Protein AF-0000000081780820 (afdb_homodimer)

InterPro domains:
  IPR002347 Short-chain dehydrogenase/reductase SDR [PF13561] (39-274)
  IPR002347 Short-chain dehydrogenase/reductase SDR [PR00080] (106-117)
  IPR002347 Short-chain dehydrogenase/reductase SDR [PR00080] (159-167)
  IPR002347 Short-chain dehydrogenase/reductase SDR [PR00080] (179-198)
  IPR002347 Short-chain dehydrogenase/reductase SDR [PR00081] (31-48)
  IPR002347 Short-chain dehydrogenase/reductase SDR [PR00081] (106-117)
  IPR002347 Short-chain dehydrogenase/reductase SDR [PR00081] (153-169)
  IPR002347 Short-chain dehydrogenase/reductase SDR [PR00081] (179-198)
  IPR002347 Short-chain dehydrogenase/reductase SDR [PR00081] (200-217)
  IPR002347 Short-chain dehydrogenase/reductase SDR [PR00081] (239-259)
  IPR036291 NAD(P)-binding domain superfamily [SSF51735] (29-277)
  IPR045017 Peroxisomal 2,4-dienoyl-CoA reductase [(3E)-enoyl-CoA-producing] [PTHR43296] (13-284)

Secondary structure (DSSP, 8-state):
-----GGG-------S----SB-TTTTTT-EEEEETTTSHHHHHHHHHHHHTT-EEEEEES-HHHHHHHHHHHHHHHSS-EEEEE--TT-HHHHHHHHHHHHHHHS---EEEE---------GGG--HHHHHHHIIIIIIHHHHHHHHHIIIIIHHH-EEEEEE--STTTTT-TT-HHHHHHHHHHHHHHHHHHHHHGGGTEEEEEEEE-SBSSSHHHHHHS--S--HHHHHHHHHTSTTSS-B-HHHHHHHHHHHHSGGGTT--SEEEEESTTHHHHS--SHHHHHHHHHHS--/-----GGGS------S----SB-TTTTTT-EEEEETTTSHHHHHHHHHHHHTT-EEEEEES-HHHHHHHHHHHHHHHSS-EEEEE--TT-HHHHHHHHHHHHHHHS---EEEE---------GGG--HHHHHHHIIIIIIHHHHHHHHHIIIIIHHH-EEEEEE--STTTTT-TT-HHHHHHHHHHHHHHHHHHHHHGGGTEEEEEEEE-SBSSSHHHHHHS--SS-HHHHHHHHHTSTTSS-B-HHHHHHHHHHHHSGGGTT--SEEEEESTTHHHHS--SHHHHHHHHHHS--

Radius of gyration: 24.51 Å; Cα contacts (8 Å, |Δi|>4): 1289; chains: 2; bounding box: 59×87×60 Å

pLDDT: mean 90.7, std 15.78, range [23.58, 99.0]

Solvent-accessible surface area (backbone atoms only — not comparable to full-atom values): 29549 Å² total; per-residue (Å²): 132,79,78,77,63,82,83,74,62,84,70,71,75,79,74,91,72,81,85,73,57,45,35,56,60,64,34,51,90,34,29,34,41,24,34,31,22,40,38,48,52,37,28,37,28,50,43,53,40,20,55,17,42,15,30,38,32,25,26,28,71,50,48,67,49,15,46,56,38,25,52,53,44,24,71,76,44,73,34,58,46,46,54,39,61,30,44,49,68,35,54,69,42,33,42,52,46,50,48,51,46,35,72,73,69,69,52,62,42,31,38,36,38,46,43,68,54,82,72,79,40,48,75,91,72,54,46,74,61,59,39,48,50,24,29,34,35,32,28,46,12,40,50,36,46,52,49,39,47,34,74,74,47,24,65,81,68,14,33,39,39,36,37,61,45,48,56,38,54,78,75,59,43,76,34,30,62,43,48,18,52,18,30,48,50,43,56,52,46,26,37,53,48,14,59,70,38,9,74,45,51,27,35,18,29,30,38,20,54,42,64,38,52,93,25,67,62,42,56,60,68,57,22,73,85,71,64,66,66,56,58,53,52,56,25,59,44,17,17,56,50,46,66,39,49,36,62,46,55,23,39,46,50,50,45,59,73,27,79,48,28,74,39,42,24,36,38,68,46,55,40,31,23,36,24,78,81,50,50,87,77,45,71,69,63,45,50,58,46,48,73,42,21,85,111,132,80,77,76,63,83,81,75,62,86,70,71,73,80,73,93,70,80,86,74,59,44,35,57,60,62,36,51,88,36,29,34,42,26,33,30,22,42,39,47,51,38,28,39,28,50,42,53,41,20,54,16,44,16,32,37,33,25,26,29,70,52,47,68,50,15,46,54,39,24,53,52,44,24,71,75,44,73,33,58,46,48,53,40,61,31,46,49,68,37,55,69,41,35,42,52,47,52,49,52,46,34,71,72,69,71,51,61,42,30,38,35,39,45,42,68,54,81,72,79,41,48,75,90,71,54,44,73,63,58,39,48,52,22,30,34,36,33,28,45,12,41,49,37,45,52,49,39,48,35,75,74,46,25,66,81,69,15,34,39,38,36,38,61,47,48,57,40,54,78,75,59,42,74,33,29,62,41,48,17,52,18,31,47,49,43,56,52,46,25,37,53,46,15,57,70,38,8,73,45,50,26,37,18,30,30,38,19,53,42,62,38,53,91,25,67,61,42,56,59,66,59,20,71,84,71,63,67,66,56,57,53,53,56,24,60,43,18,17,56,51,48,68,41,49,37,61,44,54,22,38,45,49,50,46,58,73,26,78,48,27,74,39,41,23,38,38,67,46,54,40,31,22,35,24,77,82,51,50,86,78,45,71,70,63,46,52,59,44,48,73,40,20,86,112

Structure (mmCIF, N/CA/C/O backbone):
data_AF-0000000081780820-model_v1
#
loop_
_entity.id
_entity.type
_entity.pdbx_description
1 polymer 'Peroxisomal 2,4-dienoyl-CoA reductase'
#
loop_
_atom_site.group_PDB
_atom_site.id
_atom_site.type_symbol
_atom_site.label_atom_id
_atom_site.label_alt_id
_atom_site.label_comp_id
_atom_site.label_asym_id
_atom_site.label_entity_id
_atom_site.label_seq_id
_atom_site.pdbx_PDB_ins_code
_atom_site.Cartn_x
_atom_site.Cartn_y
_atom_site.Cartn_z
_atom_site.occupancy
_atom_site.B_iso_or_equiv
_atom_site.auth_seq_id
_atom_site.auth_comp_id
_atom_site.auth_asym_id
_atom_site.auth_atom_id
_atom_site.pdbx_PDB_model_num
ATOM 1 N N . MET A 1 1 ? -6.133 -44.125 -21.109 1 23.58 1 MET A N 1
ATOM 2 C CA . MET A 1 1 ? -5.379 -42.875 -21.109 1 23.58 1 MET A CA 1
ATOM 3 C C . MET A 1 1 ? -6.301 -41.688 -21.359 1 23.58 1 MET A C 1
ATOM 5 O O . MET A 1 1 ? -6.605 -41.375 -22.5 1 23.58 1 MET A O 1
ATOM 9 N N . ALA A 1 2 ? -7.293 -41.469 -20.531 1 31.75 2 ALA A N 1
ATOM 10 C CA . ALA A 1 2 ? -8.484 -40.688 -20.828 1 31.75 2 ALA A CA 1
ATOM 11 C C . ALA A 1 2 ? -8.117 -39.219 -21.125 1 31.75 2 ALA A C 1
ATOM 13 O O . ALA A 1 2 ? -7.336 -38.625 -20.375 1 31.75 2 ALA A O 1
ATOM 14 N N . ALA A 1 3 ? -8.102 -38.75 -22.359 1 29.42 3 ALA A N 1
ATOM 15 C CA . ALA A 1 3 ? -8.008 -37.344 -22.766 1 29.42 3 ALA A CA 1
ATOM 16 C C . ALA A 1 3 ? -8.758 -36.438 -21.812 1 29.42 3 ALA A C 1
ATOM 18 O O . ALA A 1 3 ? -9.984 -36.531 -21.672 1 29.42 3 ALA A O 1
ATOM 19 N N . VAL A 1 4 ? -8.312 -36.094 -20.672 1 36.31 4 VAL A N 1
ATOM 20 C CA . VAL A 1 4 ? -8.992 -35.125 -19.797 1 36.31 4 VAL A CA 1
ATOM 21 C C . VAL A 1 4 ? -9.5 -33.969 -20.625 1 36.31 4 VAL A C 1
ATOM 23 O O . VAL A 1 4 ? -8.719 -33.281 -21.297 1 36.31 4 VAL A O 1
ATOM 26 N N . SER A 1 5 ? -10.703 -33.938 -21.156 1 34.41 5 SER A N 1
ATOM 27 C CA . SER A 1 5 ? -11.352 -33 -22.078 1 34.41 5 SER A CA 1
ATOM 28 C C . SER A 1 5 ? -11 -31.547 -21.734 1 34.41 5 SER A C 1
ATOM 30 O O . SER A 1 5 ? -10.922 -31.188 -20.562 1 34.41 5 SER A O 1
ATOM 32 N N . ALA A 1 6 ? -10.32 -30.797 -22.562 1 41.72 6 ALA A N 1
ATOM 33 C CA . ALA A 1 6 ? -10.133 -29.344 -22.578 1 41.72 6 ALA A CA 1
ATOM 34 C C . ALA A 1 6 ? -11.312 -28.625 -21.922 1 41.72 6 ALA A C 1
ATOM 36 O O . ALA A 1 6 ? -11.227 -27.438 -21.594 1 41.72 6 ALA A O 1
ATOM 37 N N . ASP A 1 7 ? -12.5 -29.156 -21.766 1 41.31 7 ASP A N 1
ATOM 38 C CA . ASP A 1 7 ? -13.797 -28.656 -21.328 1 41.31 7 ASP A CA 1
ATOM 39 C C . ASP A 1 7 ? -13.797 -28.375 -19.828 1 41.31 7 ASP A C 1
ATOM 41 O O . ASP A 1 7 ? -14.766 -27.812 -19.297 1 41.31 7 ASP A O 1
ATOM 45 N N . LYS A 1 8 ? -12.883 -28.859 -18.922 1 48.41 8 LYS A N 1
ATOM 46 C CA . LYS A 1 8 ? -12.977 -28.859 -17.469 1 48.41 8 LYS A CA 1
ATOM 47 C C . LYS A 1 8 ? -12.32 -27.609 -16.875 1 48.41 8 LYS A C 1
ATOM 49 O O . LYS A 1 8 ? -12.43 -27.359 -15.68 1 48.41 8 LYS A O 1
ATOM 54 N N . PHE A 1 9 ? -11.445 -26.953 -17.703 1 53.72 9 PHE A N 1
ATOM 55 C CA . PHE A 1 9 ? -10.805 -25.812 -17.078 1 53.72 9 PHE A CA 1
ATOM 56 C C . PHE A 1 9 ? -11.586 -24.531 -17.359 1 53.72 9 PHE A C 1
ATOM 58 O O . PHE A 1 9 ? -11.828 -24.188 -18.516 1 53.72 9 PHE A O 1
ATOM 65 N N . GLU A 1 10 ? -12.367 -24.047 -16.531 1 62.16 10 GLU A N 1
ATOM 66 C CA . GLU A 1 10 ? -12.883 -22.688 -16.688 1 62.16 10 GLU A CA 1
ATOM 67 C C . GLU A 1 10 ? -11.742 -21.672 -16.797 1 62.16 10 GLU A C 1
ATOM 69 O O . GLU A 1 10 ? -10.961 -21.516 -15.852 1 62.16 10 GLU A O 1
ATOM 74 N N . PHE A 1 11 ? -11.406 -21.359 -18.047 1 75.81 11 PHE A N 1
ATOM 75 C CA . PHE A 1 11 ? -10.352 -20.391 -18.344 1 75.81 11 PHE A CA 1
ATOM 76 C C . PHE A 1 11 ? -10.805 -18.969 -18.016 1 75.81 11 PHE A C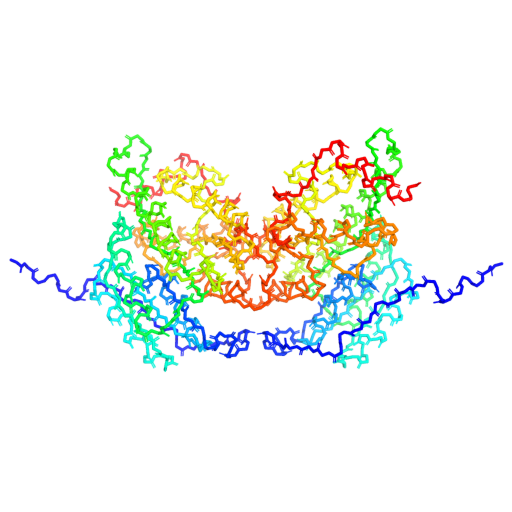 1
ATOM 78 O O . PHE A 1 11 ? -11.945 -18.594 -18.312 1 75.81 11 PHE A O 1
ATOM 85 N N . ASP A 1 12 ? -9.891 -18.312 -17.328 1 90.19 12 ASP A N 1
ATOM 86 C CA . ASP A 1 12 ? -10.156 -16.906 -17.062 1 90.19 12 ASP A CA 1
ATOM 87 C C . ASP A 1 12 ? -10.297 -16.125 -18.359 1 90.19 12 ASP A C 1
ATOM 89 O O . ASP A 1 12 ? -9.82 -16.562 -19.406 1 90.19 12 ASP A O 1
ATOM 93 N N . VAL A 1 13 ? -11.07 -15.117 -18.312 1 92.56 13 VAL A N 1
ATOM 94 C CA . VAL A 1 13 ? -11.281 -14.234 -19.453 1 92.56 13 VAL A CA 1
ATOM 95 C C . VAL A 1 13 ? -10.742 -12.844 -19.141 1 92.56 13 VAL A C 1
ATOM 97 O O . VAL A 1 13 ? -10.828 -12.383 -18 1 92.56 13 VAL A O 1
ATOM 100 N N . CYS A 1 14 ? -10.203 -12.25 -20.188 1 96.25 14 CYS A N 1
ATOM 101 C CA . CYS A 1 14 ? -9.711 -10.883 -20.047 1 96.25 14 CYS A CA 1
ATOM 102 C C . CYS A 1 14 ? -10.867 -9.898 -19.906 1 96.25 14 CYS A C 1
ATOM 104 O O . CYS A 1 14 ? -11.969 -10.148 -20.406 1 96.25 14 CYS A O 1
ATOM 106 N N . MET A 1 15 ? -10.594 -8.836 -19.172 1 96.12 15 MET A N 1
ATOM 107 C CA . MET A 1 15 ? -11.594 -7.785 -19.031 1 96.12 15 MET A CA 1
ATOM 108 C C . MET A 1 15 ? -11.938 -7.18 -20.391 1 96.12 15 MET A C 1
ATOM 110 O O . MET A 1 15 ? -11.047 -6.898 -21.203 1 96.12 15 MET A O 1
ATOM 114 N N . PRO A 1 16 ? -13.234 -6.953 -20.656 1 94.25 16 PRO A N 1
ATOM 115 C CA . PRO A 1 16 ? -13.625 -6.355 -21.938 1 94.25 16 PRO A CA 1
ATOM 116 C C . PRO A 1 16 ? -13.109 -4.926 -22.094 1 94.25 16 PRO A C 1
ATOM 118 O O . PRO A 1 16 ? -12.789 -4.504 -23.203 1 94.25 16 PRO A O 1
ATOM 121 N N . THR A 1 17 ? -13.164 -4.223 -20.984 1 94.88 17 THR A N 1
ATOM 122 C CA . THR A 1 17 ? -12.641 -2.859 -20.953 1 94.88 17 THR A CA 1
ATOM 123 C C . THR A 1 17 ? -11.742 -2.654 -19.734 1 94.88 17 THR A C 1
ATOM 125 O O . THR A 1 17 ? -11.836 -3.391 -18.766 1 94.88 17 THR A O 1
ATOM 128 N N . TYR A 1 18 ? -10.883 -1.783 -19.922 1 96.62 18 TYR A N 1
ATOM 129 C CA . TYR A 1 18 ? -9.953 -1.442 -18.859 1 96.62 18 TYR A CA 1
ATOM 130 C C . TYR A 1 18 ? -9.727 0.063 -18.781 1 96.62 18 TYR A C 1
ATOM 132 O O . TYR A 1 18 ? -9.141 0.648 -19.703 1 96.62 18 TYR A O 1
ATOM 140 N N . ASP A 1 19 ? -10.25 0.699 -17.688 1 96.44 19 ASP A N 1
ATOM 141 C CA . ASP A 1 19 ? -10.023 2.123 -17.453 1 96.44 19 ASP A CA 1
ATOM 142 C C . ASP A 1 19 ? -8.711 2.355 -16.719 1 96.44 19 ASP A C 1
ATOM 144 O O . ASP A 1 19 ? -8.578 1.986 -15.539 1 96.44 19 ASP A O 1
ATOM 148 N N . TYR A 1 20 ? -7.832 3.004 -17.391 1 98.06 20 TYR A N 1
ATOM 149 C CA . TYR A 1 20 ? -6.484 3.176 -16.859 1 98.06 20 TYR A CA 1
ATOM 150 C C . TYR A 1 20 ? -6.469 4.172 -15.711 1 98.06 20 TYR A C 1
ATOM 152 O O . TYR A 1 20 ? -6.926 5.309 -15.859 1 98.06 20 TYR A O 1
ATOM 160 N N . VAL A 1 21 ? -5.965 3.754 -14.578 1 98.62 21 VAL A N 1
ATOM 161 C CA . VAL A 1 21 ? -5.676 4.633 -13.445 1 98.62 21 VAL A CA 1
ATOM 162 C C . VAL A 1 21 ? -4.25 5.16 -13.547 1 98.62 21 VAL A C 1
ATOM 164 O O . VAL A 1 21 ? -3.984 6.32 -13.227 1 98.62 21 VAL A O 1
ATOM 167 N N . PHE A 1 22 ? -3.307 4.324 -13.984 1 98.75 22 PHE A N 1
ATOM 168 C CA . PHE A 1 22 ? -1.908 4.66 -14.227 1 98.75 22 PHE A CA 1
ATOM 169 C C . PHE A 1 22 ? -1.682 5.02 -15.688 1 98.75 22 PHE A C 1
ATOM 171 O O . PHE A 1 22 ? -2.516 4.719 -16.547 1 98.75 22 PHE A O 1
ATOM 178 N N . GLN A 1 23 ? -0.527 5.695 -15.93 1 98.5 23 GLN A N 1
ATOM 179 C CA . GLN A 1 23 ? -0.124 5.891 -17.312 1 98.5 23 GLN A CA 1
ATOM 180 C C . GLN A 1 23 ? -0.047 4.562 -18.062 1 98.5 23 GLN A C 1
ATOM 182 O O . GLN A 1 23 ? 0.46 3.574 -17.531 1 98.5 23 GLN A O 1
ATOM 187 N N . PRO A 1 24 ? -0.604 4.465 -19.312 1 98.06 24 PRO A N 1
ATOM 188 C CA . PRO A 1 24 ? -0.651 3.199 -20.047 1 98.06 24 PRO A CA 1
ATOM 189 C C . PRO A 1 24 ? 0.731 2.582 -20.234 1 98.06 24 PRO A C 1
ATOM 191 O O . PRO A 1 24 ? 0.854 1.362 -20.375 1 98.06 24 PRO A O 1
ATOM 194 N N . ASP A 1 25 ? 1.81 3.42 -20.234 1 98.44 25 ASP A N 1
ATOM 195 C CA . ASP A 1 25 ? 3.139 2.891 -20.531 1 98.44 25 ASP A CA 1
ATOM 196 C C . ASP A 1 25 ? 3.99 2.814 -19.266 1 98.44 25 ASP A C 1
ATOM 198 O O . ASP A 1 25 ? 5.219 2.797 -19.344 1 98.44 25 ASP A O 1
ATOM 202 N N . VAL A 1 26 ? 3.369 2.812 -18.078 1 98.69 26 VAL A N 1
ATOM 203 C CA . VAL A 1 26 ? 4.07 2.93 -16.812 1 98.69 26 VAL A CA 1
ATOM 204 C C . VAL A 1 26 ? 5.008 1.739 -16.625 1 98.69 26 VAL A C 1
ATOM 206 O O . VAL A 1 26 ? 5.996 1.829 -15.891 1 98.69 26 VAL A O 1
ATOM 209 N N . LEU A 1 27 ? 4.758 0.558 -17.297 1 98.81 27 LEU A N 1
ATOM 210 C CA . LEU A 1 27 ? 5.609 -0.619 -17.172 1 98.81 27 LEU A CA 1
ATOM 211 C C . LEU A 1 27 ? 6.262 -0.97 -18.5 1 98.81 27 LEU A C 1
ATOM 213 O O . LEU A 1 27 ? 6.629 -2.123 -18.734 1 98.81 27 LEU A O 1
ATOM 217 N N . ARG A 1 28 ? 6.352 0.016 -19.328 1 98.44 28 ARG A N 1
ATOM 218 C CA . ARG A 1 28 ? 6.996 -0.192 -20.625 1 98.44 28 ARG A CA 1
ATOM 219 C C . ARG A 1 28 ? 8.422 -0.711 -20.438 1 98.44 28 ARG A C 1
ATOM 221 O O . ARG A 1 28 ? 9.148 -0.246 -19.562 1 98.44 28 ARG A O 1
ATOM 228 N N . ASN A 1 29 ? 8.797 -1.692 -21.203 1 97.88 29 ASN A N 1
ATOM 229 C CA . ASN A 1 29 ? 10.133 -2.289 -21.266 1 97.88 29 ASN A CA 1
ATOM 230 C C . ASN A 1 29 ? 10.43 -3.121 -20.016 1 97.88 29 ASN A C 1
ATOM 232 O O . ASN A 1 29 ? 11.586 -3.395 -19.719 1 97.88 29 ASN A O 1
ATOM 236 N N . LYS A 1 30 ? 9.438 -3.447 -19.25 1 98.88 30 LYS A N 1
ATOM 237 C CA . LYS A 1 30 ? 9.617 -4.352 -18.125 1 98.88 30 LYS A CA 1
ATOM 238 C C . LYS A 1 30 ? 9.203 -5.773 -18.484 1 98.88 30 LYS A C 1
ATOM 240 O O . LYS A 1 30 ? 8.375 -5.98 -19.375 1 98.88 30 LYS A O 1
ATOM 245 N N . VAL A 1 31 ? 9.812 -6.75 -17.844 1 98.94 31 VAL A N 1
ATOM 246 C CA . VAL A 1 31 ? 9.461 -8.156 -17.953 1 98.94 31 VAL A CA 1
ATOM 247 C C . VAL A 1 31 ? 9.094 -8.711 -16.578 1 98.94 31 VAL A C 1
ATOM 249 O O . VAL A 1 31 ? 9.875 -8.594 -15.633 1 98.94 31 VAL A O 1
ATOM 252 N N . ALA A 1 32 ? 7.918 -9.281 -16.5 1 99 32 ALA A N 1
ATOM 253 C CA . ALA A 1 32 ? 7.453 -9.875 -15.25 1 99 32 ALA A CA 1
ATOM 254 C C . ALA A 1 32 ? 7.387 -11.391 -15.359 1 99 32 ALA A C 1
ATOM 256 O O . ALA A 1 32 ? 6.887 -11.93 -16.344 1 99 32 ALA A O 1
ATOM 257 N N . PHE A 1 33 ? 7.949 -12.078 -14.383 1 98.94 33 PHE A N 1
ATOM 258 C CA . PHE A 1 33 ? 7.836 -13.523 -14.203 1 98.94 33 PHE A CA 1
ATOM 259 C C . PHE A 1 33 ? 6.801 -13.852 -13.133 1 98.94 33 PHE A C 1
ATOM 261 O O . PHE A 1 33 ? 6.98 -13.516 -11.961 1 98.94 33 PHE A O 1
ATOM 268 N N . ILE A 1 34 ? 5.723 -14.523 -13.539 1 98.94 34 ILE A N 1
ATOM 269 C CA . ILE A 1 34 ? 4.578 -14.727 -12.656 1 98.94 34 ILE A CA 1
ATOM 270 C C . ILE A 1 34 ? 4.305 -16.219 -12.5 1 98.94 34 ILE A C 1
ATOM 272 O O . ILE A 1 34 ? 3.848 -16.875 -13.438 1 98.94 34 ILE A O 1
ATOM 276 N N . THR A 1 35 ? 4.559 -16.781 -11.32 1 98.88 35 THR A N 1
ATOM 277 C CA . THR A 1 35 ? 4.113 -18.141 -11.047 1 98.88 35 THR A CA 1
ATOM 278 C C . THR A 1 35 ? 2.621 -18.156 -10.727 1 98.88 35 THR A C 1
ATOM 280 O O . THR A 1 35 ? 2.104 -17.25 -10.078 1 98.88 35 THR A O 1
ATOM 283 N N . GLY A 1 36 ? 1.994 -19.172 -11.219 1 97.38 36 GLY A N 1
ATOM 284 C CA . GLY A 1 36 ? 0.552 -19.234 -11.047 1 97.38 36 GLY A CA 1
ATOM 285 C C . GLY A 1 36 ? -0.198 -18.234 -11.914 1 97.38 36 GLY A C 1
ATOM 286 O O . GLY A 1 36 ? -1.336 -17.875 -11.609 1 97.38 36 GLY A O 1
ATOM 287 N N . GLY A 1 37 ? 0.394 -17.812 -12.992 1 96.94 37 GLY A N 1
ATOM 288 C CA . GLY A 1 37 ? -0.152 -16.734 -13.797 1 96.94 37 GLY A CA 1
ATOM 289 C C . GLY A 1 37 ? -1.2 -17.203 -14.789 1 96.94 37 GLY A C 1
ATOM 290 O O . GLY A 1 37 ? -1.752 -16.391 -15.539 1 96.94 37 GLY A O 1
ATOM 291 N N . GLY A 1 38 ? -1.519 -18.516 -14.75 1 95.12 38 GLY A N 1
ATOM 292 C CA . GLY A 1 38 ? -2.439 -19.047 -15.742 1 95.12 38 GLY A CA 1
ATOM 293 C C . GLY A 1 38 ? -3.896 -18.891 -15.344 1 95.12 38 GLY A C 1
ATOM 294 O O . GLY A 1 38 ? -4.793 -19.125 -16.156 1 95.12 38 GLY A O 1
ATOM 295 N N . SER A 1 39 ? -4.164 -18.453 -14.109 1 94.12 39 SER A N 1
ATOM 296 C CA . SER A 1 39 ? -5.547 -18.359 -13.656 1 94.12 39 SER A CA 1
ATOM 297 C C . SER A 1 39 ? -5.684 -17.391 -12.484 1 94.12 39 SER A C 1
ATOM 299 O O . SER A 1 39 ? -4.684 -16.969 -11.906 1 94.12 39 SER A O 1
ATOM 301 N N . GLY A 1 40 ? -6.93 -16.969 -12.281 1 95.25 40 GLY A N 1
ATOM 302 C CA . GLY A 1 40 ? -7.281 -16.266 -11.062 1 95.25 40 GLY A CA 1
ATOM 303 C C . GLY A 1 40 ? -6.684 -14.875 -10.992 1 95.25 40 GLY A C 1
ATOM 304 O O . GLY A 1 40 ? -6.664 -14.148 -11.992 1 95.25 40 GLY A O 1
ATOM 305 N N . ILE A 1 41 ? -6.273 -14.555 -9.797 1 97.38 41 ILE A N 1
ATOM 306 C CA . ILE A 1 41 ? -5.766 -13.219 -9.5 1 97.38 41 ILE A CA 1
ATOM 307 C C . ILE A 1 41 ? -4.52 -12.945 -10.344 1 97.38 41 ILE A C 1
ATOM 309 O O . ILE A 1 41 ? -4.387 -11.867 -10.93 1 97.38 41 ILE A O 1
ATOM 313 N N . CYS A 1 42 ? -3.631 -13.938 -10.469 1 98.38 42 CYS A N 1
ATOM 314 C CA . CYS A 1 42 ? -2.354 -13.727 -11.141 1 98.38 42 CYS A CA 1
ATOM 315 C C . CYS A 1 42 ? -2.539 -13.656 -12.648 1 98.38 42 CYS A C 1
ATOM 317 O O . CYS A 1 42 ? -1.755 -13.008 -13.344 1 98.38 42 CYS A O 1
ATOM 319 N N . PHE A 1 43 ? -3.602 -14.305 -13.195 1 98.25 43 PHE A N 1
ATOM 320 C CA . PHE A 1 43 ? -3.973 -14.094 -14.594 1 98.25 43 PHE A CA 1
ATOM 321 C C . PHE A 1 43 ? -4.312 -12.633 -14.844 1 98.25 43 PHE A C 1
ATOM 323 O O . PHE A 1 43 ? -3.84 -12.039 -15.82 1 98.25 43 PHE A O 1
ATOM 330 N N . THR A 1 44 ? -5.062 -12.07 -13.93 1 98.56 44 THR A N 1
ATOM 331 C CA . THR A 1 44 ? -5.484 -10.68 -14.102 1 98.56 44 THR A CA 1
ATOM 332 C C . THR A 1 44 ? -4.324 -9.727 -13.836 1 98.56 44 THR A C 1
ATOM 334 O O . THR A 1 44 ? -4.207 -8.688 -14.492 1 98.56 44 THR A O 1
ATOM 337 N N . ILE A 1 45 ? -3.436 -10.094 -12.938 1 98.88 45 ILE A N 1
ATOM 338 C CA . ILE A 1 45 ? -2.221 -9.305 -12.773 1 98.88 45 ILE A CA 1
ATOM 339 C C . ILE A 1 45 ? -1.438 -9.281 -14.078 1 98.88 45 ILE A C 1
ATOM 341 O O . ILE A 1 45 ? -1.012 -8.219 -14.539 1 98.88 45 ILE A O 1
ATOM 345 N N . ALA A 1 46 ? -1.27 -10.453 -14.695 1 98.88 46 ALA A N 1
ATOM 346 C CA . ALA A 1 46 ? -0.581 -10.516 -15.984 1 98.88 46 ALA A CA 1
ATOM 347 C C . ALA A 1 46 ? -1.259 -9.609 -17.016 1 98.88 46 ALA A C 1
ATOM 349 O O . ALA A 1 46 ? -0.592 -8.836 -17.703 1 98.88 46 ALA A O 1
ATOM 350 N N . GLU A 1 47 ? -2.564 -9.695 -17.078 1 98.88 47 GLU A N 1
ATOM 351 C CA . GLU A 1 47 ? -3.314 -8.883 -18.031 1 98.88 47 GLU A CA 1
ATOM 352 C C . GLU A 1 47 ? -3.053 -7.398 -17.812 1 98.88 47 GLU A C 1
ATOM 354 O O . GLU A 1 47 ? -2.729 -6.676 -18.766 1 98.88 47 GLU A O 1
ATOM 359 N N . VAL A 1 48 ? -3.197 -6.957 -16.578 1 98.88 48 VAL A N 1
ATOM 360 C CA . VAL A 1 48 ? -3.107 -5.531 -16.266 1 98.88 48 VAL A CA 1
ATOM 361 C C . VAL A 1 48 ? -1.677 -5.047 -16.484 1 98.88 48 VAL A C 1
ATOM 363 O O . VAL A 1 48 ? -1.459 -3.949 -17 1 98.88 48 VAL A O 1
ATOM 366 N N . PHE A 1 49 ? -0.655 -5.879 -16.156 1 98.94 49 PHE A N 1
ATOM 367 C CA . PHE A 1 49 ? 0.733 -5.539 -16.438 1 98.94 49 PHE A CA 1
ATOM 368 C C . PHE A 1 49 ? 0.95 -5.371 -17.938 1 98.94 49 PHE A C 1
ATOM 370 O O . PHE A 1 49 ? 1.56 -4.395 -18.375 1 98.94 49 PHE A O 1
ATOM 377 N N . MET A 1 50 ? 0.401 -6.312 -18.688 1 98.94 50 MET A N 1
ATOM 378 C CA . MET A 1 50 ? 0.571 -6.285 -20.141 1 98.94 50 MET A CA 1
ATOM 379 C C . MET A 1 50 ? -0.18 -5.109 -20.75 1 98.94 50 MET A C 1
ATOM 381 O O . MET A 1 50 ? 0.297 -4.492 -21.703 1 98.94 50 MET A O 1
ATOM 385 N N . ARG A 1 51 ? -1.31 -4.738 -20.219 1 98.81 51 ARG A N 1
ATOM 386 C CA . ARG A 1 51 ? -2.018 -3.547 -20.672 1 98.81 51 ARG A CA 1
ATOM 387 C C . ARG A 1 51 ? -1.194 -2.291 -20.406 1 98.81 51 ARG A C 1
ATOM 389 O O . ARG A 1 51 ? -1.382 -1.271 -21.078 1 98.81 51 ARG A O 1
ATOM 396 N N . HIS A 1 52 ? -0.311 -2.334 -19.484 1 98.88 52 HIS A N 1
ATOM 397 C CA . HIS A 1 52 ? 0.598 -1.232 -19.188 1 98.88 52 HIS A CA 1
ATOM 398 C C . HIS A 1 52 ? 1.953 -1.442 -19.859 1 98.88 52 HIS A C 1
ATOM 400 O O . HIS A 1 52 ? 2.977 -0.967 -19.359 1 98.88 52 HIS A O 1
ATOM 406 N N . GLN A 1 53 ? 2.023 -2.295 -20.891 1 98.81 53 GLN A N 1
ATOM 407 C CA . GLN A 1 53 ? 3.131 -2.479 -21.812 1 98.81 53 GLN A CA 1
ATOM 408 C C . GLN A 1 53 ? 4.262 -3.277 -21.172 1 98.81 53 GLN A C 1
ATOM 410 O O . GLN A 1 53 ? 5.438 -3.061 -21.484 1 98.81 53 GLN A O 1
ATOM 415 N N . CYS A 1 54 ? 3.943 -4.074 -20.266 1 98.88 54 CYS A N 1
ATOM 416 C CA . CYS A 1 54 ? 4.855 -5.055 -19.688 1 98.88 54 CYS A CA 1
ATOM 417 C C . CYS A 1 54 ? 4.84 -6.355 -20.484 1 98.88 54 CYS A C 1
ATOM 419 O O . CYS A 1 54 ? 3.781 -6.793 -20.938 1 98.88 54 CYS A O 1
ATOM 421 N N . GLN A 1 55 ? 6 -6.992 -20.656 1 98.88 55 GLN A N 1
ATOM 422 C CA . GLN A 1 55 ? 6.043 -8.383 -21.094 1 98.88 55 GLN A CA 1
ATOM 423 C C . GLN A 1 55 ? 5.969 -9.336 -19.922 1 98.88 55 GLN A C 1
ATOM 425 O O . GLN A 1 55 ? 6.379 -9 -18.812 1 98.88 55 GLN A O 1
ATOM 430 N N . THR A 1 56 ? 5.383 -10.523 -20.234 1 98.94 56 THR A N 1
ATOM 431 C CA . THR A 1 56 ? 5.156 -11.375 -19.078 1 98.94 56 THR A CA 1
ATOM 432 C C . THR A 1 56 ? 5.531 -12.82 -19.391 1 98.94 56 THR A C 1
ATOM 434 O O . THR A 1 56 ? 5.512 -13.234 -20.547 1 98.94 56 THR A O 1
ATOM 437 N N . VAL A 1 57 ? 5.992 -13.5 -18.375 1 98.94 57 VAL A N 1
ATOM 438 C CA . VAL A 1 57 ? 6.082 -14.953 -18.281 1 98.94 57 VAL A CA 1
ATOM 439 C C . VAL A 1 57 ? 5.047 -15.477 -17.281 1 98.94 57 VAL A C 1
ATOM 441 O O . VAL A 1 57 ? 4.965 -15 -16.156 1 98.94 57 VAL A O 1
ATOM 444 N N . ILE A 1 58 ? 4.223 -16.406 -17.781 1 98.88 58 ILE A N 1
ATOM 445 C CA . ILE A 1 58 ? 3.338 -17.062 -16.828 1 98.88 58 ILE A CA 1
ATOM 446 C C . ILE A 1 58 ? 3.711 -18.547 -16.734 1 98.88 58 ILE A C 1
ATOM 448 O O . ILE A 1 58 ? 3.945 -19.203 -17.75 1 98.88 58 ILE A O 1
ATOM 452 N N . ALA A 1 59 ? 3.824 -19.016 -15.492 1 98.62 59 ALA A N 1
ATOM 453 C CA . ALA A 1 59 ? 4.359 -20.359 -15.273 1 98.62 59 ALA A CA 1
ATOM 454 C C . ALA A 1 59 ? 3.469 -21.156 -14.328 1 98.62 59 ALA A C 1
ATOM 456 O O . ALA A 1 59 ? 2.967 -20.625 -13.336 1 98.62 59 ALA A O 1
ATOM 457 N N . SER A 1 60 ? 3.223 -22.359 -14.641 1 96.62 60 SER A N 1
ATOM 458 C CA . SER A 1 60 ? 2.525 -23.312 -13.781 1 96.62 60 SER A CA 1
ATOM 459 C C . SER A 1 60 ? 2.836 -24.75 -14.172 1 96.62 60 SER A C 1
ATOM 461 O O . SER A 1 60 ? 3.525 -25 -15.164 1 96.62 60 SER A O 1
ATOM 463 N N . ARG A 1 61 ? 2.336 -25.688 -13.414 1 95.62 61 ARG A N 1
ATOM 464 C CA . ARG A 1 61 ? 2.541 -27.094 -13.711 1 95.62 61 ARG A CA 1
ATOM 465 C C . ARG A 1 61 ? 1.742 -27.516 -14.945 1 95.62 61 ARG A C 1
ATOM 467 O O . ARG A 1 61 ? 2.119 -28.453 -15.641 1 95.62 61 ARG A O 1
ATOM 474 N N . ASN A 1 62 ? 0.636 -26.828 -15.141 1 93.81 62 ASN A N 1
ATOM 475 C CA . ASN A 1 62 ? -0.247 -27.188 -16.25 1 93.81 62 ASN A CA 1
ATOM 476 C C . ASN A 1 62 ? 0.089 -26.391 -17.516 1 93.81 62 ASN A C 1
ATOM 478 O O . ASN A 1 62 ? -0.32 -25.234 -17.641 1 93.81 62 ASN A O 1
ATOM 482 N N . LEU A 1 63 ? 0.741 -27.016 -18.453 1 95.44 63 LEU A N 1
ATOM 483 C CA . LEU A 1 63 ? 1.216 -26.344 -19.656 1 95.44 63 LEU A CA 1
ATOM 484 C C . LEU A 1 63 ? 0.046 -25.828 -20.484 1 95.44 63 LEU A C 1
ATOM 486 O O . LEU A 1 63 ? 0.084 -24.703 -21 1 95.44 63 LEU A O 1
ATOM 490 N N . GLN A 1 64 ? -0.968 -26.641 -20.641 1 94.56 64 GLN A N 1
ATOM 491 C CA . GLN A 1 64 ? -2.121 -26.25 -21.438 1 94.56 64 GLN A CA 1
ATOM 492 C C . GLN A 1 64 ? -2.771 -24.984 -20.891 1 94.56 64 GLN A C 1
ATOM 494 O O . GLN A 1 64 ? -3.145 -24.078 -21.656 1 94.56 64 GLN A O 1
ATOM 499 N N . ARG A 1 65 ? -2.865 -24.938 -19.594 1 93.19 65 ARG A N 1
ATOM 500 C CA . ARG A 1 65 ? -3.486 -23.797 -18.953 1 93.19 65 ARG A CA 1
ATOM 501 C C . ARG A 1 65 ? -2.713 -22.516 -19.25 1 93.19 65 ARG A C 1
ATOM 503 O O . ARG A 1 65 ? -3.305 -21.5 -19.641 1 93.19 65 ARG A O 1
ATOM 510 N N . VAL A 1 66 ? -1.41 -22.547 -19.156 1 97.5 66 VAL A N 1
ATOM 511 C CA . VAL A 1 66 ? -0.631 -21.328 -19.344 1 97.5 66 VAL A CA 1
ATOM 512 C C . VAL A 1 66 ? -0.55 -21.016 -20.844 1 97.5 66 VAL A C 1
ATOM 514 O O . VAL A 1 66 ? -0.49 -19.844 -21.219 1 97.5 66 VAL A O 1
ATOM 517 N N . GLN A 1 67 ? -0.621 -22 -21.703 1 98.06 67 GLN A N 1
ATOM 518 C CA . GLN A 1 67 ? -0.616 -21.734 -23.141 1 98.06 67 GLN A CA 1
ATOM 519 C C . GLN A 1 67 ? -1.899 -21.031 -23.578 1 98.06 67 GLN A C 1
ATOM 521 O O . GLN A 1 67 ? -1.854 -20.062 -24.328 1 98.06 67 GLN A O 1
ATOM 526 N N . VAL A 1 68 ? -3.012 -21.547 -23.078 1 97.5 68 VAL A N 1
ATOM 527 C CA . VAL A 1 68 ? -4.297 -20.938 -23.406 1 97.5 68 VAL A CA 1
ATOM 528 C C . VAL A 1 68 ? -4.367 -19.531 -22.828 1 97.5 68 VAL A C 1
ATOM 530 O O . VAL A 1 68 ? -4.789 -18.594 -23.516 1 97.5 68 VAL A O 1
ATOM 533 N N . ALA A 1 69 ? -3.938 -19.375 -21.641 1 97.94 69 ALA A N 1
ATOM 534 C CA . ALA A 1 69 ? -3.924 -18.062 -20.984 1 97.94 69 ALA A CA 1
ATOM 535 C C . ALA A 1 69 ? -3.049 -17.078 -21.75 1 97.94 69 ALA A C 1
ATOM 537 O O . ALA A 1 69 ? -3.453 -15.938 -21.984 1 97.94 69 ALA A O 1
ATOM 538 N N . ALA A 1 70 ? -1.892 -17.516 -22.172 1 98.69 70 ALA A N 1
ATOM 539 C CA . ALA A 1 70 ? -0.951 -16.656 -22.875 1 98.69 70 ALA A CA 1
ATOM 540 C C . ALA A 1 70 ? -1.555 -16.125 -24.172 1 98.69 70 ALA A C 1
ATOM 542 O O . ALA A 1 70 ? -1.423 -14.945 -24.5 1 98.69 70 ALA A O 1
ATOM 543 N N . LYS A 1 71 ? -2.211 -16.984 -24.859 1 98.25 71 LYS A N 1
ATOM 544 C CA . LYS A 1 71 ? -2.834 -16.594 -26.125 1 98.25 71 LYS A CA 1
ATOM 545 C C . LYS A 1 71 ? -3.902 -15.523 -25.891 1 98.25 71 LYS A C 1
ATOM 547 O O . LYS A 1 71 ? -3.971 -14.531 -26.625 1 98.25 71 LYS A O 1
ATOM 552 N N . LYS A 1 72 ? -4.715 -15.719 -24.859 1 97.81 72 LYS A N 1
ATOM 553 C CA . LYS A 1 72 ? -5.746 -14.75 -24.516 1 97.81 72 LYS A CA 1
ATOM 554 C C . LYS A 1 72 ? -5.129 -13.398 -24.141 1 97.81 72 LYS A C 1
ATOM 556 O O . LYS A 1 72 ? -5.594 -12.352 -24.594 1 97.81 72 LYS A O 1
ATOM 561 N N . LEU A 1 73 ? -4.117 -13.469 -23.391 1 98.69 73 LEU A N 1
ATOM 562 C CA . LEU A 1 73 ? -3.459 -12.258 -22.891 1 98.69 73 LEU A CA 1
ATOM 563 C C . LEU A 1 73 ? -2.812 -11.492 -24.047 1 98.69 73 LEU A C 1
ATOM 565 O O . LEU A 1 73 ? -2.949 -10.266 -24.125 1 98.69 73 LEU A O 1
ATOM 569 N N . GLU A 1 74 ? -2.137 -12.227 -24.922 1 98.75 74 GLU A N 1
ATOM 570 C CA . GLU A 1 74 ? -1.492 -11.594 -26.078 1 98.75 74 GLU A CA 1
ATOM 571 C C . GLU A 1 74 ? -2.521 -10.938 -26.984 1 98.75 74 GLU A C 1
ATOM 573 O O . GLU A 1 74 ? -2.312 -9.828 -27.469 1 98.75 74 GLU A O 1
ATOM 578 N N . LYS A 1 75 ? -3.582 -11.625 -27.203 1 98.19 75 LYS A N 1
ATOM 579 C CA . LYS A 1 75 ? -4.637 -11.094 -28.062 1 98.19 75 LYS A CA 1
ATOM 580 C C . LYS A 1 75 ? -5.242 -9.828 -27.469 1 98.19 75 LYS A C 1
ATOM 582 O O . LYS A 1 75 ? -5.484 -8.852 -28.172 1 98.19 75 LYS A O 1
ATOM 587 N N . ALA A 1 76 ? -5.473 -9.805 -26.156 1 97.94 76 ALA A N 1
ATOM 588 C CA . ALA A 1 76 ? -6.168 -8.719 -25.469 1 97.94 76 ALA A CA 1
ATOM 589 C C . ALA A 1 76 ? -5.27 -7.492 -25.344 1 97.94 76 ALA A C 1
ATOM 591 O O . ALA A 1 76 ? -5.754 -6.363 -25.266 1 97.94 76 ALA A O 1
ATOM 592 N N . THR A 1 77 ? -3.928 -7.68 -25.312 1 98.31 77 THR A N 1
ATOM 593 C CA . THR A 1 77 ? -3.078 -6.578 -24.875 1 98.31 77 THR A CA 1
ATOM 594 C C . THR A 1 77 ? -2.074 -6.203 -25.953 1 98.31 77 THR A C 1
ATOM 596 O O . THR A 1 77 ? -1.473 -5.129 -25.906 1 98.31 77 THR A O 1
ATOM 599 N N . GLY A 1 78 ? -1.772 -7.137 -26.875 1 98.06 78 GLY A N 1
ATOM 600 C CA . GLY A 1 78 ? -0.779 -6.914 -27.922 1 98.06 78 GLY A CA 1
ATOM 601 C C . GLY A 1 78 ? 0.645 -7.121 -27.438 1 98.06 78 GLY A C 1
ATOM 602 O O . GLY A 1 78 ? 1.598 -6.906 -28.188 1 98.06 78 GLY A O 1
ATOM 603 N N . GLN A 1 79 ? 0.842 -7.453 -26.172 1 98.56 79 GLN A N 1
ATOM 604 C CA . GLN A 1 79 ? 2.162 -7.707 -25.609 1 98.56 79 GLN A CA 1
ATOM 605 C C . GLN A 1 79 ? 2.512 -9.195 -25.688 1 98.56 79 GLN A C 1
ATOM 607 O O . GLN A 1 79 ? 1.648 -10.023 -25.969 1 98.56 79 GLN A O 1
ATOM 612 N N . GLN A 1 80 ? 3.754 -9.539 -25.422 1 98.75 80 GLN A N 1
ATOM 613 C CA . GLN A 1 80 ? 4.191 -10.93 -25.422 1 98.75 80 GLN A CA 1
ATOM 614 C C . GLN A 1 80 ? 3.965 -11.586 -24.062 1 98.75 80 GLN A C 1
ATOM 616 O O . GLN A 1 80 ? 4.191 -10.969 -23.031 1 98.75 80 GLN A O 1
ATOM 621 N N . CYS A 1 81 ? 3.52 -12.758 -24.125 1 98.88 81 CYS A N 1
ATOM 622 C CA . CYS A 1 81 ? 3.359 -13.594 -22.938 1 98.88 81 CYS A CA 1
ATOM 623 C C . CYS A 1 81 ? 3.941 -14.984 -23.172 1 98.88 81 CYS A C 1
ATOM 625 O O . CYS A 1 81 ? 3.424 -15.75 -23.984 1 98.88 81 CYS A O 1
ATOM 627 N N . LEU A 1 82 ? 5.023 -15.32 -22.438 1 98.88 82 LEU A N 1
ATOM 628 C CA . LEU A 1 82 ? 5.684 -16.609 -22.578 1 98.88 82 LEU A CA 1
ATOM 629 C C . LEU A 1 82 ? 5.113 -17.625 -21.578 1 98.88 82 LEU A C 1
ATOM 631 O O . LEU A 1 82 ? 5.258 -17.438 -20.375 1 98.88 82 LEU A O 1
ATOM 635 N N . PRO A 1 83 ? 4.41 -18.609 -22.078 1 98.88 83 PRO A N 1
ATOM 636 C CA . PRO A 1 83 ? 3.961 -19.672 -21.172 1 98.88 83 PRO A CA 1
ATOM 637 C C . PRO A 1 83 ? 5.062 -20.688 -20.859 1 98.88 83 PRO A C 1
ATOM 639 O O . PRO A 1 83 ? 5.781 -21.125 -21.766 1 98.88 83 PRO A O 1
ATOM 642 N N . LEU A 1 84 ? 5.242 -21.031 -19.578 1 98.75 84 LEU A N 1
ATOM 643 C CA . LEU A 1 84 ? 6.246 -22.016 -19.172 1 98.75 84 LEU A CA 1
ATOM 644 C C . LEU A 1 84 ? 5.641 -23.047 -18.234 1 98.75 84 LEU A C 1
ATOM 646 O O . LEU A 1 84 ? 4.84 -22.719 -17.359 1 98.75 84 LEU A O 1
ATOM 650 N N . GLN A 1 85 ? 5.977 -24.234 -18.453 1 98.31 85 GLN A N 1
ATOM 651 C CA . GLN A 1 85 ? 5.645 -25.297 -17.516 1 98.31 85 GLN A CA 1
ATOM 652 C C . GLN A 1 85 ? 6.746 -25.484 -16.469 1 98.31 85 GLN A C 1
ATOM 654 O O . GLN A 1 85 ? 7.906 -25.688 -16.828 1 98.31 85 GLN A O 1
ATOM 659 N N . LEU A 1 86 ? 6.371 -25.328 -15.227 1 97.5 86 LEU A N 1
ATOM 660 C CA . LEU A 1 86 ? 7.316 -25.641 -14.156 1 97.5 86 LEU A CA 1
ATOM 661 C C . LEU A 1 86 ? 6.586 -25.906 -12.852 1 97.5 86 LEU A C 1
ATOM 663 O O . LEU A 1 86 ? 5.449 -25.469 -12.664 1 97.5 86 LEU A O 1
ATOM 667 N N . ASP A 1 87 ? 7.164 -26.75 -11.984 1 98.38 87 ASP A N 1
ATOM 668 C CA . ASP A 1 87 ? 6.723 -27 -10.617 1 98.38 87 ASP A CA 1
ATOM 669 C C . ASP A 1 87 ? 7.574 -26.219 -9.609 1 98.38 87 ASP A C 1
ATOM 671 O O . ASP A 1 87 ? 8.766 -26.5 -9.453 1 98.38 87 ASP A O 1
ATOM 675 N N . VAL A 1 88 ? 6.934 -25.281 -8.898 1 98.75 88 VAL A N 1
ATOM 676 C CA . VAL A 1 88 ? 7.68 -24.375 -8.016 1 98.75 88 VAL A CA 1
ATOM 677 C C . VAL A 1 88 ? 8.281 -25.172 -6.859 1 98.75 88 VAL A C 1
ATOM 679 O O . VAL A 1 88 ? 9.18 -24.688 -6.164 1 98.75 88 VAL A O 1
ATOM 682 N N . ARG A 1 89 ? 7.828 -26.375 -6.594 1 98.12 89 ARG A N 1
ATOM 683 C CA . ARG A 1 89 ? 8.328 -27.219 -5.516 1 98.12 89 ARG A CA 1
ATOM 684 C C . ARG A 1 89 ? 9.703 -27.781 -5.859 1 98.12 89 ARG A C 1
ATOM 686 O O . ARG A 1 89 ? 10.406 -28.297 -4.988 1 98.12 89 ARG A O 1
ATOM 693 N N . LYS A 1 90 ? 10.016 -27.719 -7.121 1 98.56 90 LYS A N 1
ATOM 694 C CA . LYS A 1 90 ? 11.25 -28.328 -7.613 1 98.56 90 LYS A CA 1
ATOM 695 C C . LYS A 1 90 ? 12.242 -27.25 -8.078 1 98.56 90 LYS A C 1
ATOM 697 O O . LYS A 1 90 ? 12.133 -26.75 -9.195 1 98.56 90 LYS A O 1
ATOM 702 N N . PRO A 1 91 ? 13.312 -26.969 -7.34 1 97.88 91 PRO A N 1
ATOM 703 C CA . PRO A 1 91 ? 14.266 -25.906 -7.664 1 97.88 91 PRO A CA 1
ATOM 704 C C . PRO A 1 91 ? 14.844 -26.031 -9.07 1 97.88 91 PRO A C 1
ATOM 706 O O . PRO A 1 91 ? 15 -25.031 -9.766 1 97.88 91 PRO A O 1
ATOM 709 N N . GLN A 1 92 ? 15.102 -27.25 -9.5 1 98.19 92 GLN A N 1
ATOM 710 C CA . GLN A 1 92 ? 15.695 -27.453 -10.812 1 98.19 92 GLN A CA 1
ATOM 711 C C . GLN A 1 92 ? 14.734 -27.047 -11.922 1 98.19 92 GLN A C 1
ATOM 713 O O . GLN A 1 92 ? 15.141 -26.453 -12.93 1 98.19 92 GLN A O 1
ATOM 718 N N . ASP A 1 93 ? 13.445 -27.375 -11.742 1 97.81 93 ASP A N 1
ATOM 719 C CA . ASP A 1 93 ? 12.422 -26.938 -12.688 1 97.81 93 ASP A CA 1
ATOM 720 C C . ASP A 1 93 ? 12.352 -25.422 -12.75 1 97.81 93 ASP A C 1
ATOM 722 O O . ASP A 1 93 ? 12.258 -24.844 -13.836 1 97.81 93 ASP A O 1
ATOM 726 N N . VAL A 1 94 ? 12.453 -24.812 -11.617 1 98.69 94 VAL A N 1
ATOM 727 C CA . VAL A 1 94 ? 12.352 -23.359 -11.516 1 98.69 94 VAL A CA 1
ATOM 728 C C . VAL A 1 94 ? 13.539 -22.719 -12.219 1 98.69 94 VAL A C 1
ATOM 730 O O . VAL A 1 94 ? 13.359 -21.797 -13.023 1 98.69 94 VAL A O 1
ATOM 733 N N . MET A 1 95 ? 14.727 -23.219 -11.961 1 98.69 95 MET A N 1
ATOM 734 C CA . MET A 1 95 ? 15.93 -22.672 -12.57 1 98.69 95 MET A CA 1
ATOM 735 C C . MET A 1 95 ? 15.859 -22.766 -14.094 1 98.69 95 MET A C 1
ATOM 737 O O . MET A 1 95 ? 16.234 -21.828 -14.797 1 98.69 95 MET A O 1
ATOM 741 N N . LYS A 1 96 ? 15.367 -23.875 -14.594 1 98.69 96 LYS A N 1
ATOM 742 C CA . LYS A 1 96 ? 15.203 -24.047 -16.031 1 98.69 96 LYS A CA 1
ATOM 743 C C . LYS A 1 96 ? 14.211 -23.031 -16.594 1 98.69 96 LYS A C 1
ATOM 745 O O . LYS A 1 96 ? 14.414 -22.484 -17.672 1 98.69 96 LYS A O 1
ATOM 750 N N . GLY A 1 97 ? 13.109 -22.875 -15.891 1 98.75 97 GLY A N 1
ATOM 751 C CA . GLY A 1 97 ? 12.133 -21.875 -16.312 1 98.75 97 GLY A CA 1
ATOM 752 C C . GLY A 1 97 ? 12.688 -20.469 -16.344 1 98.75 97 GLY A C 1
ATOM 753 O O . GLY A 1 97 ? 12.422 -19.719 -17.281 1 98.75 97 GLY A O 1
ATOM 754 N N . VAL A 1 98 ? 13.484 -20.141 -15.312 1 98.88 98 VAL A N 1
ATOM 755 C CA . VAL A 1 98 ? 14.102 -18.812 -15.242 1 98.88 98 VAL A CA 1
ATOM 756 C C . VAL A 1 98 ? 15.086 -18.641 -16.406 1 98.88 98 VAL A C 1
ATOM 758 O O . VAL A 1 98 ? 15.125 -17.594 -17.047 1 98.88 98 VAL A O 1
ATOM 761 N N . ASP A 1 99 ? 15.82 -19.703 -16.703 1 98.88 99 ASP A N 1
ATOM 762 C CA . ASP A 1 99 ? 16.734 -19.672 -17.844 1 98.88 99 ASP A CA 1
ATOM 763 C C . ASP A 1 99 ? 15.961 -19.422 -19.141 1 98.88 99 ASP A C 1
ATOM 765 O O . ASP A 1 99 ? 16.406 -18.641 -19.984 1 98.88 99 ASP A O 1
ATOM 769 N N . ALA A 1 100 ? 14.875 -20.094 -19.328 1 98.81 100 ALA A N 1
ATOM 770 C CA . ALA A 1 100 ? 14.062 -19.922 -20.531 1 98.81 100 ALA A CA 1
ATOM 771 C C . ALA A 1 100 ? 13.555 -18.484 -20.656 1 98.81 100 ALA A C 1
ATOM 773 O O . ALA A 1 100 ? 13.586 -17.906 -21.75 1 98.81 100 ALA A O 1
ATOM 774 N N . ALA A 1 101 ? 13.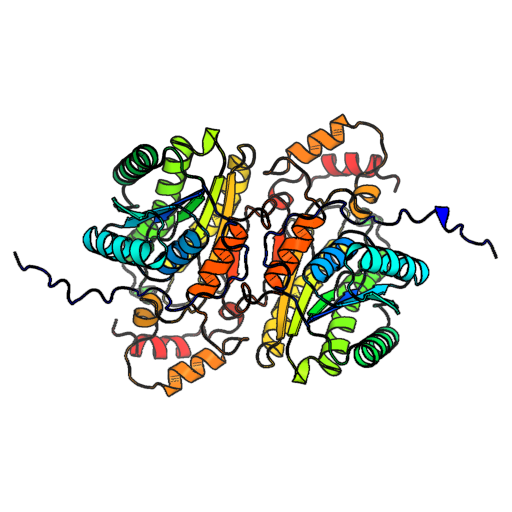117 -17.922 -19.562 1 98.81 101 ALA A N 1
ATOM 775 C CA . ALA A 1 101 ? 12.641 -16.531 -19.547 1 98.81 101 ALA A CA 1
ATOM 776 C C . ALA A 1 101 ? 13.758 -15.57 -19.922 1 98.81 101 ALA A C 1
ATOM 778 O O . ALA A 1 101 ? 13.562 -14.672 -20.75 1 98.81 101 ALA A O 1
ATOM 779 N N . LEU A 1 102 ? 14.914 -15.766 -19.344 1 98.88 102 LEU A N 1
ATOM 780 C CA . LEU A 1 102 ? 16.062 -14.906 -19.609 1 98.88 102 LEU A CA 1
ATOM 781 C C . LEU A 1 102 ? 16.547 -15.07 -21.047 1 98.88 102 LEU A C 1
ATOM 783 O O . LEU A 1 102 ? 17.016 -14.117 -21.656 1 98.88 102 LEU A O 1
ATOM 787 N N . GLY A 1 103 ? 16.484 -16.328 -21.516 1 98.81 103 GLY A N 1
ATOM 788 C CA . GLY A 1 103 ? 16.828 -16.562 -22.906 1 98.81 103 GLY A CA 1
ATOM 789 C C . GLY A 1 103 ? 15.906 -15.844 -23.875 1 98.81 103 GLY A C 1
ATOM 790 O O . GLY A 1 103 ? 16.359 -15.352 -24.922 1 98.81 103 GLY A O 1
ATOM 791 N N . HIS A 1 104 ? 14.648 -15.734 -23.531 1 98.69 104 HIS A N 1
ATOM 792 C CA . HIS A 1 104 ? 13.633 -15.164 -24.406 1 98.69 104 HIS A CA 1
ATOM 793 C C . HIS A 1 104 ? 13.633 -13.641 -24.328 1 98.69 104 HIS A C 1
ATOM 795 O O . HIS A 1 104 ? 13.594 -12.961 -25.359 1 98.69 104 HIS A O 1
ATOM 801 N N . PHE A 1 105 ? 13.695 -13.031 -23.109 1 98.75 105 PHE A N 1
ATOM 802 C CA . PHE A 1 105 ? 13.484 -11.602 -22.938 1 98.75 105 PHE A CA 1
ATOM 803 C C . PHE A 1 105 ? 14.789 -10.906 -22.562 1 98.75 105 PHE A C 1
ATOM 805 O O . PHE A 1 105 ? 14.883 -9.68 -22.641 1 98.75 105 PHE A O 1
ATOM 812 N N . GLY A 1 106 ? 15.789 -11.633 -22.031 1 98.75 106 GLY A N 1
ATOM 813 C CA . GLY A 1 106 ? 17.078 -11.07 -21.656 1 98.75 106 GLY A CA 1
ATOM 814 C C . GLY A 1 106 ? 17.094 -10.477 -20.266 1 98.75 106 GLY A C 1
ATOM 815 O O . GLY A 1 106 ? 18.141 -10.062 -19.766 1 98.75 106 GLY A O 1
ATOM 816 N N . LYS A 1 107 ? 15.906 -10.367 -19.625 1 98.88 107 LYS A N 1
ATOM 817 C CA . LYS A 1 107 ? 15.836 -9.766 -18.297 1 98.88 107 LYS A CA 1
ATOM 818 C C . LYS A 1 107 ? 14.57 -10.211 -17.562 1 98.88 107 LYS A C 1
ATOM 820 O O . LYS A 1 107 ? 13.656 -10.766 -18.156 1 98.88 107 LYS A O 1
ATOM 825 N N . ILE A 1 108 ? 14.57 -10.062 -16.297 1 98.94 108 ILE A N 1
ATOM 826 C CA . ILE A 1 108 ? 13.43 -10.172 -15.398 1 98.94 108 ILE A CA 1
ATOM 827 C C . ILE A 1 108 ? 13.43 -9 -14.414 1 98.94 108 ILE A C 1
ATOM 829 O O . ILE A 1 108 ? 14.195 -9 -13.453 1 98.94 108 ILE A O 1
ATOM 833 N N . ASP A 1 109 ? 12.531 -8.07 -14.586 1 98.94 109 ASP A N 1
ATOM 834 C CA . ASP A 1 109 ? 12.484 -6.867 -13.758 1 98.94 109 ASP A CA 1
ATOM 835 C C . ASP A 1 109 ? 11.594 -7.074 -12.531 1 98.94 109 ASP A C 1
ATOM 837 O O . ASP A 1 109 ? 11.82 -6.461 -11.484 1 98.94 109 ASP A O 1
ATOM 841 N N . ILE A 1 110 ? 10.562 -7.902 -12.727 1 98.94 110 ILE A N 1
ATOM 842 C CA . ILE A 1 110 ? 9.539 -8.109 -11.711 1 98.94 110 ILE A CA 1
ATOM 843 C C . ILE A 1 110 ? 9.281 -9.602 -11.531 1 98.94 110 ILE A C 1
ATOM 845 O O . ILE A 1 110 ? 9.125 -10.328 -12.516 1 98.94 110 ILE A O 1
ATOM 849 N N . LEU A 1 111 ? 9.312 -10.078 -10.305 1 98.94 111 LEU A N 1
ATOM 850 C CA . LEU A 1 111 ? 8.883 -11.43 -9.961 1 98.94 111 LEU A CA 1
ATOM 851 C C . LEU A 1 111 ? 7.605 -11.391 -9.117 1 98.94 111 LEU A C 1
ATOM 853 O O . LEU A 1 111 ? 7.531 -10.656 -8.133 1 98.94 111 LEU A O 1
ATOM 857 N N . ILE A 1 112 ? 6.605 -12.086 -9.555 1 98.94 112 ILE A N 1
ATOM 858 C CA . ILE A 1 112 ? 5.395 -12.266 -8.766 1 98.94 112 ILE A CA 1
ATOM 859 C C . ILE A 1 112 ? 5.246 -13.742 -8.383 1 98.94 112 ILE A C 1
ATOM 861 O O . ILE A 1 112 ? 5.023 -14.594 -9.242 1 98.94 112 ILE A O 1
ATOM 865 N N . ASN A 1 113 ? 5.422 -14 -7.129 1 98.94 113 ASN A N 1
ATOM 866 C CA . ASN A 1 113 ? 5.141 -15.328 -6.586 1 98.94 113 ASN A CA 1
ATOM 867 C C . ASN A 1 113 ? 3.658 -15.5 -6.27 1 98.94 113 ASN A C 1
ATOM 869 O O . ASN A 1 113 ? 3.184 -15.055 -5.223 1 98.94 113 ASN A O 1
ATOM 873 N N . GLY A 1 114 ? 2.95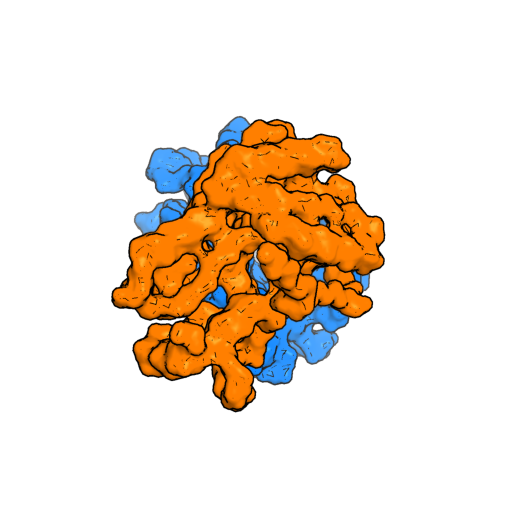9 -16.203 -7.184 1 98.62 114 GLY A N 1
ATOM 874 C CA . GLY A 1 114 ? 1.518 -16.328 -7.043 1 98.62 114 GLY A CA 1
ATOM 875 C C . GLY A 1 114 ? 1.044 -17.766 -6.992 1 98.62 114 GLY A C 1
ATOM 876 O O . GLY A 1 114 ? -0.133 -18.031 -6.742 1 98.62 114 GLY A O 1
ATOM 877 N N . ALA A 1 115 ? 1.908 -18.781 -7.277 1 97.75 115 ALA A N 1
ATOM 878 C CA . ALA A 1 115 ? 1.538 -20.188 -7.172 1 97.75 115 ALA A CA 1
ATOM 879 C C . ALA A 1 115 ? 1.123 -20.547 -5.75 1 97.75 115 ALA A C 1
ATOM 881 O O . ALA A 1 115 ? 1.827 -20.219 -4.789 1 97.75 115 ALA A O 1
ATOM 882 N N . ALA A 1 116 ? -0.025 -21.125 -5.656 1 96.06 116 ALA A N 1
ATOM 883 C CA . ALA A 1 116 ? -0.527 -21.469 -4.328 1 96.06 116 ALA A CA 1
ATOM 884 C C . ALA A 1 116 ? -1.528 -22.609 -4.395 1 96.06 116 ALA A C 1
ATOM 886 O O . ALA A 1 116 ? -2.143 -22.859 -5.438 1 96.06 116 ALA A O 1
ATOM 887 N N . GLY A 1 117 ? -1.598 -23.328 -3.346 1 92.44 117 GLY A N 1
ATOM 888 C CA . GLY A 1 117 ? -2.627 -24.328 -3.088 1 92.44 117 GLY A CA 1
ATOM 889 C C . GLY A 1 117 ? -3.266 -24.188 -1.719 1 92.44 117 GLY A C 1
ATOM 890 O O . GLY A 1 117 ? -2.586 -23.859 -0.741 1 92.44 117 GLY A O 1
ATOM 891 N N . ASN A 1 118 ? -4.559 -24.375 -1.752 1 91.12 118 ASN A N 1
ATOM 892 C CA . ASN A 1 118 ? -5.293 -24.297 -0.493 1 91.12 118 ASN A CA 1
ATOM 893 C C . ASN A 1 118 ? -6.566 -25.141 -0.535 1 91.12 118 ASN A C 1
ATOM 895 O O . ASN A 1 118 ? -7.055 -25.484 -1.614 1 91.12 118 ASN A O 1
ATOM 899 N N . PHE A 1 119 ? -7.027 -25.609 0.55 1 88.75 119 PHE A N 1
ATOM 900 C CA .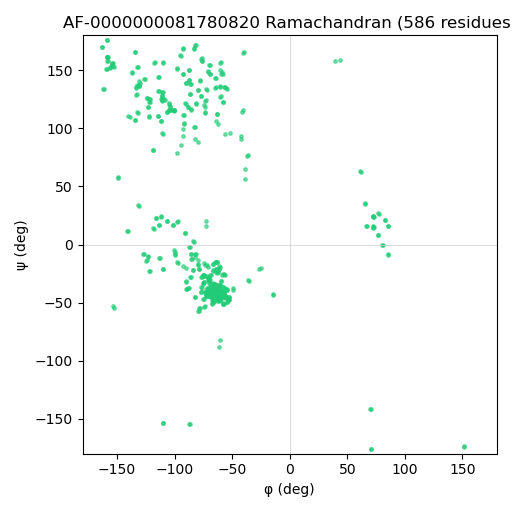 PHE A 1 119 ? -8.289 -26.312 0.759 1 88.75 119 PHE A CA 1
ATOM 901 C C . PHE A 1 119 ? -8.766 -26.141 2.199 1 88.75 119 PHE A C 1
ATOM 903 O O . PHE A 1 119 ? -7.961 -25.906 3.102 1 88.75 119 PHE A O 1
ATOM 910 N N . LEU A 1 120 ? -10.125 -26.297 2.373 1 88.75 120 LEU A N 1
ATOM 911 C CA . LEU A 1 120 ? -10.68 -26.188 3.719 1 88.75 120 LEU A CA 1
ATOM 912 C C . LEU A 1 120 ? -10.625 -27.516 4.441 1 88.75 120 LEU A C 1
ATOM 914 O O . LEU A 1 120 ? -11.023 -28.547 3.883 1 88.75 120 LEU A O 1
ATOM 918 N N . VAL A 1 121 ? -10.086 -27.5 5.652 1 89.44 121 VAL A N 1
ATOM 919 C CA . VAL A 1 121 ? -10.047 -28.719 6.453 1 89.44 121 VAL A CA 1
ATOM 920 C C . VAL A 1 121 ? -9.82 -28.359 7.922 1 89.44 121 VAL A C 1
ATOM 922 O O . VAL A 1 121 ? -9.023 -27.469 8.234 1 89.44 121 VAL A O 1
ATOM 925 N N . PRO A 1 122 ? -10.625 -28.984 8.844 1 87.88 122 PRO A N 1
ATOM 926 C CA . PRO A 1 122 ? -10.258 -28.797 10.25 1 87.88 122 PRO A CA 1
ATOM 927 C C . PRO A 1 122 ? -8.859 -29.312 10.57 1 87.88 122 PRO A C 1
ATOM 929 O O . PRO A 1 122 ? -8.375 -30.25 9.914 1 87.88 122 PRO A O 1
ATOM 932 N N . ALA A 1 123 ? -8.266 -28.766 11.656 1 90.81 123 ALA A N 1
ATOM 933 C CA . ALA A 1 123 ? -6.914 -29.156 12.047 1 90.81 123 ALA A CA 1
ATOM 934 C C . ALA A 1 123 ? -6.848 -30.656 12.359 1 90.81 123 ALA A C 1
ATOM 936 O O . ALA A 1 123 ? -5.855 -31.312 12.047 1 90.81 123 ALA A O 1
ATOM 937 N N . SER A 1 124 ? -7.906 -31.141 12.914 1 91.25 124 SER A N 1
ATOM 938 C CA . SER A 1 124 ? -7.945 -32.531 13.305 1 91.25 124 SER A CA 1
ATOM 939 C C . SER A 1 124 ? -7.965 -33.469 12.086 1 91.25 124 SER A C 1
ATOM 941 O O . SER A 1 124 ? -7.535 -34.625 12.164 1 91.25 124 SER A O 1
ATOM 943 N N . GLY A 1 125 ? -8.461 -32.969 10.984 1 92.88 125 GLY A N 1
ATOM 944 C CA . GLY A 1 125 ? -8.578 -33.75 9.773 1 92.88 125 GLY A CA 1
ATOM 945 C C . GLY A 1 125 ? -7.461 -33.5 8.773 1 92.88 125 GLY A C 1
ATOM 946 O O . GLY A 1 125 ? -7.383 -34.156 7.734 1 92.88 125 GLY A O 1
ATOM 947 N N . LEU A 1 126 ? -6.621 -32.531 9.055 1 94.12 126 LEU A N 1
ATOM 948 C CA . LEU A 1 126 ? -5.52 -32.188 8.164 1 94.12 126 LEU A CA 1
ATOM 949 C C . LEU A 1 126 ? -4.418 -33.219 8.227 1 94.12 126 LEU A C 1
ATOM 951 O O . LEU A 1 126 ? -3.822 -33.438 9.289 1 94.12 126 LEU A O 1
ATOM 955 N N . SER A 1 127 ? -4.125 -33.875 7.105 1 96.75 127 SER A N 1
ATOM 956 C CA . SER A 1 127 ? -3.092 -34.906 7.066 1 96.75 127 SER A CA 1
ATOM 957 C C . SER A 1 127 ? -1.696 -34.281 7.062 1 96.75 127 SER A C 1
ATOM 959 O O . SER A 1 127 ? -1.524 -33.125 6.68 1 96.75 127 SER A O 1
ATOM 961 N N . TYR A 1 128 ? -0.691 -35.125 7.441 1 95.5 128 TYR A N 1
ATOM 962 C CA . TYR A 1 128 ? 0.699 -34.688 7.371 1 95.5 128 TYR A CA 1
ATOM 963 C C . TYR A 1 128 ? 1.066 -34.281 5.953 1 95.5 128 TYR A C 1
ATOM 965 O O . TYR A 1 128 ? 1.73 -33.25 5.75 1 95.5 128 TYR A O 1
ATOM 973 N N . ASN A 1 129 ? 0.611 -35.031 5.094 1 97 129 ASN A N 1
ATOM 974 C CA . ASN A 1 129 ? 0.901 -34.75 3.691 1 97 129 ASN A CA 1
ATOM 975 C C . ASN A 1 129 ? 0.17 -33.5 3.215 1 97 129 ASN A C 1
ATOM 977 O O . ASN A 1 129 ? 0.702 -32.719 2.41 1 97 129 ASN A O 1
ATOM 981 N N . GLY A 1 130 ? -1.07 -33.375 3.625 1 96.38 130 GLY A N 1
ATOM 982 C CA . GLY A 1 130 ? -1.801 -32.156 3.279 1 96.38 130 GLY A CA 1
ATOM 983 C C . GLY A 1 130 ? -1.092 -30.875 3.713 1 96.38 130 GLY A C 1
ATOM 984 O O . GLY A 1 130 ? -0.979 -29.938 2.936 1 96.38 130 GLY A O 1
ATOM 985 N N . PHE A 1 131 ? -0.591 -30.891 4.969 1 96.06 131 PHE A N 1
ATOM 986 C CA . PHE A 1 131 ? 0.172 -29.75 5.477 1 96.06 131 PHE A CA 1
ATOM 987 C C . PHE A 1 131 ? 1.422 -29.516 4.637 1 96.06 131 PHE A C 1
ATOM 989 O O . PHE A 1 131 ? 1.671 -28.406 4.18 1 96.06 131 PHE A O 1
ATOM 996 N N . ARG A 1 132 ? 2.158 -30.531 4.383 1 96.69 132 ARG A N 1
ATOM 997 C CA . ARG A 1 132 ? 3.406 -30.453 3.629 1 96.69 132 ARG A CA 1
ATOM 998 C C . ARG A 1 132 ? 3.162 -29.938 2.213 1 96.69 132 ARG A C 1
ATOM 1000 O O . ARG A 1 132 ? 3.936 -29.141 1.698 1 96.69 132 ARG A O 1
ATOM 1007 N N . THR A 1 133 ? 2.129 -30.406 1.632 1 97.25 133 THR A N 1
ATOM 1008 C CA . THR A 1 133 ? 1.834 -30.047 0.249 1 97.25 133 THR A CA 1
ATOM 1009 C C . THR A 1 133 ? 1.638 -28.547 0.107 1 97.25 133 THR A C 1
ATOM 1011 O O . THR A 1 133 ? 2.219 -27.922 -0.783 1 97.25 133 THR A O 1
ATOM 1014 N N . VAL A 1 134 ? 0.875 -27.953 0.994 1 97.19 134 VAL A N 1
ATOM 1015 C CA . VAL A 1 134 ? 0.604 -26.516 0.92 1 97.19 134 VAL A CA 1
ATOM 1016 C C . VAL A 1 134 ? 1.864 -25.734 1.279 1 97.19 134 VAL A C 1
ATOM 1018 O O . VAL A 1 134 ? 2.188 -24.734 0.633 1 97.19 134 VAL A O 1
ATOM 1021 N N . MET A 1 135 ? 2.629 -26.203 2.238 1 97.56 135 MET A N 1
ATOM 1022 C CA . MET A 1 135 ? 3.904 -25.578 2.572 1 97.56 135 MET A CA 1
ATOM 1023 C C . MET A 1 135 ? 4.855 -25.609 1.382 1 97.56 135 MET A C 1
ATOM 1025 O O . MET A 1 135 ? 5.52 -24.609 1.086 1 97.56 135 MET A O 1
ATOM 1029 N N . ASP A 1 136 ? 4.895 -26.734 0.692 1 97.94 136 ASP A N 1
ATOM 1030 C CA . ASP A 1 136 ? 5.797 -26.922 -0.438 1 97.94 136 ASP A CA 1
ATOM 1031 C C . ASP A 1 136 ? 5.426 -26 -1.599 1 97.94 136 ASP A C 1
ATOM 1033 O O . ASP A 1 136 ? 6.305 -25.406 -2.229 1 97.94 136 ASP A O 1
ATOM 1037 N N . ILE A 1 137 ? 4.188 -25.891 -1.85 1 98.25 137 ILE A N 1
ATOM 1038 C CA . ILE A 1 137 ? 3.75 -25.094 -2.988 1 98.25 137 ILE A CA 1
ATOM 1039 C C . ILE A 1 137 ? 3.904 -23.609 -2.668 1 98.25 137 ILE A C 1
ATOM 1041 O O . ILE A 1 137 ? 4.57 -22.875 -3.402 1 98.25 137 ILE A O 1
ATOM 1045 N N . ASP A 1 138 ? 3.316 -23.188 -1.531 1 98.56 138 ASP A N 1
ATOM 1046 C CA . ASP A 1 138 ? 3.217 -21.75 -1.251 1 98.56 138 ASP A CA 1
ATOM 1047 C C . ASP A 1 138 ? 4.539 -21.203 -0.723 1 98.56 138 ASP A C 1
ATOM 1049 O O . ASP A 1 138 ? 5.141 -20.312 -1.338 1 98.56 138 ASP A O 1
ATOM 1053 N N . ALA A 1 139 ? 5.039 -21.781 0.372 1 98.25 139 ALA A N 1
ATOM 1054 C CA . ALA A 1 139 ? 6.215 -21.234 1.04 1 98.25 139 ALA A CA 1
ATOM 1055 C C . ALA A 1 139 ? 7.496 -21.625 0.307 1 98.25 139 ALA A C 1
ATOM 1057 O O . ALA A 1 139 ? 8.266 -20.75 -0.118 1 98.25 139 ALA A O 1
ATOM 1058 N N . MET A 1 140 ? 7.688 -22.906 0.099 1 98.31 140 MET A N 1
ATOM 1059 C CA . MET A 1 140 ? 8.914 -23.359 -0.56 1 98.31 140 MET A CA 1
ATOM 1060 C C . MET A 1 140 ? 8.953 -22.875 -2.006 1 98.31 140 MET A C 1
ATOM 1062 O O . MET A 1 140 ? 10.016 -22.484 -2.506 1 98.31 140 MET A O 1
ATOM 1066 N N . GLY A 1 141 ? 7.836 -22.922 -2.652 1 98.81 141 GLY A N 1
ATOM 1067 C CA . GLY A 1 141 ? 7.781 -22.422 -4.016 1 98.81 141 GLY A CA 1
ATOM 1068 C C . GLY A 1 141 ? 8.172 -20.953 -4.125 1 98.81 141 GLY A C 1
ATOM 1069 O O . GLY A 1 141 ? 8.891 -20.578 -5.047 1 98.81 141 GLY A O 1
ATOM 1070 N N . THR A 1 142 ? 7.707 -20.141 -3.184 1 98.88 142 THR A N 1
ATOM 1071 C CA . THR A 1 142 ? 8.062 -18.719 -3.137 1 98.88 142 THR A CA 1
ATOM 1072 C C . THR A 1 142 ? 9.562 -18.547 -2.955 1 98.88 142 THR A C 1
ATOM 1074 O O . THR A 1 142 ? 10.195 -17.766 -3.666 1 98.88 142 THR A O 1
ATOM 1077 N N . TYR A 1 143 ? 10.156 -19.281 -2.078 1 98.62 143 TYR A N 1
ATOM 1078 C CA . TYR A 1 143 ? 11.594 -19.203 -1.857 1 98.62 143 TYR A CA 1
ATOM 1079 C C . TYR A 1 143 ? 12.359 -19.672 -3.084 1 98.62 143 TYR A C 1
ATOM 1081 O O . TYR A 1 143 ? 13.289 -19 -3.547 1 98.62 143 TYR A O 1
ATOM 1089 N N . ASN A 1 144 ? 11.984 -20.859 -3.619 1 98.88 144 ASN A N 1
ATOM 1090 C CA . ASN A 1 144 ? 12.68 -21.438 -4.762 1 98.88 144 ASN A CA 1
ATOM 1091 C C . ASN A 1 144 ? 12.719 -20.469 -5.941 1 98.88 144 ASN A C 1
ATOM 1093 O O . ASN A 1 144 ? 13.766 -20.281 -6.57 1 98.88 144 ASN A O 1
ATOM 1097 N N . THR A 1 145 ? 11.617 -19.875 -6.191 1 98.94 145 THR A N 1
ATOM 1098 C CA . THR A 1 145 ? 11.531 -18.984 -7.348 1 98.94 145 THR A CA 1
ATOM 1099 C C . THR A 1 145 ? 12.289 -17.688 -7.094 1 98.94 145 THR A C 1
ATOM 1101 O O . THR A 1 145 ? 13.031 -17.219 -7.961 1 98.94 145 THR A O 1
ATOM 1104 N N . SER A 1 146 ? 12.133 -17.109 -5.906 1 98.88 146 SER A N 1
ATOM 1105 C CA . SER A 1 146 ? 12.875 -15.906 -5.547 1 98.88 146 SER A CA 1
ATOM 1106 C C . SER A 1 146 ? 14.375 -16.141 -5.629 1 98.88 146 SER A C 1
ATOM 1108 O O . SER A 1 146 ? 15.109 -15.32 -6.188 1 98.88 146 SER A O 1
ATOM 1110 N N . LYS A 1 147 ? 14.781 -17.266 -5.113 1 98.81 147 LYS A N 1
ATOM 1111 C CA . LYS A 1 147 ? 16.203 -17.609 -5.09 1 98.81 147 LYS A CA 1
ATOM 1112 C C . LYS A 1 147 ? 16.75 -17.797 -6.504 1 98.81 147 LYS A C 1
ATOM 1114 O O . LYS A 1 147 ? 17.844 -17.312 -6.82 1 98.81 147 LYS A O 1
ATOM 1119 N N . ALA A 1 148 ? 16.016 -18.453 -7.32 1 98.88 148 ALA A N 1
ATOM 1120 C CA . ALA A 1 148 ? 16.453 -18.688 -8.695 1 98.88 148 ALA A CA 1
ATOM 1121 C C . ALA A 1 148 ? 16.594 -17.375 -9.461 1 98.88 148 ALA A C 1
ATOM 1123 O O . ALA A 1 148 ? 17.609 -17.141 -10.125 1 98.88 148 ALA A O 1
ATOM 1124 N N . VAL A 1 149 ? 15.602 -16.531 -9.359 1 98.88 149 VAL A N 1
ATOM 1125 C CA . VAL A 1 149 ? 15.617 -15.25 -10.07 1 98.88 149 VAL A CA 1
ATOM 1126 C C . VAL A 1 149 ? 16.734 -14.367 -9.516 1 98.88 149 VAL A C 1
ATOM 1128 O O . VAL A 1 149 ? 17.406 -13.672 -10.273 1 98.88 149 VAL A O 1
ATOM 1131 N N . TYR A 1 150 ? 16.906 -14.375 -8.18 1 98.81 150 TYR A N 1
ATOM 1132 C CA . TYR A 1 150 ? 18 -13.641 -7.547 1 98.81 150 TYR A CA 1
ATOM 1133 C C . TYR A 1 150 ? 19.344 -14.094 -8.102 1 98.81 150 TYR A C 1
ATOM 1135 O O . TYR A 1 150 ? 20.125 -13.273 -8.594 1 98.81 150 TYR A O 1
ATOM 1143 N N . ASP A 1 151 ? 19.562 -15.398 -8.102 1 98.69 151 ASP A N 1
ATOM 1144 C CA . ASP A 1 151 ? 20.859 -15.953 -8.477 1 98.69 151 ASP A CA 1
ATOM 1145 C C . ASP A 1 151 ? 21.172 -15.695 -9.953 1 98.69 151 ASP A C 1
ATOM 1147 O O . ASP A 1 151 ? 22.312 -15.414 -10.32 1 98.69 151 ASP A O 1
ATOM 1151 N N . LYS A 1 152 ? 20.203 -15.711 -10.695 1 98.75 152 LYS A N 1
ATOM 1152 C CA . LYS A 1 152 ? 20.453 -15.742 -12.133 1 98.75 152 LYS A CA 1
ATOM 1153 C C . LYS A 1 152 ? 20.375 -14.344 -12.734 1 98.75 152 LYS A C 1
ATOM 1155 O O . LYS A 1 152 ? 20.859 -14.109 -13.844 1 98.75 152 LYS A O 1
ATOM 1160 N N . TYR A 1 153 ? 19.781 -13.375 -11.961 1 98.75 153 TYR A N 1
ATOM 1161 C CA . TYR A 1 153 ? 19.609 -12.109 -12.664 1 98.75 153 TYR A CA 1
ATOM 1162 C C . TYR A 1 153 ? 19.609 -10.938 -11.695 1 98.75 153 TYR A C 1
ATOM 1164 O O . TYR A 1 153 ? 20.438 -10.039 -11.781 1 98.75 153 TYR A O 1
ATOM 1172 N N . MET A 1 154 ? 18.766 -10.883 -10.648 1 98.69 154 MET A N 1
ATOM 1173 C CA . MET A 1 154 ? 18.453 -9.688 -9.883 1 98.69 154 MET A CA 1
ATOM 1174 C C . MET A 1 154 ? 19.625 -9.266 -9.008 1 98.69 154 MET A C 1
ATOM 1176 O O . MET A 1 154 ? 19.781 -8.086 -8.695 1 98.69 154 MET A O 1
ATOM 1180 N N . ASN A 1 155 ? 20.453 -10.234 -8.617 1 98 155 ASN A N 1
ATOM 1181 C CA . ASN A 1 155 ? 21.562 -9.875 -7.742 1 98 155 ASN A CA 1
ATOM 1182 C C . ASN A 1 155 ? 22.484 -8.867 -8.398 1 98 155 ASN A C 1
ATOM 1184 O O . ASN A 1 155 ? 23.188 -8.109 -7.711 1 98 155 ASN A O 1
ATOM 1188 N N . LYS A 1 156 ? 22.422 -8.766 -9.703 1 98.19 156 LYS A N 1
ATOM 1189 C CA . LYS A 1 156 ? 23.297 -7.852 -10.43 1 98.19 156 LYS A CA 1
ATOM 1190 C C . LYS A 1 156 ? 22.516 -6.711 -11.062 1 98.19 156 LYS A C 1
ATOM 1192 O O . LYS A 1 156 ? 23.094 -5.73 -11.531 1 98.19 156 LYS A O 1
ATOM 1197 N N . HIS A 1 157 ? 21.203 -6.852 -11.07 1 98.5 157 HIS A N 1
ATOM 1198 C CA . HIS A 1 157 ? 20.438 -5.918 -11.883 1 98.5 157 HIS A CA 1
ATOM 1199 C C . HIS A 1 157 ? 19.344 -5.246 -11.07 1 98.5 157 HIS A C 1
ATOM 1201 O O . HIS A 1 157 ? 18.734 -4.277 -11.523 1 98.5 157 HIS A O 1
ATOM 1207 N N . GLY A 1 158 ? 19.109 -5.695 -9.836 1 98.38 158 GLY A N 1
ATOM 1208 C CA . GLY A 1 158 ? 17.984 -5.199 -9.055 1 98.38 158 GLY A CA 1
ATOM 1209 C C . GLY A 1 158 ? 16.641 -5.68 -9.578 1 98.38 158 GLY A C 1
ATOM 1210 O O . GLY A 1 158 ? 16.578 -6.562 -10.438 1 98.38 158 GLY A O 1
ATOM 1211 N N . GLY A 1 159 ? 15.562 -5.203 -8.961 1 98.69 159 GLY A N 1
ATOM 1212 C CA . GLY A 1 159 ? 14.211 -5.555 -9.367 1 98.69 159 GLY A CA 1
ATOM 1213 C C . GLY A 1 159 ? 13.211 -5.504 -8.227 1 98.69 159 GLY A C 1
ATOM 1214 O O . GLY A 1 159 ? 13.508 -4.961 -7.16 1 98.69 159 GLY A O 1
ATOM 1215 N N . VAL A 1 160 ? 12 -5.953 -8.523 1 98.88 160 VAL A N 1
ATOM 1216 C CA . VAL A 1 160 ? 10.93 -6.004 -7.531 1 98.88 160 VAL A CA 1
ATOM 1217 C C . VAL A 1 160 ? 10.383 -7.426 -7.434 1 98.88 160 VAL A C 1
ATOM 1219 O O . VAL A 1 160 ? 10.078 -8.055 -8.453 1 98.88 160 VAL A O 1
ATOM 1222 N N . ILE A 1 161 ? 10.359 -7.969 -6.25 1 98.94 161 ILE A N 1
ATOM 1223 C CA . ILE A 1 161 ? 9.703 -9.234 -5.941 1 98.94 161 ILE A CA 1
ATOM 1224 C C . ILE A 1 161 ? 8.398 -8.969 -5.195 1 98.94 161 ILE A C 1
ATOM 1226 O O . ILE A 1 161 ? 8.391 -8.289 -4.168 1 98.94 161 ILE A O 1
ATOM 1230 N N . MET A 1 162 ? 7.309 -9.422 -5.75 1 98.94 162 MET A N 1
ATOM 1231 C CA . MET A 1 162 ? 6.004 -9.344 -5.098 1 98.94 162 MET A CA 1
ATOM 1232 C C . MET A 1 162 ? 5.516 -10.727 -4.688 1 98.94 162 MET A C 1
ATOM 1234 O O . MET A 1 162 ? 5.465 -11.648 -5.512 1 98.94 162 MET A O 1
ATOM 1238 N N . ASN A 1 163 ? 5.223 -10.906 -3.445 1 98.94 163 ASN A N 1
ATOM 1239 C CA . ASN A 1 163 ? 4.68 -12.156 -2.91 1 98.94 163 ASN A CA 1
ATOM 1240 C C . ASN A 1 163 ? 3.18 -12.039 -2.639 1 98.94 163 ASN A C 1
ATOM 1242 O O . ASN A 1 163 ? 2.75 -11.211 -1.835 1 98.94 163 ASN A O 1
ATOM 1246 N N . ILE A 1 164 ? 2.398 -12.805 -3.35 1 98.75 164 ILE A N 1
ATOM 1247 C CA . ILE A 1 164 ? 0.974 -12.852 -3.041 1 98.75 164 ILE A CA 1
ATOM 1248 C C . ILE A 1 164 ? 0.748 -13.648 -1.759 1 98.75 164 ILE A C 1
ATOM 1250 O O . ILE A 1 164 ? 0.963 -14.867 -1.729 1 98.75 164 ILE A O 1
ATOM 1254 N N . SER A 1 165 ? 0.311 -13.023 -0.746 1 98.19 165 SER A N 1
ATOM 1255 C CA . SER A 1 165 ? 0.095 -13.57 0.591 1 98.19 165 SER A CA 1
ATOM 1256 C C . SER A 1 165 ? -1.393 -13.672 0.91 1 98.19 165 SER A C 1
ATOM 1258 O O . SER A 1 165 ? -2.191 -14.047 0.049 1 98.19 165 SER A O 1
ATOM 1260 N N . ALA A 1 166 ? -1.753 -13.633 2.137 1 97.25 166 ALA A N 1
ATOM 1261 C CA . ALA A 1 166 ? -3.113 -13.648 2.668 1 97.25 166 ALA A CA 1
ATOM 1262 C C . ALA A 1 166 ? -3.141 -13.172 4.117 1 97.25 166 ALA A C 1
ATOM 1264 O O . ALA A 1 166 ? -2.09 -12.992 4.738 1 97.25 166 ALA A O 1
ATOM 1265 N N . THR A 1 167 ? -4.387 -12.961 4.598 1 96.75 167 THR A N 1
ATOM 1266 C CA . THR A 1 167 ? -4.539 -12.469 5.961 1 96.75 167 THR A CA 1
ATOM 1267 C C . THR A 1 167 ? -4.914 -13.602 6.906 1 96.75 167 THR A C 1
ATOM 1269 O O . THR A 1 167 ? -5.367 -13.367 8.023 1 96.75 167 THR A O 1
ATOM 1272 N N . LEU A 1 168 ? -4.738 -14.789 6.547 1 95 168 LEU A N 1
ATOM 1273 C CA . LEU A 1 168 ? -5.234 -15.961 7.258 1 95 168 LEU A CA 1
ATOM 1274 C C . LEU A 1 168 ? -4.602 -16.062 8.641 1 95 168 LEU A C 1
ATOM 1276 O O . LEU A 1 168 ? -5.258 -16.484 9.602 1 95 168 LEU A O 1
ATOM 1280 N N . ALA A 1 169 ? -3.371 -15.727 8.742 1 94.81 169 ALA A N 1
ATOM 1281 C CA . ALA A 1 169 ? -2.639 -15.914 9.992 1 94.81 169 ALA A CA 1
ATOM 1282 C C . ALA A 1 169 ? -2.916 -14.773 10.969 1 94.81 169 ALA A C 1
ATOM 1284 O O . ALA A 1 169 ? -2.584 -14.867 12.156 1 94.81 169 ALA A O 1
ATOM 1285 N N . TYR A 1 170 ? -3.619 -13.703 10.523 1 94.88 170 TYR A N 1
ATOM 1286 C CA . TYR A 1 170 ? -3.736 -12.492 11.328 1 94.88 170 TYR A CA 1
ATOM 1287 C C . TYR A 1 170 ? -4.645 -12.727 12.531 1 94.88 170 TYR A C 1
ATOM 1289 O O . TYR A 1 170 ? -4.371 -12.227 13.625 1 94.88 170 TYR A O 1
ATOM 1297 N N . ARG A 1 171 ? -5.73 -13.508 12.305 1 92.69 171 ARG A N 1
ATOM 1298 C CA . ARG A 1 171 ? -6.633 -13.844 13.406 1 92.69 171 ARG A CA 1
ATOM 1299 C C . ARG A 1 171 ? -6.68 -15.352 13.625 1 92.69 171 ARG A C 1
ATOM 1301 O O . ARG A 1 171 ? -7.566 -15.859 14.32 1 92.69 171 ARG A O 1
ATOM 1308 N N . GLY A 1 172 ? -5.668 -16.156 13.008 1 91.56 172 GLY A N 1
ATOM 1309 C CA . GLY A 1 172 ? -5.738 -17.609 13.102 1 91.56 172 GLY A CA 1
ATOM 1310 C C . GLY A 1 172 ? -6.992 -18.188 12.484 1 91.56 172 GLY A C 1
ATOM 1311 O O . GLY A 1 172 ? -7.801 -18.812 13.172 1 91.56 172 GLY A O 1
ATOM 1312 N N . GLN A 1 173 ? -7.133 -18 11.188 1 91.75 173 GLN A N 1
ATOM 1313 C CA . GLN A 1 173 ? -8.328 -18.438 10.477 1 91.75 173 GLN A CA 1
ATOM 1314 C C . GLN A 1 173 ? -8.555 -19.938 10.625 1 91.75 173 GLN A C 1
ATOM 1316 O O . GLN A 1 173 ? -7.703 -20.734 10.234 1 91.75 173 GLN A O 1
ATOM 1321 N N . MET A 1 174 ? -9.711 -20.312 11.148 1 89.38 174 MET A N 1
ATOM 1322 C CA . MET A 1 174 ? -10.07 -21.703 11.352 1 89.38 174 MET A CA 1
ATOM 1323 C C . MET A 1 174 ? -10.18 -22.438 10.016 1 89.38 174 MET A C 1
ATOM 1325 O O . MET A 1 174 ? -10.555 -21.844 9.008 1 89.38 174 MET A O 1
ATOM 1329 N N . PHE A 1 175 ? -9.75 -23.734 9.969 1 90.5 175 PHE A N 1
ATOM 1330 C CA . PHE A 1 175 ? -9.859 -24.672 8.867 1 90.5 175 PHE A CA 1
ATOM 1331 C C . PHE A 1 175 ? -8.82 -24.375 7.789 1 90.5 175 PHE A C 1
ATOM 1333 O O .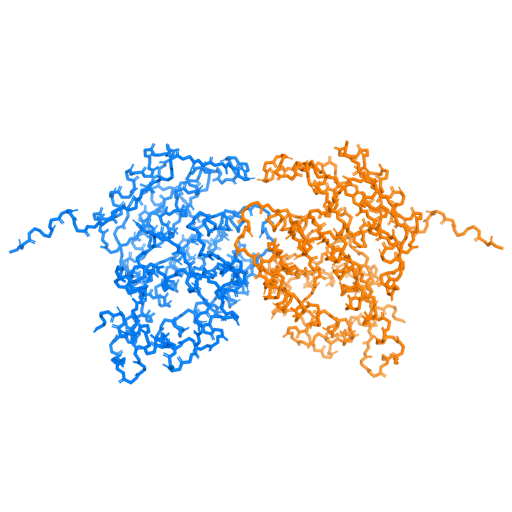 PHE A 1 175 ? -8.898 -24.906 6.68 1 90.5 175 PHE A O 1
ATOM 1340 N N . GLN A 1 176 ? -7.914 -23.438 8.133 1 93.94 176 GLN A N 1
ATOM 1341 C CA . GLN A 1 176 ? -6.906 -23.031 7.16 1 93.94 176 GLN A CA 1
ATOM 1342 C C . GLN A 1 176 ? -5.512 -23.047 7.777 1 93.94 176 GLN A C 1
ATOM 1344 O O . GLN A 1 176 ? -4.68 -22.188 7.453 1 93.94 176 GLN A O 1
ATOM 1349 N N . LEU A 1 177 ? -5.242 -23.953 8.695 1 92.75 177 LEU A N 1
ATOM 1350 C CA . LEU A 1 177 ? -3.984 -24.016 9.43 1 92.75 177 LEU A CA 1
ATOM 1351 C C . LEU A 1 177 ? -2.799 -24.047 8.477 1 92.75 177 LEU A C 1
ATOM 1353 O O . LEU A 1 177 ? -1.844 -23.281 8.641 1 92.75 177 LEU A O 1
ATOM 1357 N N . HIS A 1 178 ? -2.85 -24.875 7.461 1 95.44 178 HIS A N 1
ATOM 1358 C CA . HIS A 1 178 ? -1.761 -25.078 6.512 1 95.44 178 HIS A CA 1
ATOM 1359 C C . HIS A 1 178 ? -1.521 -23.828 5.672 1 95.44 178 HIS A C 1
ATOM 1361 O O . HIS A 1 178 ? -0.386 -23.359 5.559 1 95.44 178 HIS A O 1
ATOM 1367 N N . ALA A 1 179 ? -2.539 -23.266 5.148 1 96.69 179 ALA A N 1
ATOM 1368 C CA . ALA A 1 179 ? -2.412 -22.062 4.328 1 96.69 179 ALA A CA 1
ATOM 1369 C C . ALA A 1 179 ? -1.986 -20.875 5.172 1 96.69 179 ALA A C 1
ATOM 1371 O O . ALA A 1 179 ? -1.167 -20.047 4.738 1 96.69 179 ALA A O 1
ATOM 1372 N N . ALA A 1 180 ? -2.512 -20.781 6.375 1 97 180 ALA A N 1
ATOM 1373 C CA . ALA A 1 180 ? -2.119 -19.703 7.281 1 97 180 ALA A CA 1
ATOM 1374 C C . ALA A 1 180 ? -0.627 -19.766 7.598 1 97 180 ALA A C 1
ATOM 1376 O O . ALA A 1 180 ? 0.069 -18.75 7.562 1 97 180 ALA A O 1
ATOM 1377 N N . ALA A 1 181 ? -0.176 -20.953 7.875 1 96.75 181 ALA A N 1
ATOM 1378 C CA . ALA A 1 181 ? 1.239 -21.156 8.18 1 96.75 181 ALA A CA 1
ATOM 1379 C C . ALA A 1 181 ? 2.113 -20.797 6.98 1 96.75 181 ALA A C 1
ATOM 1381 O O . ALA A 1 181 ? 3.117 -20.094 7.125 1 96.75 181 ALA A O 1
ATOM 1382 N N . ALA A 1 182 ? 1.759 -21.25 5.82 1 98.19 182 ALA A N 1
ATOM 1383 C CA . ALA A 1 182 ? 2.531 -21 4.605 1 98.19 182 ALA A CA 1
ATOM 1384 C C . ALA A 1 182 ? 2.602 -19.5 4.301 1 98.19 182 ALA A C 1
ATOM 1386 O O . ALA A 1 182 ? 3.67 -18.984 3.98 1 98.19 182 ALA A O 1
ATOM 1387 N N . LYS A 1 183 ? 1.476 -18.859 4.402 1 98.5 183 LYS A N 1
ATOM 1388 C CA . LYS A 1 183 ? 1.434 -17.438 4.086 1 98.5 183 LYS A CA 1
ATOM 1389 C C . LYS A 1 183 ? 2.168 -16.625 5.141 1 98.5 183 LYS A C 1
ATOM 1391 O O . LYS A 1 183 ? 2.773 -15.594 4.828 1 98.5 183 LYS A O 1
ATOM 1396 N N . ALA A 1 184 ? 2.131 -17.062 6.379 1 97.69 184 ALA A N 1
ATOM 1397 C CA . ALA A 1 184 ? 2.947 -16.422 7.402 1 97.69 184 ALA A CA 1
ATOM 1398 C C . ALA A 1 184 ? 4.434 -16.547 7.082 1 97.69 184 ALA A C 1
ATOM 1400 O O . ALA A 1 184 ? 5.199 -15.609 7.289 1 97.69 184 ALA A O 1
ATOM 1401 N N . ALA A 1 185 ? 4.832 -17.703 6.621 1 98 185 ALA A N 1
ATOM 1402 C CA . ALA A 1 185 ? 6.215 -17.906 6.199 1 98 185 ALA A CA 1
ATOM 1403 C C . ALA A 1 185 ? 6.586 -16.953 5.07 1 98 185 ALA A C 1
ATOM 1405 O O . ALA A 1 185 ? 7.676 -16.375 5.07 1 98 185 ALA A O 1
ATOM 1406 N N . ILE A 1 186 ? 5.715 -16.766 4.148 1 98.56 186 ILE A N 1
ATOM 1407 C CA . ILE A 1 186 ? 5.926 -15.867 3.014 1 98.56 186 ILE A CA 1
ATOM 1408 C C . ILE A 1 186 ? 6.094 -14.43 3.51 1 98.56 186 ILE A C 1
ATOM 1410 O O . ILE A 1 186 ? 6.992 -13.719 3.068 1 98.56 186 ILE A O 1
ATOM 1414 N N . ASP A 1 187 ? 5.238 -13.984 4.438 1 98.12 187 ASP A N 1
ATOM 1415 C CA . ASP A 1 187 ? 5.34 -12.641 5.008 1 98.12 187 ASP A CA 1
ATOM 1416 C C . ASP A 1 187 ? 6.68 -12.445 5.715 1 98.12 187 ASP A C 1
ATOM 1418 O O . ASP A 1 187 ? 7.293 -11.383 5.602 1 98.12 187 ASP A O 1
ATOM 1422 N N . SER A 1 188 ? 7.082 -13.484 6.438 1 96.75 188 SER A N 1
ATOM 1423 C CA . SER A 1 188 ? 8.383 -13.422 7.098 1 96.75 188 SER A CA 1
ATOM 1424 C C . SER A 1 188 ? 9.508 -13.305 6.082 1 96.75 188 SER A C 1
ATOM 1426 O O . SER A 1 188 ? 10.422 -12.5 6.25 1 96.75 188 SER A O 1
ATOM 1428 N N . MET A 1 189 ? 9.453 -14.023 4.973 1 97.25 189 MET A N 1
ATOM 1429 C CA . MET A 1 189 ? 10.461 -13.961 3.916 1 97.25 189 MET A CA 1
ATOM 1430 C C . MET A 1 189 ? 10.492 -12.57 3.281 1 97.25 189 MET A C 1
ATOM 1432 O O . MET A 1 189 ? 11.562 -12.078 2.92 1 97.25 189 MET A O 1
ATOM 1436 N N . THR A 1 190 ? 9.336 -11.977 3.152 1 98.62 190 THR A N 1
ATOM 1437 C CA . THR A 1 190 ? 9.234 -10.641 2.586 1 98.62 190 THR A CA 1
ATOM 1438 C C . THR A 1 190 ? 10.094 -9.656 3.375 1 98.62 190 THR A C 1
ATOM 1440 O O . THR A 1 190 ? 10.859 -8.883 2.793 1 98.62 190 THR A O 1
ATOM 1443 N N . ARG A 1 191 ? 10.055 -9.711 4.652 1 96.69 191 ARG A N 1
ATOM 1444 C CA . ARG A 1 191 ? 10.805 -8.805 5.516 1 96.69 191 ARG A CA 1
ATOM 1445 C C . ARG A 1 191 ? 12.297 -9.125 5.484 1 96.69 191 ARG A C 1
ATOM 1447 O O . ARG A 1 191 ? 13.125 -8.227 5.328 1 96.69 191 ARG A O 1
ATOM 1454 N N . THR A 1 192 ? 12.625 -10.422 5.562 1 96.5 192 THR A N 1
ATOM 1455 C CA . THR A 1 192 ? 14.031 -10.805 5.684 1 96.5 192 THR A CA 1
ATOM 1456 C C . THR A 1 192 ? 14.766 -10.578 4.367 1 96.5 192 THR A C 1
ATOM 1458 O O . THR A 1 192 ? 15.883 -10.055 4.359 1 96.5 192 THR A O 1
ATOM 1461 N N . LEU A 1 193 ? 14.156 -10.914 3.264 1 97.44 193 LEU A N 1
ATOM 1462 C CA . LEU A 1 193 ? 14.797 -10.719 1.965 1 97.44 193 LEU A CA 1
ATOM 1463 C C . LEU A 1 193 ? 14.961 -9.234 1.655 1 97.44 193 LEU A C 1
ATOM 1465 O O . LEU A 1 193 ? 15.938 -8.828 1.026 1 97.44 193 LEU A O 1
ATOM 1469 N N . CYS A 1 194 ? 13.969 -8.445 2.062 1 96.62 194 CYS A N 1
ATOM 1470 C CA . CYS A 1 194 ? 14.086 -6.992 1.942 1 96.62 194 CYS A CA 1
ATOM 1471 C C . CYS A 1 194 ? 15.375 -6.496 2.58 1 96.62 194 CYS A C 1
ATOM 1473 O O . CYS A 1 194 ? 16.094 -5.676 1.994 1 96.62 194 CYS A O 1
ATOM 1475 N N . ASN A 1 195 ? 15.703 -6.965 3.758 1 94.88 195 ASN A N 1
ATOM 1476 C CA . ASN A 1 195 ? 16.875 -6.523 4.512 1 94.88 195 ASN A CA 1
ATOM 1477 C C . ASN A 1 195 ? 18.172 -6.945 3.832 1 94.88 195 ASN A C 1
ATOM 1479 O O . ASN A 1 195 ? 19.141 -6.18 3.799 1 94.88 195 ASN A O 1
ATOM 1483 N N . GLU A 1 196 ? 18.141 -8.109 3.275 1 95.94 196 GLU A N 1
ATOM 1484 C CA . GLU A 1 196 ? 19.375 -8.68 2.752 1 95.94 196 GLU A CA 1
ATOM 1485 C C . GLU A 1 196 ? 19.609 -8.258 1.305 1 95.94 196 GLU A C 1
ATOM 1487 O O . GLU A 1 196 ? 20.75 -8.023 0.897 1 95.94 196 GLU A O 1
ATOM 1492 N N . TRP A 1 197 ? 18.547 -8.172 0.522 1 97.81 197 TRP A N 1
ATOM 1493 C CA . TRP A 1 197 ? 18.703 -7.949 -0.911 1 97.81 197 TRP A CA 1
ATOM 1494 C C . TRP A 1 197 ? 18.484 -6.48 -1.259 1 97.81 197 TRP A C 1
ATOM 1496 O O . TRP A 1 197 ? 18.75 -6.051 -2.381 1 97.81 197 TRP A O 1
ATOM 1506 N N . GLY A 1 198 ? 18.016 -5.648 -0.312 1 96.88 198 GLY A N 1
ATOM 1507 C CA . GLY A 1 198 ? 17.781 -4.23 -0.515 1 96.88 198 GLY A CA 1
ATOM 1508 C C . GLY A 1 198 ? 18.969 -3.49 -1.08 1 96.88 198 GLY A C 1
ATOM 1509 O O . GLY A 1 198 ? 18.844 -2.734 -2.045 1 96.88 198 GLY A O 1
ATOM 1510 N N . PRO A 1 199 ? 20.109 -3.707 -0.523 1 94.81 199 PRO A N 1
ATOM 1511 C CA . PRO A 1 199 ? 21.312 -2.996 -0.992 1 94.81 199 PRO A CA 1
ATOM 1512 C C . PRO A 1 199 ? 21.641 -3.307 -2.449 1 94.81 199 PRO A C 1
ATOM 1514 O O . PRO A 1 199 ? 22.406 -2.568 -3.082 1 94.81 199 PRO A O 1
ATOM 1517 N N . GLN A 1 200 ? 21.156 -4.387 -2.963 1 96.75 200 GLN A N 1
ATOM 1518 C CA . GLN A 1 200 ? 21.391 -4.742 -4.359 1 96.75 200 GLN A CA 1
ATOM 1519 C C . GLN A 1 200 ? 20.281 -4.191 -5.258 1 96.75 200 GLN A C 1
ATOM 1521 O O . GLN A 1 200 ? 20.188 -4.57 -6.426 1 96.75 200 GLN A O 1
ATOM 1526 N N . GLY A 1 201 ? 19.453 -3.352 -4.699 1 97.19 201 GLY A N 1
ATOM 1527 C CA . GLY A 1 201 ? 18.422 -2.695 -5.496 1 97.19 201 GLY A CA 1
ATOM 1528 C C . GLY A 1 201 ? 17.188 -3.547 -5.695 1 97.19 201 GLY A C 1
ATOM 1529 O O . GLY A 1 201 ? 16.453 -3.359 -6.664 1 97.19 201 GLY A O 1
ATOM 1530 N N . ILE A 1 202 ? 17.016 -4.523 -4.816 1 98.56 202 ILE A N 1
ATOM 1531 C CA . ILE A 1 202 ? 15.836 -5.383 -4.922 1 98.56 202 ILE A CA 1
ATOM 1532 C C . ILE A 1 202 ? 14.82 -4.996 -3.85 1 98.56 202 ILE A C 1
ATOM 1534 O O . ILE A 1 202 ? 15.133 -5.004 -2.656 1 98.56 202 ILE A O 1
ATOM 1538 N N . ARG A 1 203 ? 13.625 -4.578 -4.246 1 98.81 203 ARG A N 1
ATOM 1539 C CA . ARG A 1 203 ? 12.508 -4.402 -3.322 1 98.81 203 ARG A CA 1
ATOM 1540 C C . ARG A 1 203 ? 11.688 -5.684 -3.203 1 98.81 203 ARG A C 1
ATOM 1542 O O . ARG A 1 203 ? 11.477 -6.387 -4.191 1 98.81 203 ARG A O 1
ATOM 1549 N N . VAL A 1 204 ? 11.258 -6.043 -2.004 1 98.88 204 VAL A N 1
ATOM 1550 C CA . VAL A 1 204 ? 10.422 -7.199 -1.727 1 98.88 204 VAL A CA 1
ATOM 1551 C C . VAL A 1 204 ? 9.141 -6.754 -1.015 1 98.88 204 VAL A C 1
ATOM 1553 O O . VAL A 1 204 ? 9.203 -6.184 0.077 1 98.88 204 VAL A O 1
ATOM 1556 N N . VAL A 1 205 ? 7.996 -6.992 -1.647 1 98.88 205 VAL A N 1
ATOM 1557 C CA . VAL A 1 205 ? 6.727 -6.473 -1.149 1 98.88 205 VAL A CA 1
ATOM 1558 C C . VAL A 1 205 ? 5.672 -7.582 -1.161 1 98.88 205 VAL A C 1
ATOM 1560 O O . VAL A 1 205 ? 5.609 -8.375 -2.102 1 98.88 205 VAL A O 1
ATOM 1563 N N . GLY A 1 206 ? 4.918 -7.707 -0.103 1 98.81 206 GLY A N 1
ATOM 1564 C CA . GLY A 1 206 ? 3.764 -8.594 -0.072 1 98.81 206 GLY A CA 1
ATOM 1565 C C . GLY A 1 206 ? 2.469 -7.902 -0.457 1 98.81 206 GLY A C 1
ATOM 1566 O O . GLY A 1 206 ? 2.297 -6.707 -0.206 1 98.81 206 GLY A O 1
ATOM 1567 N N . ILE A 1 207 ? 1.563 -8.555 -1.073 1 98.88 207 ILE A N 1
ATOM 1568 C CA . ILE A 1 207 ? 0.166 -8.172 -1.252 1 98.88 207 ILE A CA 1
ATOM 1569 C C . ILE A 1 207 ? -0.739 -9.258 -0.674 1 98.88 207 ILE A C 1
ATOM 1571 O O . ILE A 1 207 ? -0.611 -10.438 -1.023 1 98.88 207 ILE A O 1
ATOM 1575 N N . ALA A 1 208 ? -1.58 -8.93 0.25 1 98.69 208 ALA A N 1
ATOM 1576 C CA . ALA A 1 208 ? -2.484 -9.875 0.897 1 98.69 208 ALA A CA 1
ATOM 1577 C C . ALA A 1 208 ? -3.932 -9.617 0.493 1 98.69 208 ALA A C 1
ATOM 1579 O O . ALA A 1 208 ? -4.625 -8.812 1.12 1 98.69 208 ALA A O 1
ATOM 1580 N N . PRO A 1 209 ? -4.406 -10.375 -0.545 1 98.06 209 PRO A N 1
ATOM 1581 C CA . PRO A 1 209 ? -5.805 -10.219 -0.953 1 98.06 209 PRO A CA 1
ATOM 1582 C C . PRO A 1 209 ? -6.785 -10.758 0.083 1 98.06 209 PRO A C 1
ATOM 1584 O O . PRO A 1 209 ? -6.473 -11.727 0.787 1 98.06 209 PRO A O 1
ATOM 1587 N N . GLY A 1 210 ? -7.977 -10.086 0.18 1 94.75 210 GLY A N 1
ATOM 1588 C CA . GLY A 1 210 ? -9.109 -10.648 0.886 1 94.75 210 GLY A CA 1
ATOM 1589 C C . GLY A 1 210 ? -9.977 -11.539 0.013 1 94.75 210 GLY A C 1
ATOM 1590 O O . GLY A 1 210 ? -9.461 -12.25 -0.858 1 94.75 210 GLY A O 1
ATOM 1591 N N . PRO A 1 211 ? -11.25 -11.672 0.374 1 92.5 211 PRO A N 1
ATOM 1592 C CA . PRO A 1 211 ? -12.156 -12.406 -0.502 1 92.5 211 PRO A CA 1
ATOM 1593 C C . PRO A 1 211 ? -12.328 -11.75 -1.869 1 92.5 211 PRO A C 1
ATOM 1595 O O . PRO A 1 211 ? -12.875 -10.648 -1.964 1 92.5 211 PRO A O 1
ATOM 1598 N N . ILE A 1 212 ? -11.836 -12.414 -2.883 1 94.62 212 ILE A N 1
ATOM 1599 C CA . ILE A 1 212 ? -11.875 -11.914 -4.25 1 94.62 212 ILE A CA 1
ATOM 1600 C C . ILE A 1 212 ? -12.844 -12.75 -5.086 1 94.62 212 ILE A C 1
ATOM 1602 O O . ILE A 1 212 ? -12.734 -13.977 -5.121 1 94.62 212 ILE A O 1
ATOM 1606 N N . GLY A 1 213 ? -13.734 -12.039 -5.742 1 90.06 213 GLY A N 1
ATOM 1607 C CA . GLY A 1 213 ? -14.734 -12.719 -6.559 1 90.06 213 GLY A CA 1
ATOM 1608 C C . GLY A 1 213 ? -14.141 -13.367 -7.801 1 90.06 213 GLY A C 1
ATOM 1609 O O . GLY A 1 213 ? -13.047 -13.008 -8.234 1 90.06 213 GLY A O 1
ATOM 1610 N N . ASP A 1 214 ? -14.797 -14.391 -8.297 1 84.31 214 ASP A N 1
ATOM 1611 C CA . ASP A 1 214 ? -14.516 -15.039 -9.57 1 84.31 214 ASP A CA 1
ATOM 1612 C C . ASP A 1 214 ? -13.141 -15.711 -9.555 1 84.31 214 ASP A C 1
ATOM 1614 O O . ASP A 1 214 ? -12.398 -15.641 -10.539 1 84.31 214 ASP A O 1
ATOM 1618 N N . THR A 1 215 ? -12.828 -16.219 -8.406 1 82.12 215 THR A N 1
ATOM 1619 C CA . THR A 1 215 ? -11.602 -17 -8.281 1 82.12 215 THR A CA 1
ATOM 1620 C C . THR A 1 215 ? -11.914 -18.438 -7.875 1 82.12 215 THR A C 1
ATOM 1622 O O . THR A 1 215 ? -12.984 -18.719 -7.332 1 82.12 215 THR A O 1
ATOM 1625 N N . GLU A 1 216 ? -10.969 -19.344 -8.211 1 67.5 216 GLU A N 1
ATOM 1626 C CA . GLU A 1 216 ? -11.086 -20.734 -7.809 1 67.5 216 GLU A CA 1
ATOM 1627 C C . GLU A 1 216 ? -11.195 -20.875 -6.293 1 67.5 216 GLU A C 1
ATOM 1629 O O . GLU A 1 216 ? -11.961 -21.688 -5.785 1 67.5 216 GLU A O 1
ATOM 1634 N N . GLY A 1 217 ? -10.469 -20.031 -5.586 1 63.5 217 GLY A N 1
ATOM 1635 C CA . GLY A 1 217 ? -10.531 -20.047 -4.133 1 63.5 217 GLY A CA 1
ATOM 1636 C C . GLY A 1 217 ? -11.914 -19.75 -3.59 1 63.5 217 GLY A C 1
ATOM 1637 O O . GLY A 1 217 ? -12.406 -20.453 -2.701 1 63.5 217 GLY A O 1
ATOM 1638 N N . MET A 1 218 ? -12.492 -18.828 -4.117 1 67.38 218 MET A N 1
ATOM 1639 C CA . MET A 1 218 ? -13.828 -18.453 -3.662 1 67.38 218 MET A CA 1
ATOM 1640 C C . MET A 1 218 ? -14.852 -19.516 -4.051 1 67.38 218 MET A C 1
ATOM 1642 O O . MET A 1 218 ? -15.789 -19.781 -3.295 1 67.38 218 MET A O 1
ATOM 1646 N N . ARG A 1 219 ? -14.633 -20.062 -5.219 1 62.12 219 ARG A N 1
ATOM 1647 C CA . ARG A 1 219 ? -15.516 -21.141 -5.648 1 62.12 219 ARG A CA 1
ATOM 1648 C C . ARG A 1 219 ? -15.352 -22.375 -4.762 1 62.12 219 ARG A C 1
ATOM 1650 O O . ARG A 1 219 ? -16.328 -23.016 -4.406 1 62.12 219 ARG A O 1
ATOM 1657 N N . ARG A 1 220 ? -14.141 -22.625 -4.469 1 60.47 220 ARG A N 1
ATOM 1658 C CA . ARG A 1 220 ? -13.844 -23.797 -3.66 1 60.47 220 ARG A CA 1
ATOM 1659 C C . ARG A 1 220 ? -14.203 -23.562 -2.195 1 60.47 220 ARG A C 1
ATOM 1661 O O . ARG A 1 220 ? -14.766 -24.453 -1.54 1 60.47 220 ARG A O 1
ATOM 1668 N N . LEU A 1 221 ? -13.758 -22.406 -1.769 1 57.72 221 LEU A N 1
ATOM 1669 C CA . LEU A 1 221 ? -13.953 -22.062 -0.366 1 57.72 221 LEU A CA 1
ATOM 1670 C C . LEU A 1 221 ? -15.398 -21.641 -0.107 1 57.72 221 LEU A C 1
ATOM 1672 O O . LEU A 1 221 ? -15.891 -21.75 1.021 1 57.72 221 LEU A O 1
ATOM 1676 N N . GLY A 1 222 ? -16.062 -20.891 -1.098 1 54.66 222 GLY A N 1
ATOM 1677 C CA . GLY A 1 222 ? -17.422 -20.375 -0.959 1 54.66 222 GLY A CA 1
ATOM 1678 C C . GLY A 1 222 ? -18.484 -21.453 -1.053 1 54.66 222 GLY A C 1
ATOM 1679 O O . GLY A 1 222 ? -19.656 -21.188 -0.82 1 54.66 222 GLY A O 1
ATOM 1680 N N . GLY A 1 223 ? -18.219 -22.672 -0.865 1 46.91 223 GLY A N 1
ATOM 1681 C CA . GLY A 1 223 ? -19.172 -23.766 -0.934 1 46.91 223 GLY A CA 1
ATOM 1682 C C . GLY A 1 223 ? -20.188 -23.609 -2.053 1 46.91 223 GLY A C 1
ATOM 1683 O O . GLY A 1 223 ? -20.297 -22.531 -2.643 1 46.91 223 GLY A O 1
ATOM 1684 N N . GLY A 1 224 ? -20.875 -24.688 -2.588 1 42.78 224 GLY A N 1
ATOM 1685 C CA . GLY A 1 224 ? -21.875 -24.781 -3.637 1 42.78 224 GLY A CA 1
ATOM 1686 C C . GLY A 1 224 ? -22.875 -23.641 -3.607 1 42.78 224 GLY A C 1
ATOM 1687 O O . GLY A 1 224 ? -22.953 -22.906 -2.625 1 42.78 224 GLY A O 1
ATOM 1688 N N . SER A 1 225 ? -23.719 -23.516 -4.879 1 41.72 225 SER A N 1
ATOM 1689 C CA . SER A 1 225 ? -24.781 -22.656 -5.379 1 41.72 225 SER A CA 1
ATOM 1690 C C . SER A 1 225 ? -25.734 -22.25 -4.262 1 41.72 225 SER A C 1
ATOM 1692 O O . SER A 1 225 ? -26.75 -21.594 -4.508 1 41.72 225 SER A O 1
ATOM 1694 N N . ARG A 1 226 ? -25.953 -23.047 -3.242 1 44.72 226 ARG A N 1
ATOM 1695 C CA . ARG A 1 226 ? -27.375 -22.969 -2.924 1 44.72 226 ARG A CA 1
ATOM 1696 C C . ARG A 1 226 ? -27.781 -21.562 -2.531 1 44.72 226 ARG A C 1
ATOM 1698 O O . ARG A 1 226 ? -28.781 -21.031 -3.021 1 44.72 226 ARG A O 1
ATOM 1705 N N . ARG A 1 227 ? -27.734 -20.969 -1.13 1 47.56 227 ARG A N 1
ATOM 1706 C CA . ARG A 1 227 ? -28.672 -19.891 -0.832 1 47.56 227 ARG A CA 1
ATOM 1707 C C . ARG A 1 227 ? -28.016 -18.531 -1.049 1 47.56 227 ARG A C 1
ATOM 1709 O O . ARG A 1 227 ? -27.188 -18.094 -0.253 1 47.56 227 ARG A O 1
ATOM 1716 N N . LYS A 1 228 ? -27.969 -17.922 -2.256 1 50.72 228 LYS A N 1
ATOM 1717 C CA . LYS A 1 228 ? -27.672 -16.562 -2.652 1 50.72 228 LYS A CA 1
ATOM 1718 C C . LYS A 1 228 ? -27.719 -15.617 -1.453 1 50.72 228 LYS A C 1
ATOM 1720 O O . LYS A 1 228 ? -26.891 -14.719 -1.325 1 50.72 228 LYS A O 1
ATOM 1725 N N . GLN A 1 229 ? -28.75 -15.812 -0.622 1 52.31 229 GLN A N 1
ATOM 1726 C CA . GLN A 1 229 ? -28.953 -14.938 0.527 1 52.31 229 GLN A CA 1
ATOM 1727 C C . GLN A 1 229 ? -27.797 -15.039 1.517 1 52.31 229 GLN A C 1
ATOM 1729 O O . GLN A 1 229 ? -27.406 -14.039 2.123 1 52.31 229 GLN A O 1
ATOM 1734 N N . GLU A 1 230 ? -27.219 -16.266 1.643 1 56.19 230 GLU A N 1
ATOM 1735 C CA . GLU A 1 230 ? -26.156 -16.422 2.627 1 56.19 230 GLU A CA 1
ATOM 1736 C C . GLU A 1 230 ? -24.859 -15.805 2.135 1 56.19 230 GLU A C 1
ATOM 1738 O O . GLU A 1 230 ? -24.094 -15.234 2.92 1 56.19 230 GLU A O 1
ATOM 1743 N N . LEU A 1 231 ? -24.656 -15.883 0.904 1 57.72 231 LEU A N 1
ATOM 1744 C CA . LEU A 1 231 ? -23.484 -15.227 0.334 1 57.72 231 LEU A CA 1
ATOM 1745 C C . LEU A 1 231 ? -23.562 -13.719 0.502 1 57.72 231 LEU A C 1
ATOM 1747 O O . LEU A 1 231 ? -22.562 -13.07 0.815 1 57.72 231 LEU A O 1
ATOM 1751 N N . GLU A 1 232 ? -24.781 -13.281 0.293 1 60.22 232 GLU A N 1
ATOM 1752 C CA . GLU A 1 232 ? -24.984 -11.844 0.47 1 60.22 232 GLU A CA 1
ATOM 1753 C C . GLU A 1 232 ? -24.719 -11.422 1.911 1 60.22 232 GLU A C 1
ATOM 1755 O O . GLU A 1 232 ? -24.172 -10.352 2.154 1 60.22 232 GLU A O 1
ATOM 1760 N N . ARG A 1 233 ? -25.078 -12.297 2.885 1 63.09 233 ARG A N 1
ATOM 1761 C CA . ARG A 1 233 ? -24.875 -11.953 4.285 1 63.09 233 ARG A CA 1
ATOM 1762 C C . ARG A 1 233 ? -23.391 -11.953 4.633 1 63.09 233 ARG A C 1
ATOM 1764 O O . ARG A 1 233 ? -22.938 -11.148 5.445 1 63.09 233 ARG A O 1
ATOM 1771 N N . ARG A 1 234 ? -22.719 -12.766 3.936 1 64.88 234 ARG A N 1
ATOM 1772 C CA . ARG A 1 234 ? -21.297 -12.875 4.207 1 64.88 234 ARG A CA 1
ATOM 1773 C C . ARG A 1 234 ? -20.547 -11.609 3.775 1 64.88 234 ARG A C 1
ATOM 1775 O O . ARG A 1 234 ? -19.641 -11.148 4.465 1 64.88 234 ARG A O 1
ATOM 1782 N N . PHE A 1 235 ? -21.078 -11.016 2.828 1 80 235 PHE A N 1
ATOM 1783 C CA . PHE A 1 235 ? -20.391 -9.82 2.328 1 80 235 PHE A CA 1
ATOM 1784 C C . PHE A 1 235 ? -20.734 -8.609 3.189 1 80 235 PHE A C 1
ATOM 1786 O O . PHE A 1 235 ? -19.969 -7.641 3.225 1 80 235 PHE A O 1
ATOM 1793 N N . GLN A 1 236 ? -21.75 -8.906 4.023 1 82.06 236 GLN A N 1
ATOM 1794 C CA . GLN A 1 236 ? -22.172 -7.801 4.879 1 82.06 236 GLN A CA 1
ATOM 1795 C C . GLN A 1 236 ? -21.234 -7.637 6.07 1 82.06 236 GLN A C 1
ATOM 1797 O O . GLN A 1 236 ? -21.203 -6.582 6.707 1 82.06 236 GLN A O 1
ATOM 1802 N N . ASN A 1 237 ? -20.469 -8.672 6.305 1 87.81 237 ASN A N 1
ATOM 1803 C CA . ASN A 1 237 ? -19.547 -8.586 7.43 1 87.81 237 ASN A CA 1
ATOM 1804 C C . ASN A 1 237 ? -18.234 -7.914 7.02 1 87.81 237 ASN A C 1
ATOM 1806 O O . ASN A 1 237 ? -17.438 -7.52 7.875 1 87.81 237 ASN A O 1
ATOM 1810 N N . ILE A 1 238 ? -18.062 -7.773 5.773 1 93.19 238 ILE A N 1
ATOM 1811 C CA . ILE A 1 238 ? -16.906 -7.031 5.301 1 93.19 238 ILE A CA 1
ATOM 1812 C C . ILE A 1 238 ? -17.141 -5.531 5.469 1 93.19 238 ILE A C 1
ATOM 1814 O O . ILE A 1 238 ? -18.172 -5.008 5.023 1 93.19 238 ILE A O 1
ATOM 1818 N N . PRO A 1 239 ? -16.203 -4.773 6.125 1 94.94 239 PRO A N 1
ATOM 1819 C CA . PRO A 1 239 ? -16.422 -3.338 6.324 1 94.94 239 PRO A CA 1
ATOM 1820 C C . PRO A 1 239 ? -16.828 -2.621 5.043 1 94.94 239 PRO A C 1
ATOM 1822 O O . PRO A 1 239 ? -17.766 -1.825 5.055 1 94.94 239 PRO A O 1
ATOM 1825 N N . LEU A 1 240 ? -16.297 -2.955 3.9 1 96.38 240 LEU A N 1
ATOM 1826 C CA . LEU A 1 240 ? -16.656 -2.289 2.654 1 96.38 240 LEU A CA 1
ATOM 1827 C C . LEU A 1 240 ? -17.875 -2.949 2.021 1 96.38 240 LEU A C 1
ATOM 1829 O O . LEU A 1 240 ? -18.281 -2.582 0.916 1 96.38 240 LEU A O 1
ATOM 1833 N N . GLN A 1 241 ? -18.469 -3.994 2.531 1 94.19 241 GLN A N 1
ATOM 1834 C CA . GLN A 1 241 ? -19.781 -4.566 2.242 1 94.19 241 GLN A CA 1
ATOM 1835 C C . GLN A 1 241 ? -19.797 -5.254 0.88 1 94.19 241 GLN A C 1
ATOM 1837 O O . GLN A 1 241 ? -20.828 -5.328 0.227 1 94.19 241 GLN A O 1
ATOM 1842 N N . ARG A 1 242 ? -18.641 -5.691 0.39 1 93.38 242 ARG A N 1
ATOM 1843 C CA . ARG A 1 242 ? -18.516 -6.41 -0.874 1 93.38 242 ARG A CA 1
ATOM 1844 C C . ARG A 1 242 ? -17.219 -7.227 -0.915 1 93.38 242 ARG A C 1
ATOM 1846 O O . ARG A 1 242 ? -16.312 -6.98 -0.132 1 93.38 242 ARG A O 1
ATOM 1853 N N . VAL A 1 243 ? -17.219 -8.273 -1.808 1 93.94 243 VAL A N 1
ATOM 1854 C CA . VAL A 1 243 ? -15.953 -8.93 -2.131 1 93.94 243 VAL A CA 1
ATOM 1855 C C . VAL A 1 243 ? -15.141 -8.047 -3.084 1 93.94 243 VAL A C 1
ATOM 1857 O O . VAL A 1 243 ? -15.688 -7.129 -3.701 1 93.94 243 VAL A O 1
ATOM 1860 N N . GLY A 1 244 ? -13.867 -8.273 -3.09 1 96 244 GLY A N 1
ATOM 1861 C CA . GLY A 1 244 ? -13.016 -7.555 -4.023 1 96 244 GLY A CA 1
ATOM 1862 C C . GLY A 1 244 ? -13 -8.164 -5.41 1 96 244 GLY A C 1
ATOM 1863 O O . GLY A 1 244 ? -13.586 -9.227 -5.637 1 96 244 GLY A O 1
ATOM 1864 N N . THR A 1 245 ? -12.367 -7.461 -6.367 1 96.44 245 THR A N 1
ATOM 1865 C CA . THR A 1 245 ? -12.172 -7.941 -7.734 1 96.44 245 THR A CA 1
ATOM 1866 C C . THR A 1 245 ? -10.703 -8.266 -7.992 1 96.44 245 THR A C 1
ATOM 1868 O O . THR A 1 245 ? -9.82 -7.723 -7.332 1 96.44 245 THR A O 1
ATOM 1871 N N . LYS A 1 246 ? -10.453 -9.125 -8.969 1 97.44 246 LYS A N 1
ATOM 1872 C CA . LYS A 1 246 ? -9.086 -9.422 -9.383 1 97.44 246 LYS A CA 1
ATOM 1873 C C . LYS A 1 246 ? -8.375 -8.164 -9.859 1 97.44 246 LYS A C 1
ATOM 1875 O O . LYS A 1 246 ? -7.172 -8 -9.625 1 97.44 246 LYS A O 1
ATOM 1880 N N . ARG A 1 247 ? -9.117 -7.266 -10.422 1 97.81 247 ARG A N 1
ATOM 1881 C CA . ARG A 1 247 ? -8.562 -6.012 -10.922 1 97.81 247 ARG A CA 1
ATOM 1882 C C . ARG A 1 247 ? -7.965 -5.184 -9.789 1 97.81 247 ARG A C 1
ATOM 1884 O O . ARG A 1 247 ? -6.898 -4.586 -9.945 1 97.81 247 ARG A O 1
ATOM 1891 N N . GLU A 1 248 ? -8.617 -5.145 -8.672 1 98.25 248 GLU A N 1
ATOM 1892 C CA . GLU A 1 248 ? -8.141 -4.352 -7.543 1 98.25 248 GLU A CA 1
ATOM 1893 C C . GLU A 1 248 ? -6.801 -4.867 -7.031 1 98.25 248 GLU A C 1
ATOM 1895 O O . GLU A 1 248 ? -5.938 -4.082 -6.641 1 98.25 248 GLU A O 1
ATOM 1900 N N . ILE A 1 249 ? -6.609 -6.152 -7.055 1 98.62 249 ILE A N 1
ATOM 1901 C CA . ILE A 1 249 ? -5.32 -6.727 -6.676 1 98.62 249 ILE A CA 1
ATOM 1902 C C . ILE A 1 249 ? -4.273 -6.383 -7.734 1 98.62 249 ILE A C 1
ATOM 1904 O O . ILE A 1 249 ? -3.148 -6.004 -7.406 1 98.62 249 ILE A O 1
ATOM 1908 N N . ALA A 1 250 ? -4.684 -6.527 -8.992 1 98.88 250 ALA A N 1
ATOM 1909 C CA . ALA A 1 250 ? -3.771 -6.254 -10.094 1 98.88 250 ALA A CA 1
ATOM 1910 C C . ALA A 1 250 ? -3.311 -4.801 -10.078 1 98.88 250 ALA A C 1
ATOM 1912 O O . ALA A 1 250 ? -2.141 -4.512 -10.352 1 98.88 250 ALA A O 1
ATOM 1913 N N . GLU A 1 251 ? -4.191 -3.902 -9.766 1 98.75 251 GLU A N 1
ATOM 1914 C CA . GLU A 1 251 ? -3.844 -2.484 -9.734 1 98.75 251 GLU A CA 1
ATOM 1915 C C . GLU A 1 251 ? -2.912 -2.174 -8.57 1 98.75 251 GLU A C 1
ATOM 1917 O O . GLU A 1 251 ? -2.02 -1.332 -8.688 1 98.75 251 GLU A O 1
ATOM 1922 N N . CYS A 1 252 ? -3.104 -2.775 -7.453 1 98.81 252 CYS A N 1
ATOM 1923 C CA . CYS A 1 252 ? -2.133 -2.668 -6.367 1 98.81 252 CYS A CA 1
ATOM 1924 C C . CYS A 1 252 ? -0.755 -3.135 -6.82 1 98.81 252 CYS A C 1
ATOM 1926 O O . CYS A 1 252 ? 0.255 -2.506 -6.5 1 98.81 252 CYS A O 1
ATOM 1928 N N . ALA A 1 253 ? -0.756 -4.223 -7.598 1 98.94 253 ALA A N 1
ATOM 1929 C CA . ALA A 1 253 ? 0.51 -4.738 -8.109 1 98.94 253 ALA A CA 1
ATOM 1930 C C . ALA A 1 253 ? 1.166 -3.738 -9.062 1 98.94 253 ALA A C 1
ATOM 1932 O O . ALA A 1 253 ? 2.391 -3.584 -9.055 1 98.94 253 ALA A O 1
ATOM 1933 N N . VAL A 1 254 ? 0.402 -3.066 -9.922 1 98.94 254 VAL A N 1
ATOM 1934 C CA . VAL A 1 254 ? 0.95 -2.033 -10.797 1 98.94 254 VAL A CA 1
ATOM 1935 C C . VAL A 1 254 ? 1.576 -0.923 -9.953 1 98.94 254 VAL A C 1
ATOM 1937 O O . VAL A 1 254 ? 2.686 -0.467 -10.242 1 98.94 254 VAL A O 1
ATOM 1940 N N . PHE A 1 255 ? 0.885 -0.484 -8.898 1 98.88 255 PHE A N 1
ATOM 1941 C CA . PHE A 1 255 ? 1.429 0.513 -7.98 1 98.88 255 PHE A CA 1
ATOM 1942 C C . PHE A 1 255 ? 2.779 0.067 -7.434 1 98.88 255 PHE A C 1
ATOM 1944 O O . PHE A 1 255 ? 3.768 0.799 -7.535 1 98.88 255 PHE A O 1
ATOM 1951 N N . VAL A 1 256 ? 2.869 -1.162 -6.938 1 98.88 256 VAL A N 1
ATOM 1952 C CA . VAL A 1 256 ? 4.074 -1.687 -6.309 1 98.88 256 VAL A CA 1
ATOM 1953 C C . VAL A 1 256 ? 5.207 -1.749 -7.332 1 98.88 256 VAL A C 1
ATOM 1955 O O . VAL A 1 256 ? 6.363 -1.468 -7.008 1 98.88 256 VAL A O 1
ATOM 1958 N N . ALA A 1 257 ? 4.887 -2.08 -8.57 1 98.81 257 ALA A N 1
ATOM 1959 C CA . ALA A 1 257 ? 5.895 -2.246 -9.617 1 98.81 257 ALA A CA 1
ATOM 1960 C C . ALA A 1 257 ? 6.348 -0.896 -10.164 1 98.81 257 ALA A C 1
ATOM 1962 O O . ALA A 1 257 ? 7.398 -0.796 -10.797 1 98.81 257 ALA A O 1
ATOM 1963 N N . SER A 1 258 ? 5.555 0.155 -10 1 98.56 258 SER A N 1
ATOM 1964 C CA . SER A 1 258 ? 5.812 1.459 -10.602 1 98.56 258 SER A CA 1
ATOM 1965 C C . SER A 1 258 ? 6.797 2.268 -9.766 1 98.56 258 SER A C 1
ATOM 1967 O O . SER A 1 258 ? 7.062 1.935 -8.609 1 98.56 258 SER A O 1
ATOM 1969 N N . PRO A 1 259 ? 7.301 3.387 -10.312 1 97 259 PRO A N 1
ATOM 1970 C CA . PRO A 1 259 ? 8.188 4.277 -9.562 1 97 259 PRO A CA 1
ATOM 1971 C C . PRO A 1 259 ? 7.5 4.93 -8.367 1 97 259 PRO A C 1
ATOM 1973 O O . PRO A 1 259 ? 8.172 5.441 -7.469 1 97 259 PRO A O 1
ATOM 1976 N N . ALA A 1 260 ? 6.176 4.879 -8.32 1 97.81 260 ALA A N 1
ATOM 1977 C CA . ALA A 1 260 ? 5.426 5.492 -7.227 1 97.81 260 ALA A CA 1
ATOM 1978 C C . ALA A 1 260 ? 5.695 4.773 -5.906 1 97.81 260 ALA A C 1
ATOM 1980 O O . ALA A 1 260 ? 5.473 5.332 -4.832 1 97.81 260 ALA A O 1
ATOM 1981 N N . ALA A 1 261 ? 6.133 3.514 -5.961 1 98.38 261 ALA A N 1
ATOM 1982 C CA . ALA A 1 261 ? 6.363 2.719 -4.758 1 98.38 261 ALA A CA 1
ATOM 1983 C C . ALA A 1 261 ? 7.852 2.447 -4.559 1 98.38 261 ALA A C 1
ATOM 1985 O O . ALA A 1 261 ? 8.227 1.452 -3.938 1 98.38 261 ALA A O 1
ATOM 1986 N N . SER A 1 262 ? 8.742 3.328 -5.137 1 97.62 262 SER A N 1
ATOM 1987 C CA . SER A 1 262 ? 10.18 3.086 -5.176 1 97.62 262 SER A CA 1
ATOM 1988 C C . SER A 1 262 ? 10.773 3.035 -3.773 1 97.62 262 SER A C 1
ATOM 1990 O O . SER A 1 262 ? 11.898 2.57 -3.586 1 97.62 262 SER A O 1
ATOM 1992 N N . TYR A 1 263 ? 10.016 3.518 -2.699 1 98.06 263 TYR A N 1
ATOM 1993 C CA . TYR A 1 263 ? 10.539 3.516 -1.336 1 98.06 263 TYR A CA 1
ATOM 1994 C C . TYR A 1 263 ? 9.75 2.549 -0.455 1 98.06 263 TYR A C 1
ATOM 1996 O O . TYR A 1 263 ? 9.797 2.646 0.774 1 98.06 263 TYR A O 1
ATOM 2004 N N . LEU A 1 264 ? 9.008 1.656 -1.083 1 98.56 264 LEU A N 1
ATOM 2005 C CA . LEU A 1 264 ? 8.203 0.645 -0.406 1 98.56 264 LEU A CA 1
ATOM 2006 C C . LEU A 1 264 ? 8.844 -0.734 -0.537 1 98.56 264 LEU A C 1
ATOM 2008 O O . LEU A 1 264 ? 8.977 -1.259 -1.646 1 98.56 264 LEU A O 1
ATOM 2012 N N . THR A 1 265 ? 9.297 -1.324 0.565 1 98.62 265 THR A N 1
ATOM 2013 C CA . THR A 1 265 ? 9.859 -2.67 0.614 1 98.62 265 THR A CA 1
ATOM 2014 C C . THR A 1 265 ? 9.703 -3.273 2.006 1 98.62 265 THR A C 1
ATOM 2016 O O . THR A 1 265 ? 9.445 -2.555 2.975 1 98.62 265 THR A O 1
ATOM 2019 N N . GLY A 1 266 ? 9.703 -4.605 2.084 1 98 266 GLY A N 1
ATOM 2020 C CA . GLY A 1 266 ? 9.633 -5.312 3.352 1 98 266 GLY A CA 1
ATOM 2021 C C . GLY A 1 266 ? 8.266 -5.234 4.008 1 98 266 GLY A C 1
ATOM 2022 O O . GLY A 1 266 ? 8.141 -5.457 5.215 1 98 266 GLY A O 1
ATOM 2023 N N . HIS A 1 267 ? 7.262 -4.848 3.27 1 97.12 267 HIS A N 1
ATOM 2024 C CA . HIS A 1 267 ? 5.918 -4.602 3.777 1 97.12 267 HIS A CA 1
ATOM 2025 C C . HIS A 1 267 ? 4.879 -5.391 2.986 1 97.12 267 HIS A C 1
ATOM 2027 O O . HIS A 1 267 ? 5.055 -5.633 1.791 1 97.12 267 HIS A O 1
ATOM 2033 N N . THR A 1 268 ? 3.846 -5.91 3.682 1 98.31 268 THR A N 1
ATOM 2034 C CA . THR A 1 268 ? 2.723 -6.555 3.014 1 98.31 268 THR A CA 1
ATOM 2035 C C . THR A 1 268 ? 1.495 -5.648 3.018 1 98.31 268 THR A C 1
ATOM 2037 O O . THR A 1 268 ? 0.963 -5.32 4.082 1 98.31 268 THR A O 1
ATOM 2040 N N . ILE A 1 269 ? 1.063 -5.234 1.855 1 98.69 269 ILE A N 1
ATOM 2041 C CA . ILE A 1 269 ? -0.126 -4.406 1.704 1 98.69 269 ILE A CA 1
ATOM 2042 C C . ILE A 1 269 ? -1.376 -5.281 1.746 1 98.69 269 ILE A C 1
ATOM 2044 O O . ILE A 1 269 ? -1.536 -6.184 0.922 1 98.69 269 ILE A O 1
ATOM 2048 N N . VAL A 1 270 ? -2.273 -5.023 2.682 1 98.62 270 VAL A N 1
ATOM 2049 C CA . VAL A 1 270 ? -3.52 -5.77 2.814 1 98.62 270 VAL A CA 1
ATOM 2050 C C . VAL A 1 270 ? -4.605 -5.121 1.957 1 98.62 270 VAL A C 1
ATOM 2052 O O . VAL A 1 270 ? -4.922 -3.941 2.133 1 98.62 270 VAL A O 1
ATOM 2055 N N . VAL A 1 271 ? -5.113 -5.859 0.999 1 98.62 271 VAL A N 1
ATOM 2056 C CA . VAL A 1 271 ? -6.191 -5.434 0.114 1 98.62 271 VAL A CA 1
ATOM 2057 C C . VAL A 1 271 ? -7.398 -6.355 0.284 1 98.62 271 VAL A C 1
ATOM 2059 O O . VAL A 1 271 ? -7.586 -7.289 -0.498 1 98.62 271 VAL A O 1
ATOM 2062 N N . ASP A 1 272 ? -8.203 -6.09 1.355 1 97.38 272 ASP A N 1
ATOM 2063 C CA . ASP A 1 272 ? -9.203 -7.102 1.681 1 97.38 272 ASP A CA 1
ATOM 2064 C C . ASP A 1 272 ? -10.523 -6.461 2.107 1 97.38 272 ASP A C 1
ATOM 2066 O O . ASP A 1 272 ? -11.352 -7.105 2.746 1 97.38 272 ASP A O 1
ATOM 2070 N N . GLY A 1 273 ? -10.656 -5.121 1.892 1 97.12 273 GLY A N 1
ATOM 2071 C CA . GLY A 1 273 ? -11.875 -4.418 2.24 1 97.12 273 GLY A CA 1
ATOM 2072 C C . GLY A 1 273 ? -12.133 -4.367 3.734 1 97.12 273 GLY A C 1
ATOM 2073 O O . GLY A 1 273 ? -13.266 -4.145 4.172 1 97.12 273 GLY A O 1
ATOM 2074 N N . GLY A 1 274 ? -11.141 -4.652 4.512 1 96.19 274 GLY A N 1
ATOM 2075 C CA . GLY A 1 274 ? -11.273 -4.719 5.961 1 96.19 274 GLY A CA 1
ATOM 2076 C C . GLY A 1 274 ? -11.75 -6.07 6.453 1 96.19 274 GLY A C 1
ATOM 2077 O O . GLY A 1 274 ? -12.07 -6.23 7.633 1 96.19 274 GLY A O 1
ATOM 2078 N N . SER A 1 275 ? -11.727 -7.102 5.734 1 94.81 275 SER A N 1
ATOM 2079 C CA . SER A 1 275 ? -12.414 -8.367 5.965 1 94.81 275 SER A CA 1
ATOM 2080 C C . SER A 1 275 ? -11.812 -9.117 7.141 1 94.81 275 SER A C 1
ATOM 2082 O O . SER A 1 275 ? -12.531 -9.672 7.973 1 94.81 275 SER A O 1
ATOM 2084 N N . TRP A 1 276 ? -10.516 -9.172 7.215 1 93.81 276 TRP A N 1
ATOM 2085 C CA . TRP A 1 276 ? -9.906 -10.062 8.188 1 93.81 276 TRP A CA 1
ATOM 2086 C C . TRP A 1 276 ? -10.242 -9.641 9.609 1 93.81 276 TRP A C 1
ATOM 2088 O O . TRP A 1 276 ? -10.203 -10.453 10.539 1 93.81 276 TRP A O 1
ATOM 2098 N N . MET A 1 277 ? -10.617 -8.398 9.766 1 93.25 277 MET A N 1
ATOM 2099 C CA . MET A 1 277 ? -10.859 -7.852 11.094 1 93.25 277 MET A CA 1
ATOM 2100 C C . MET A 1 277 ? -12.266 -8.18 11.578 1 93.25 277 MET A C 1
ATOM 2102 O O . MET A 1 277 ? -12.539 -8.164 12.781 1 93.25 277 MET A O 1
ATOM 2106 N N . THR A 1 278 ? -13.141 -8.461 10.656 1 91.5 278 THR A N 1
ATOM 2107 C CA . THR A 1 278 ? -14.539 -8.539 11.055 1 91.5 278 THR A CA 1
ATOM 2108 C C . THR A 1 278 ? -15.133 -9.891 10.664 1 91.5 278 THR A C 1
ATOM 2110 O O . THR A 1 278 ? -16.25 -10.227 11.078 1 91.5 278 THR A O 1
ATOM 2113 N N . GLY A 1 279 ? -14.477 -10.633 9.836 1 86.19 279 GLY A N 1
ATOM 2114 C CA . GLY A 1 279 ? -15 -11.922 9.398 1 86.19 279 GLY A CA 1
ATOM 2115 C C . GLY A 1 279 ? -15.258 -12.875 10.547 1 86.19 279 GLY A C 1
ATOM 2116 O O . GLY A 1 279 ? -14.516 -12.883 11.531 1 86.19 279 GLY A O 1
ATOM 2117 N N . ASP A 1 280 ? -16.281 -13.672 10.344 1 85 280 ASP A N 1
ATOM 2118 C CA . ASP A 1 280 ? -16.578 -14.68 11.352 1 85 280 ASP A CA 1
ATOM 2119 C C . ASP A 1 280 ? -15.445 -15.711 11.445 1 85 280 ASP A C 1
ATOM 2121 O O . ASP A 1 280 ? -14.922 -16.156 10.422 1 85 280 ASP A O 1
ATOM 2125 N N . ASN A 1 281 ? -15.062 -16.031 12.68 1 87.69 281 ASN A N 1
ATOM 2126 C CA . ASN A 1 281 ? -14.008 -17 12.93 1 87.69 281 ASN A CA 1
ATOM 2127 C C . ASN A 1 281 ? -14.242 -17.75 14.242 1 87.69 281 ASN A C 1
ATOM 2129 O O . ASN A 1 281 ? -13.438 -17.672 15.164 1 87.69 281 ASN A O 1
ATOM 2133 N N . ASN A 1 282 ? -15.375 -18.375 14.273 1 84.38 282 ASN A N 1
ATOM 2134 C CA . ASN A 1 282 ? -15.766 -19.203 15.414 1 84.38 282 ASN A CA 1
ATOM 2135 C C . ASN A 1 282 ? -16.344 -20.547 14.953 1 84.38 282 ASN A C 1
ATOM 2137 O O . ASN A 1 282 ? -16.641 -20.719 13.773 1 84.38 282 ASN A O 1
ATOM 2141 N N . GLN A 1 283 ? -16.438 -21.453 15.906 1 80.12 283 GLN A N 1
ATOM 2142 C CA . GLN A 1 283 ? -16.812 -22.828 15.578 1 80.12 283 GLN A CA 1
ATOM 2143 C C . GLN A 1 283 ? -18.172 -22.891 14.914 1 80.12 283 GLN A C 1
ATOM 2145 O O . GLN A 1 283 ? -18.375 -23.625 13.945 1 80.12 283 GLN A O 1
ATOM 2150 N N . GLU A 1 284 ? -19.094 -22.094 15.367 1 78.19 284 GLU A N 1
ATOM 2151 C CA . GLU A 1 284 ? -20.453 -22.125 14.836 1 78.19 284 GLU A CA 1
ATOM 2152 C C . GLU A 1 284 ? -20.484 -21.625 13.391 1 78.19 284 GLU A C 1
ATOM 2154 O O . GLU A 1 284 ? -21.078 -22.281 12.523 1 78.19 284 GLU A O 1
ATOM 2159 N N . ALA A 1 285 ? -19.906 -20.484 13.141 1 77.81 285 ALA A N 1
ATOM 2160 C CA . ALA A 1 285 ? -19.891 -19.906 11.805 1 77.81 285 ALA A CA 1
ATOM 2161 C C . ALA A 1 285 ? -19.156 -20.797 10.82 1 77.81 285 ALA A C 1
ATOM 2163 O O . ALA A 1 285 ? -19.578 -20.984 9.68 1 77.81 285 ALA A O 1
ATOM 2164 N N . MET A 1 286 ? -18.109 -21.406 11.328 1 77.88 286 MET A N 1
ATOM 2165 C CA . MET A 1 286 ? -17.266 -22.219 10.453 1 77.88 286 MET A CA 1
ATOM 2166 C C . MET A 1 286 ? -17.922 -23.562 10.164 1 77.88 286 MET A C 1
ATOM 2168 O O . MET A 1 286 ? -17.812 -24.094 9.055 1 77.88 286 MET A O 1
ATOM 2172 N N . ARG A 1 287 ? -18.516 -24.156 11.117 1 72.19 287 ARG A N 1
ATOM 2173 C CA . ARG A 1 287 ? -19.25 -25.391 10.914 1 72.19 287 ARG A CA 1
ATOM 2174 C C . ARG A 1 287 ? -20.312 -25.234 9.844 1 72.19 287 ARG A C 1
ATOM 2176 O O . ARG A 1 287 ? -20.547 -26.141 9.031 1 72.19 287 ARG A O 1
ATOM 2183 N N . ARG A 1 288 ? -20.922 -24.078 9.891 1 71.19 288 ARG A N 1
ATOM 2184 C CA . ARG A 1 288 ? -21.938 -23.812 8.883 1 71.19 288 ARG A CA 1
ATOM 2185 C C . ARG A 1 288 ? -21.312 -23.734 7.488 1 71.19 288 ARG A C 1
ATOM 2187 O O . ARG A 1 288 ? -21.906 -24.219 6.516 1 71.19 288 ARG A O 1
ATOM 2194 N N . ARG A 1 289 ? -20.109 -23.234 7.418 1 66.12 289 ARG A N 1
ATOM 2195 C CA . ARG A 1 289 ? -19.406 -23.094 6.148 1 66.12 289 ARG A CA 1
ATOM 2196 C C . ARG A 1 289 ? -18.938 -24.453 5.637 1 66.12 289 ARG A C 1
ATOM 2198 O O . ARG A 1 289 ? -18.969 -24.719 4.43 1 66.12 289 ARG A O 1
ATOM 2205 N N . LEU A 1 290 ? -18.422 -25.328 6.555 1 62.38 290 LEU A N 1
ATOM 2206 C CA . LEU A 1 290 ? -17.922 -26.641 6.191 1 62.38 290 LEU A CA 1
ATOM 2207 C C . LEU A 1 290 ? -19.047 -27.516 5.633 1 62.38 290 LEU A C 1
ATOM 2209 O O . LEU A 1 290 ? -18.812 -28.297 4.715 1 62.38 290 LEU A O 1
ATOM 2213 N N . LEU A 1 291 ? -20.125 -27.406 6.336 1 58.94 291 LEU A N 1
ATOM 2214 C CA . LEU A 1 291 ? -21.266 -28.203 5.871 1 58.94 291 LEU A CA 1
ATOM 2215 C C . LEU A 1 291 ? -21.641 -27.812 4.441 1 58.94 291 LEU A C 1
ATOM 2217 O O . LEU A 1 291 ? -22.094 -28.656 3.67 1 58.94 291 LEU A O 1
ATOM 2221 N N . ASP A 1 292 ? -21.281 -26.594 4.191 1 52.88 292 ASP A N 1
ATOM 2222 C CA . ASP A 1 292 ? -21.562 -26.141 2.838 1 52.88 292 ASP A CA 1
ATOM 2223 C C . ASP A 1 292 ? -20.453 -26.516 1.876 1 52.88 292 ASP A C 1
ATOM 2225 O O . ASP A 1 292 ? -20.672 -26.625 0.667 1 52.88 292 ASP A O 1
ATOM 2229 N N . ALA A 1 293 ? -19.281 -26.609 2.48 1 51.44 293 ALA A N 1
ATOM 2230 C CA . ALA A 1 293 ? -18.109 -26.938 1.685 1 51.44 293 ALA A CA 1
ATOM 2231 C C . ALA A 1 293 ? -18 -28.438 1.452 1 51.44 293 ALA A C 1
ATOM 2233 O O . ALA A 1 293 ? -18.234 -29.234 2.367 1 51.44 293 ALA A O 1
ATOM 2234 N N . LYS A 1 294 ? -18.562 -28.953 0.4 1 47.31 294 LYS A N 1
ATOM 2235 C CA . LYS A 1 294 ? -18.391 -30.375 0.078 1 47.31 294 LYS A CA 1
ATOM 2236 C C . LYS A 1 294 ? -16.969 -30.844 0.38 1 47.31 294 LYS A C 1
ATOM 2238 O O . LYS A 1 294 ? -16.062 -30.672 -0.441 1 47.31 294 LYS A O 1
ATOM 2243 N N . LEU A 1 295 ? -16.547 -30.672 1.561 1 41.38 295 LEU A N 1
ATOM 2244 C CA . LEU A 1 295 ? -15.281 -31.344 1.804 1 41.38 295 LEU A CA 1
ATOM 2245 C C . LEU A 1 295 ? -15.477 -32.844 1.896 1 41.38 295 LEU A C 1
ATOM 2247 O O . LEU A 1 295 ? -16.5 -33.312 2.41 1 41.38 295 LEU A O 1
ATOM 2251 N N . MET B 1 1 ? 5.875 44.625 19.875 1 23.98 1 MET B N 1
ATOM 2252 C CA . MET B 1 1 ? 5.055 43.688 19.094 1 23.98 1 MET B CA 1
ATOM 2253 C C . MET B 1 1 ? 5.812 43.188 17.875 1 23.98 1 MET B C 1
ATOM 2255 O O . MET B 1 1 ? 5.832 43.844 16.844 1 23.98 1 MET B O 1
ATOM 2259 N N . ALA B 1 2 ? 6.922 42.531 18.047 1 32.09 2 ALA B N 1
ATOM 2260 C CA . ALA B 1 2 ? 7.973 42.375 17.047 1 32.09 2 ALA B CA 1
ATOM 2261 C C . ALA B 1 2 ? 7.461 41.594 15.836 1 32.09 2 ALA B C 1
ATOM 2263 O O . ALA B 1 2 ? 6.805 40.562 15.984 1 32.09 2 ALA B O 1
ATOM 2264 N N . ALA B 1 3 ? 7.215 42.219 14.68 1 32.06 3 ALA B N 1
ATOM 2265 C CA . ALA B 1 3 ? 6.965 41.594 13.375 1 32.06 3 ALA B CA 1
ATOM 2266 C C . ALA B 1 3 ? 7.828 40.344 13.188 1 32.06 3 ALA B C 1
ATOM 2268 O O . ALA B 1 3 ? 9.055 40.438 13.086 1 32.06 3 ALA B O 1
ATOM 2269 N N . VAL B 1 4 ? 7.582 39.25 13.742 1 36.72 4 VAL B N 1
ATOM 2270 C CA . VAL B 1 4 ? 8.367 38.031 13.453 1 36.72 4 VAL B CA 1
ATOM 2271 C C . VAL B 1 4 ? 8.633 37.938 11.953 1 36.72 4 VAL B C 1
ATOM 2273 O O . VAL B 1 4 ? 7.699 37.906 11.148 1 36.72 4 VAL B O 1
ATOM 2276 N N . SER B 1 5 ? 9.727 38.406 11.383 1 34.59 5 SER B N 1
ATOM 2277 C CA . SER B 1 5 ? 10.141 38.562 9.992 1 34.59 5 SER B CA 1
ATOM 2278 C C . SER B 1 5 ? 9.734 37.344 9.164 1 34.59 5 SER B C 1
ATOM 2280 O O . SER B 1 5 ? 9.852 36.188 9.633 1 34.59 5 SER B O 1
ATOM 2282 N N . ALA B 1 6 ? 8.859 37.375 8.211 1 41.44 6 ALA B N 1
ATOM 2283 C CA . ALA B 1 6 ? 8.562 36.438 7.125 1 41.44 6 ALA B CA 1
ATOM 2284 C C . ALA B 1 6 ? 9.781 35.594 6.773 1 41.44 6 ALA B C 1
ATOM 2286 O O . ALA B 1 6 ? 9.672 34.594 6.051 1 41.44 6 ALA B O 1
ATOM 2287 N N . ASP B 1 7 ? 11.016 35.906 7.062 1 41.25 7 ASP B N 1
ATOM 2288 C CA . ASP B 1 7 ? 12.336 35.375 6.727 1 41.25 7 ASP B CA 1
ATOM 2289 C C . ASP B 1 7 ? 12.586 34.031 7.422 1 41.25 7 ASP B C 1
ATOM 2291 O O . ASP B 1 7 ? 13.578 33.375 7.152 1 41.25 7 ASP B O 1
ATOM 2295 N N . LYS B 1 8 ? 11.906 33.594 8.508 1 48.03 8 LYS B N 1
ATOM 2296 C CA . LYS B 1 8 ? 12.266 32.469 9.375 1 48.03 8 LYS B CA 1
ATOM 2297 C C . LYS B 1 8 ? 11.648 31.172 8.883 1 48.03 8 LYS B C 1
ATOM 2299 O O . LYS B 1 8 ? 11.961 30.094 9.391 1 48.03 8 LYS B O 1
ATOM 2304 N N . PHE B 1 9 ? 10.594 31.281 8.055 1 53.22 9 PHE B N 1
ATOM 2305 C CA . PHE B 1 9 ? 10 30.016 7.645 1 53.22 9 PHE B CA 1
ATOM 2306 C C . PHE B 1 9 ? 10.609 29.516 6.336 1 53.22 9 PHE B C 1
ATOM 2308 O O . PHE B 1 9 ? 10.555 30.219 5.32 1 53.22 9 PHE B O 1
ATOM 2315 N N . GLU B 1 10 ? 11.555 28.734 6.312 1 61.25 10 GLU B N 1
ATOM 2316 C CA . GLU B 1 10 ? 11.914 28.062 5.078 1 61.25 10 GLU B CA 1
ATOM 2317 C C . GLU B 1 10 ? 10.703 27.375 4.445 1 61.25 10 GLU B C 1
ATOM 2319 O O . GLU B 1 10 ? 10.156 26.422 5.004 1 61.25 10 GLU B O 1
ATOM 2324 N N . PHE B 1 11 ? 10.086 28.094 3.502 1 76.69 11 PHE B N 1
ATOM 2325 C CA . PHE B 1 11 ? 8.898 27.609 2.805 1 76.69 11 PHE B CA 1
ATOM 2326 C C . PHE B 1 11 ? 9.266 26.5 1.817 1 76.69 11 PHE B C 1
ATOM 2328 O O . PHE B 1 11 ? 10.289 26.594 1.13 1 76.69 11 PHE B O 1
ATOM 2335 N N . ASP B 1 12 ? 8.445 25.453 1.907 1 90 12 ASP B N 1
ATOM 2336 C CA . ASP B 1 12 ? 8.609 24.391 0.915 1 90 12 ASP B CA 1
ATOM 2337 C C . ASP B 1 12 ? 8.43 24.938 -0.501 1 90 12 ASP B C 1
ATOM 2339 O O . ASP B 1 12 ? 7.812 25.984 -0.698 1 90 12 ASP B O 1
ATOM 2343 N N . VAL B 1 13 ? 9.117 24.359 -1.385 1 92.69 13 VAL B N 1
ATOM 2344 C CA . VAL B 1 13 ? 9.031 24.734 -2.793 1 92.69 13 VAL B CA 1
ATOM 2345 C C . VAL B 1 13 ? 8.43 23.578 -3.596 1 92.69 13 VAL B C 1
ATOM 2347 O O . VAL B 1 13 ? 8.672 22.406 -3.293 1 92.69 13 VAL B O 1
ATOM 2350 N N . CYS B 1 14 ? 7.66 24 -4.574 1 96.31 14 CYS B N 1
ATOM 2351 C CA . CYS B 1 14 ? 7.074 23 -5.473 1 96.31 14 CYS B CA 1
ATOM 2352 C C . CYS B 1 14 ? 8.141 22.391 -6.371 1 96.31 14 CYS B C 1
ATOM 2354 O O . CYS B 1 14 ? 9.141 23.031 -6.691 1 96.31 14 CYS B O 1
ATOM 2356 N N . MET B 1 15 ? 7.902 21.141 -6.703 1 96.19 15 MET B N 1
ATOM 2357 C CA . MET B 1 15 ? 8.805 20.453 -7.633 1 96.19 15 MET B CA 1
ATOM 2358 C C . MET B 1 15 ? 8.836 21.172 -8.977 1 96.19 15 MET B C 1
ATOM 2360 O O . MET B 1 15 ? 7.789 21.547 -9.508 1 96.19 15 MET B O 1
ATOM 2364 N N . PRO B 1 16 ? 10.039 21.359 -9.555 1 94.19 16 PRO B N 1
ATOM 2365 C CA . PRO B 1 16 ? 10.117 22.031 -10.859 1 94.19 16 PRO B CA 1
ATOM 2366 C C . PRO B 1 16 ? 9.461 21.219 -11.977 1 94.19 16 PRO B C 1
ATOM 2368 O O . PRO B 1 16 ? 8.898 21.781 -12.914 1 94.19 16 PRO B O 1
ATOM 2371 N N . THR B 1 17 ? 9.648 19.922 -11.859 1 94.88 17 THR B N 1
ATOM 2372 C CA . THR B 1 17 ? 9.031 19 -12.805 1 94.88 17 THR B CA 1
ATOM 2373 C C . THR B 1 17 ? 8.352 17.844 -12.07 1 94.88 17 THR B C 1
ATOM 2375 O O . THR B 1 17 ? 8.688 17.547 -10.922 1 94.88 17 THR B O 1
ATOM 2378 N N . TYR B 1 18 ? 7.406 17.359 -12.695 1 96.62 18 TYR B N 1
ATOM 2379 C CA . TYR B 1 18 ? 6.664 16.234 -12.148 1 96.62 18 TYR B CA 1
ATOM 2380 C C . TYR B 1 18 ? 6.312 15.234 -13.242 1 96.62 18 TYR B C 1
ATOM 2382 O O . TYR B 1 18 ? 5.52 15.531 -14.133 1 96.62 18 TYR B O 1
ATOM 2390 N N . ASP B 1 19 ? 6.973 14.031 -13.18 1 96.44 19 ASP B N 1
ATOM 2391 C CA . ASP B 1 19 ? 6.66 12.945 -14.109 1 96.44 19 ASP B CA 1
ATOM 2392 C C . ASP B 1 19 ? 5.492 12.109 -13.602 1 96.44 19 ASP B C 1
ATOM 2394 O O . ASP B 1 19 ? 5.609 11.414 -12.586 1 96.44 19 ASP B O 1
ATOM 2398 N N . TYR B 1 20 ? 4.449 12.148 -14.359 1 98.06 20 TYR B N 1
ATOM 2399 C CA . TYR B 1 20 ? 3.207 11.516 -13.922 1 98.06 20 TYR B CA 1
ATOM 2400 C C . TYR B 1 20 ? 3.316 10 -14.008 1 98.06 20 TYR B C 1
ATOM 2402 O O . TYR B 1 20 ? 3.631 9.453 -15.062 1 98.06 20 TYR B O 1
ATOM 2410 N N . VAL B 1 21 ? 3.084 9.328 -12.906 1 98.62 21 VAL B N 1
ATOM 2411 C CA . VAL B 1 21 ? 2.934 7.875 -12.859 1 98.62 21 VAL B CA 1
ATOM 2412 C C . VAL B 1 21 ? 1.469 7.5 -13.07 1 98.62 21 VAL B C 1
ATOM 2414 O O . VAL B 1 21 ? 1.167 6.504 -13.734 1 98.62 21 VAL B O 1
ATOM 2417 N N . PHE B 1 22 ? 0.542 8.281 -12.508 1 98.81 22 PHE B N 1
ATOM 2418 C CA . PHE B 1 22 ? -0.9 8.133 -12.656 1 98.81 22 PHE B CA 1
ATOM 2419 C C . PHE B 1 22 ? -1.424 9.031 -13.773 1 98.81 22 PHE B C 1
ATOM 2421 O O . PHE B 1 22 ? -0.737 9.961 -14.195 1 98.81 22 PHE B O 1
ATOM 2428 N N . GLN B 1 23 ? -2.654 8.703 -14.219 1 98.56 23 GLN B N 1
ATOM 2429 C CA . GLN B 1 23 ? -3.322 9.625 -15.133 1 98.56 23 GLN B CA 1
ATOM 2430 C C . GLN B 1 23 ? -3.416 11.023 -14.531 1 98.56 23 GLN B C 1
ATOM 2432 O O . GLN B 1 23 ? -3.721 11.172 -13.344 1 98.56 23 GLN B O 1
ATOM 2437 N N . PRO B 1 24 ? -3.102 12.102 -15.305 1 98.06 24 PRO B N 1
ATOM 2438 C CA . PRO B 1 24 ? -3.084 13.469 -14.773 1 98.06 24 PRO B CA 1
ATOM 2439 C C . PRO B 1 24 ? -4.418 13.875 -14.148 1 98.06 24 PRO B C 1
ATOM 2441 O O . PRO B 1 24 ? -4.453 14.727 -13.258 1 98.06 24 PRO B O 1
ATOM 2444 N N . ASP B 1 25 ? -5.543 13.25 -14.594 1 98.44 25 ASP B N 1
ATOM 2445 C CA . ASP B 1 25 ? -6.848 13.68 -14.109 1 98.44 25 ASP B CA 1
ATOM 2446 C C . ASP B 1 25 ? -7.434 12.664 -13.133 1 98.44 25 ASP B C 1
ATOM 2448 O O . ASP B 1 25 ? -8.648 12.617 -12.93 1 98.44 25 ASP B O 1
ATOM 2452 N N . VAL B 1 26 ? -6.605 11.812 -12.539 1 98.69 26 VAL B N 1
ATOM 2453 C CA . VAL B 1 26 ? -7.059 10.68 -11.734 1 98.69 26 VAL B CA 1
ATOM 2454 C C . VAL B 1 26 ? -7.836 11.188 -10.523 1 98.69 26 VAL B C 1
ATOM 2456 O O . VAL B 1 26 ? -8.672 10.469 -9.969 1 98.69 26 VAL B O 1
ATOM 2459 N N . LEU B 1 27 ? -7.613 12.469 -10.047 1 98.81 27 LEU B N 1
ATOM 2460 C CA . LEU B 1 27 ? -8.312 13.016 -8.898 1 98.81 27 LEU B CA 1
ATOM 2461 C C . LEU B 1 27 ? -9.172 14.211 -9.297 1 98.81 27 LEU B C 1
ATOM 2463 O O . LEU B 1 27 ? -9.469 15.078 -8.469 1 98.81 27 LEU B O 1
ATOM 2467 N N . ARG B 1 28 ? -9.5 14.234 -10.547 1 98.5 28 ARG B N 1
ATOM 2468 C CA . ARG B 1 28 ? -10.352 15.305 -11.039 1 98.5 28 ARG B CA 1
ATOM 2469 C C . ARG B 1 28 ? -11.664 15.367 -10.266 1 98.5 28 ARG B C 1
ATOM 2471 O O . ARG B 1 28 ? -12.266 14.336 -9.961 1 98.5 28 ARG B O 1
ATOM 2478 N N . ASN B 1 29 ? -12.086 16.547 -9.891 1 97.88 29 ASN B N 1
ATOM 2479 C CA . ASN B 1 29 ? -13.344 16.844 -9.211 1 97.88 29 ASN B CA 1
ATOM 2480 C C . ASN B 1 29 ? -13.328 16.375 -7.766 1 97.88 29 ASN B C 1
ATOM 2482 O O . ASN B 1 29 ? -14.383 16.219 -7.152 1 97.88 29 ASN B O 1
ATOM 2486 N N . LYS B 1 30 ? -12.195 16.062 -7.234 1 98.88 30 LYS B N 1
ATOM 2487 C CA . LYS B 1 30 ? -12.078 15.719 -5.82 1 98.88 30 LYS B CA 1
ATOM 2488 C C . LYS B 1 30 ? -11.617 16.922 -5 1 98.88 30 LYS B C 1
ATOM 2490 O O . LYS B 1 30 ? -10.961 17.828 -5.527 1 98.88 30 LYS B O 1
ATOM 2495 N N . VAL B 1 31 ? -12 16.969 -3.744 1 98.94 31 VAL B N 1
ATOM 2496 C CA . VAL B 1 31 ? -11.547 17.969 -2.773 1 98.94 31 VAL B CA 1
ATOM 2497 C C . VAL B 1 31 ? -10.891 17.266 -1.589 1 98.94 31 VAL B C 1
ATOM 2499 O O . VAL B 1 31 ? -11.492 16.375 -0.968 1 98.94 31 VAL B O 1
ATOM 2502 N N . ALA B 1 32 ? -9.672 17.656 -1.313 1 99 32 ALA B N 1
ATOM 2503 C CA . ALA B 1 32 ? -8.93 17.094 -0.189 1 99 32 ALA B CA 1
ATOM 2504 C C . ALA B 1 32 ? -8.75 18.125 0.923 1 99 32 ALA B C 1
ATOM 2506 O O . ALA B 1 32 ? -8.391 19.266 0.66 1 99 32 ALA B O 1
ATOM 2507 N N . PHE B 1 33 ? -9.055 17.734 2.139 1 98.94 33 PHE B N 1
ATOM 2508 C CA . PHE B 1 33 ? -8.781 18.5 3.352 1 98.94 33 PHE B CA 1
ATOM 2509 C C . PHE B 1 33 ? -7.539 17.969 4.059 1 98.94 33 PHE B C 1
ATOM 2511 O O . PHE B 1 33 ? -7.531 16.828 4.535 1 98.94 33 PHE B O 1
ATOM 2518 N N . ILE B 1 34 ? -6.504 18.797 4.137 1 98.94 34 ILE B N 1
ATOM 2519 C CA . ILE B 1 34 ? -5.207 18.328 4.609 1 98.94 34 ILE B CA 1
ATOM 2520 C C . ILE B 1 34 ? -4.773 19.156 5.82 1 98.94 34 ILE B C 1
ATOM 2522 O O . ILE B 1 34 ? -4.438 20.344 5.684 1 98.94 34 ILE B O 1
ATOM 2526 N N . THR B 1 35 ? -4.754 18.562 6.996 1 98.88 35 THR B N 1
ATOM 2527 C CA . THR B 1 35 ? -4.141 19.234 8.141 1 98.88 35 THR B CA 1
ATOM 2528 C C . THR B 1 35 ? -2.621 19.141 8.078 1 98.88 35 THR B C 1
ATOM 2530 O O . THR B 1 35 ? -2.076 18.109 7.652 1 98.88 35 THR B O 1
ATOM 2533 N N . GLY B 1 36 ? -2.006 20.203 8.445 1 97.31 36 GLY B N 1
ATOM 2534 C CA . GLY B 1 36 ? -0.557 20.234 8.328 1 97.31 36 GLY B CA 1
ATOM 2535 C C . GLY B 1 36 ? -0.075 20.359 6.895 1 97.31 36 GLY B C 1
ATOM 2536 O O . GLY B 1 36 ? 1.059 19.984 6.582 1 97.31 36 GLY B O 1
ATOM 2537 N N . GLY B 1 37 ? -0.89 20.875 6.035 1 96.94 37 GLY B N 1
ATOM 2538 C CA . GLY B 1 37 ? -0.603 20.891 4.609 1 96.94 37 GLY B CA 1
ATOM 2539 C C . GLY B 1 37 ? 0.283 22.047 4.188 1 96.94 37 GLY B C 1
ATOM 2540 O O . GLY B 1 37 ? 0.614 22.188 3.008 1 96.94 37 GLY B O 1
ATOM 2541 N N . GLY B 1 38 ? 0.722 22.859 5.172 1 95.12 38 GLY B N 1
ATOM 2542 C CA . GLY B 1 38 ? 1.489 24.047 4.836 1 95.12 38 GLY B CA 1
ATOM 2543 C C . GLY B 1 38 ? 2.973 23.781 4.676 1 95.12 38 GLY B C 1
ATOM 2544 O O . GLY B 1 38 ? 3.719 24.625 4.195 1 95.12 38 GLY B O 1
ATOM 2545 N N . SER B 1 39 ? 3.428 22.547 5.027 1 94.12 39 SER B N 1
ATOM 2546 C CA . SER B 1 39 ? 4.855 22.266 4.969 1 94.12 39 SER B CA 1
ATOM 2547 C C . SER B 1 39 ? 5.117 20.766 4.891 1 94.12 39 SER B C 1
ATOM 2549 O O . SER B 1 39 ? 4.207 19.969 5.094 1 94.12 39 SER B O 1
ATOM 2551 N N . GLY B 1 40 ? 6.336 20.469 4.449 1 95.31 40 GLY B N 1
ATOM 2552 C CA . GLY B 1 40 ? 6.84 19.109 4.559 1 95.31 40 GLY B CA 1
ATOM 2553 C C . GLY B 1 40 ? 6.137 18.141 3.629 1 95.31 40 GLY B C 1
ATOM 2554 O O . GLY B 1 40 ? 5.863 18.453 2.473 1 95.31 40 GLY B O 1
ATOM 2555 N N . ILE B 1 41 ? 5.938 16.969 4.168 1 97.44 41 ILE B N 1
ATOM 2556 C CA . ILE B 1 41 ? 5.371 15.867 3.4 1 97.44 41 ILE B CA 1
ATOM 2557 C C . ILE B 1 41 ? 3.971 16.25 2.914 1 97.44 41 ILE B C 1
ATOM 2559 O O . ILE B 1 41 ? 3.635 16.016 1.748 1 97.44 41 ILE B O 1
ATOM 2563 N N . CYS B 1 42 ? 3.17 16.875 3.783 1 98.38 42 CYS B N 1
ATOM 2564 C CA . CYS B 1 42 ? 1.777 17.156 3.453 1 98.38 42 CYS B CA 1
ATOM 2565 C C . CYS B 1 42 ? 1.672 18.312 2.461 1 98.38 42 CYS B C 1
ATOM 2567 O O . CYS B 1 42 ? 0.719 18.375 1.682 1 98.38 42 CYS B O 1
ATOM 2569 N N . PHE B 1 43 ? 2.67 19.234 2.443 1 98.25 43 PHE B N 1
ATOM 2570 C CA . PHE B 1 43 ? 2.754 20.219 1.378 1 98.25 43 PHE B CA 1
ATOM 2571 C C . PHE B 1 43 ? 2.904 19.547 0.021 1 98.25 43 PHE B C 1
ATOM 2573 O O . PHE B 1 43 ? 2.209 19.891 -0.935 1 98.25 43 PHE B O 1
ATOM 2580 N N . THR B 1 44 ? 3.764 18.547 -0.017 1 98.56 44 THR B N 1
ATOM 2581 C CA . THR B 1 44 ? 4.02 17.859 -1.276 1 98.56 44 THR B CA 1
ATOM 2582 C C . THR B 1 44 ? 2.844 16.953 -1.646 1 98.56 44 THR B C 1
ATOM 2584 O O . THR B 1 44 ? 2.516 16.812 -2.826 1 98.56 44 THR B O 1
ATOM 2587 N N . ILE B 1 45 ? 2.174 16.406 -0.668 1 98.88 45 ILE B N 1
ATOM 2588 C CA . ILE B 1 45 ? 0.943 15.672 -0.959 1 98.88 45 ILE B CA 1
ATOM 2589 C C . ILE B 1 45 ? -0.068 16.609 -1.616 1 98.88 45 ILE B C 1
ATOM 2591 O O . ILE B 1 45 ? -0.665 16.281 -2.641 1 98.88 45 ILE B O 1
ATOM 2595 N N . ALA B 1 46 ? -0.241 17.812 -1.023 1 98.88 46 ALA B N 1
ATOM 2596 C CA . ALA B 1 46 ? -1.147 18.781 -1.618 1 98.88 46 ALA B CA 1
ATOM 2597 C C . ALA B 1 46 ? -0.757 19.094 -3.062 1 98.88 46 ALA B C 1
ATOM 2599 O O . ALA B 1 46 ? -1.607 19.078 -3.955 1 98.88 46 ALA B O 1
ATOM 2600 N N . GLU B 1 47 ? 0.511 19.312 -3.277 1 98.88 47 GLU B N 1
ATOM 2601 C CA . GLU B 1 47 ? 0.995 19.609 -4.621 1 98.88 47 GLU B CA 1
ATOM 2602 C C . GLU B 1 47 ? 0.642 18.5 -5.605 1 98.88 47 GLU B C 1
ATOM 2604 O O . GLU B 1 47 ? 0.081 18.766 -6.672 1 98.88 47 GLU B O 1
ATOM 2609 N N . VAL B 1 48 ? 0.98 17.281 -5.227 1 98.88 48 VAL B N 1
ATOM 2610 C CA . VAL B 1 48 ? 0.818 16.156 -6.145 1 98.88 48 VAL B CA 1
ATOM 2611 C C . VAL B 1 48 ? -0.667 15.898 -6.387 1 98.88 48 VAL B C 1
ATOM 2613 O O . VAL B 1 48 ? -1.075 15.602 -7.512 1 98.88 48 VAL B O 1
ATOM 2616 N N . PHE B 1 49 ? -1.53 16.047 -5.352 1 98.94 49 PHE B N 1
ATOM 2617 C CA . PHE B 1 49 ? -2.973 15.945 -5.531 1 98.94 49 PHE B CA 1
ATOM 2618 C C . PHE B 1 49 ? -3.477 16.984 -6.52 1 98.94 49 PHE B C 1
ATOM 2620 O O . PHE B 1 49 ? -4.242 16.672 -7.43 1 98.94 49 PHE B O 1
ATOM 2627 N N . MET B 1 50 ? -2.992 18.203 -6.336 1 98.94 50 MET B N 1
ATOM 2628 C CA . MET B 1 50 ? -3.428 19.297 -7.191 1 98.94 50 MET B CA 1
ATOM 2629 C C . MET B 1 50 ? -2.914 19.125 -8.617 1 98.94 50 MET B C 1
ATOM 2631 O O . MET B 1 50 ? -3.613 19.438 -9.578 1 98.94 50 MET B O 1
ATOM 2635 N N . ARG B 1 51 ? -1.746 18.578 -8.797 1 98.81 51 ARG B N 1
ATOM 2636 C CA . ARG B 1 51 ? -1.245 18.25 -10.125 1 98.81 51 ARG B CA 1
ATOM 2637 C C . ARG B 1 51 ? -2.117 17.203 -10.805 1 98.81 51 ARG B C 1
ATOM 2639 O O . ARG B 1 51 ? -2.152 17.109 -12.031 1 98.81 51 ARG B O 1
ATOM 2646 N N . HIS B 1 52 ? -2.805 16.422 -10.047 1 98.88 52 HIS B N 1
ATOM 2647 C CA . HIS B 1 52 ? -3.738 15.43 -10.562 1 98.88 52 HIS B CA 1
ATOM 2648 C C . HIS B 1 52 ? -5.168 15.953 -10.547 1 98.88 52 HIS B C 1
ATOM 2650 O O . HIS B 1 52 ? -6.121 15.18 -10.43 1 98.88 52 HIS B O 1
ATOM 2656 N N . GLN B 1 53 ? -5.355 17.281 -10.484 1 98.81 53 GLN B N 1
ATOM 2657 C CA . GLN B 1 53 ? -6.594 18.016 -10.695 1 98.81 53 GLN B CA 1
ATOM 2658 C C . GLN B 1 53 ? -7.512 17.922 -9.477 1 98.81 53 GLN B C 1
ATOM 2660 O O . GLN B 1 53 ? -8.734 17.922 -9.617 1 98.81 53 GLN B O 1
ATOM 2665 N N . CYS B 1 54 ? -6.961 17.734 -8.367 1 98.88 54 CYS B N 1
ATOM 2666 C CA . CYS B 1 54 ? -7.656 17.797 -7.09 1 98.88 54 CYS B CA 1
ATOM 2667 C C . CYS B 1 54 ? -7.668 19.219 -6.555 1 98.88 54 CYS B C 1
ATOM 2669 O O . CYS B 1 54 ? -6.68 19.953 -6.684 1 98.88 54 CYS B O 1
ATOM 2671 N N . GLN B 1 55 ? -8.773 19.656 -5.941 1 98.88 55 GLN B N 1
ATOM 2672 C CA . GLN B 1 55 ? -8.773 20.859 -5.117 1 98.88 55 GLN B CA 1
ATOM 2673 C C . GLN B 1 55 ? -8.391 20.531 -3.674 1 98.88 55 GLN B C 1
ATOM 2675 O O . GLN B 1 55 ? -8.609 19.422 -3.203 1 98.88 55 GLN B O 1
ATOM 2680 N N . THR B 1 56 ? -7.773 21.562 -3.051 1 98.94 56 THR B N 1
ATOM 2681 C CA . THR B 1 56 ? -7.262 21.2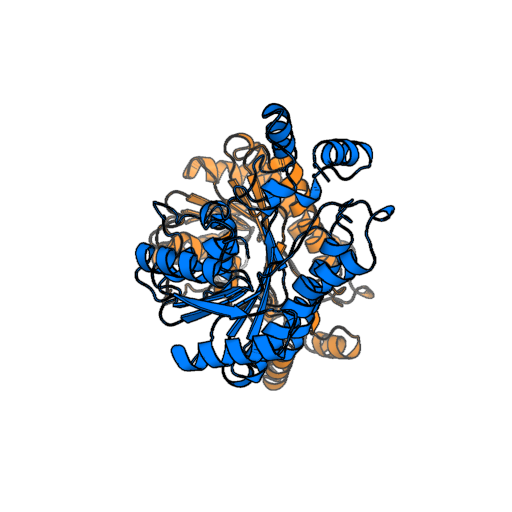19 -1.731 1 98.94 56 THR B CA 1
ATOM 2682 C C . THR B 1 56 ? -7.555 22.312 -0.723 1 98.94 56 THR B C 1
ATOM 2684 O O . THR B 1 56 ? -7.719 23.484 -1.1 1 98.94 56 THR B O 1
ATOM 2687 N N . VAL B 1 57 ? -7.746 21.906 0.503 1 98.94 57 VAL B N 1
ATOM 2688 C CA . VAL B 1 57 ? -7.684 22.719 1.706 1 98.94 57 VAL B CA 1
ATOM 2689 C C . VAL B 1 57 ? -6.438 22.375 2.514 1 98.94 57 VAL B C 1
ATOM 2691 O O . VAL B 1 57 ? -6.188 21.188 2.795 1 98.94 57 VAL B O 1
ATOM 2694 N N . ILE B 1 58 ? -5.648 23.391 2.791 1 98.88 58 ILE B N 1
ATOM 2695 C CA . ILE B 1 58 ? -4.547 23.156 3.715 1 98.88 58 ILE B CA 1
ATOM 2696 C C . ILE B 1 58 ? -4.762 23.953 4.996 1 98.88 58 ILE B C 1
ATOM 2698 O O . ILE B 1 58 ? -5.117 25.125 4.945 1 98.88 58 ILE B O 1
ATOM 2702 N N . ALA B 1 59 ? -4.602 23.266 6.129 1 98.62 59 ALA B N 1
ATOM 2703 C CA . ALA B 1 59 ? -4.965 23.875 7.402 1 98.62 59 ALA B CA 1
ATOM 2704 C C . ALA B 1 59 ? -3.846 23.719 8.43 1 98.62 59 ALA B C 1
ATOM 2706 O O . ALA B 1 59 ? -3.217 22.656 8.508 1 98.62 59 ALA B O 1
ATOM 2707 N N . SER B 1 60 ? -3.561 24.734 9.133 1 96.69 60 SER B N 1
ATOM 2708 C CA . SER B 1 60 ? -2.635 24.703 10.258 1 96.69 60 SER B CA 1
ATOM 2709 C C . SER B 1 60 ? -2.885 25.875 11.203 1 96.69 60 SER B C 1
ATOM 2711 O O . SER B 1 60 ? -3.713 26.75 10.922 1 96.69 60 SER B O 1
ATOM 2713 N N . ARG B 1 61 ? -2.166 25.906 12.297 1 95.62 61 ARG B N 1
ATOM 2714 C CA . ARG B 1 61 ? -2.297 26.984 13.258 1 95.62 61 ARG B CA 1
ATOM 2715 C C . ARG B 1 61 ? -1.712 28.281 12.695 1 95.62 61 ARG B C 1
ATOM 2717 O O . ARG B 1 61 ? -2.139 29.375 13.078 1 95.62 61 ARG B O 1
ATOM 2724 N N . ASN B 1 62 ? -0.723 28.125 11.852 1 93.88 62 ASN B N 1
ATOM 2725 C CA . ASN B 1 62 ? -0.038 29.297 11.297 1 93.88 62 ASN B CA 1
ATOM 2726 C C . ASN B 1 62 ? -0.667 29.734 9.984 1 93.88 62 ASN B C 1
ATOM 2728 O O . ASN B 1 62 ? -0.392 29.156 8.93 1 93.88 62 ASN B O 1
ATOM 2732 N N . LEU B 1 63 ? -1.432 30.812 10.008 1 95.5 63 LEU B N 1
ATOM 2733 C CA . LEU B 1 63 ? -2.18 31.281 8.852 1 95.5 63 LEU B CA 1
ATOM 2734 C C . LEU B 1 63 ? -1.234 31.719 7.734 1 95.5 63 LEU B C 1
ATOM 2736 O O . LEU B 1 63 ? -1.463 31.406 6.562 1 95.5 63 LEU B O 1
ATOM 2740 N N . GLN B 1 64 ? -0.198 32.438 8.102 1 94.62 64 GLN B N 1
ATOM 2741 C CA . GLN B 1 64 ? 0.746 32.938 7.102 1 94.62 64 GLN B CA 1
ATOM 2742 C C . GLN B 1 64 ? 1.38 31.766 6.328 1 94.62 64 GLN B C 1
ATOM 2744 O O . GLN B 1 64 ? 1.526 31.844 5.105 1 94.62 64 GLN B O 1
ATOM 2749 N N . ARG B 1 65 ? 1.706 30.75 7.055 1 93.12 65 ARG B N 1
ATOM 2750 C CA . ARG B 1 65 ? 2.336 29.594 6.434 1 93.12 65 ARG B CA 1
ATOM 2751 C C . ARG B 1 65 ? 1.415 28.953 5.391 1 93.12 65 ARG B C 1
ATOM 2753 O O . ARG B 1 65 ? 1.836 28.688 4.266 1 93.12 65 ARG B O 1
ATOM 2760 N N . VAL B 1 66 ? 0.165 28.781 5.719 1 97.5 66 VAL B N 1
ATOM 2761 C CA . VAL B 1 66 ? -0.739 28.109 4.789 1 97.5 66 VAL B CA 1
ATOM 2762 C C . VAL B 1 66 ? -1.126 29.062 3.662 1 97.5 66 VAL B C 1
ATOM 2764 O O . VAL B 1 66 ? -1.358 28.625 2.529 1 97.5 66 VAL B O 1
ATOM 2767 N N . GLN B 1 67 ? -1.137 30.359 3.906 1 98 67 GLN B N 1
ATOM 2768 C CA . GLN B 1 67 ? -1.431 31.328 2.846 1 98 67 GLN B CA 1
ATOM 2769 C C . GLN B 1 67 ? -0.317 31.344 1.803 1 98 67 GLN B C 1
ATOM 2771 O O . GLN B 1 67 ? -0.584 31.312 0.6 1 98 67 GLN B O 1
ATOM 2776 N N . VAL B 1 68 ? 0.911 31.375 2.283 1 97.44 68 VAL B N 1
ATOM 2777 C CA . VAL B 1 68 ? 2.057 31.375 1.38 1 97.44 68 VAL B CA 1
ATOM 2778 C C . VAL B 1 68 ? 2.105 30.047 0.609 1 97.44 68 VAL B C 1
ATOM 2780 O O . VAL B 1 68 ? 2.305 30.047 -0.608 1 97.44 68 VAL B O 1
ATOM 2783 N N . ALA B 1 69 ? 1.891 28.984 1.287 1 97.88 69 ALA B N 1
ATOM 2784 C CA . ALA B 1 69 ? 1.885 27.656 0.661 1 97.88 69 ALA B CA 1
ATOM 2785 C C . ALA B 1 69 ? 0.797 27.562 -0.406 1 97.88 69 ALA B C 1
ATOM 2787 O O . ALA B 1 69 ? 1.046 27.078 -1.513 1 97.88 69 ALA B O 1
ATOM 2788 N N . ALA B 1 70 ? -0.374 28.062 -0.095 1 98.69 70 ALA B N 1
ATOM 2789 C CA . ALA B 1 70 ? -1.503 27.984 -1.02 1 98.69 70 ALA B CA 1
ATOM 2790 C C . ALA B 1 70 ? -1.2 28.734 -2.316 1 98.69 70 ALA B C 1
ATOM 2792 O O . ALA B 1 70 ? -1.498 28.25 -3.406 1 98.69 70 ALA B O 1
ATOM 2793 N N . LYS B 1 71 ? -0.607 29.859 -2.178 1 98.25 71 LYS B N 1
ATOM 2794 C CA . LYS B 1 71 ? -0.265 30.656 -3.359 1 98.25 71 LYS B CA 1
ATOM 2795 C C . LYS B 1 71 ? 0.725 29.906 -4.25 1 98.25 71 LYS B C 1
ATOM 2797 O O . LYS B 1 71 ? 0.562 29.875 -5.473 1 98.25 71 LYS B O 1
ATOM 2802 N N . LYS B 1 72 ? 1.726 29.297 -3.637 1 97.81 72 LYS B N 1
ATOM 2803 C CA . LYS B 1 72 ? 2.709 28.516 -4.387 1 97.81 72 LYS B CA 1
ATOM 2804 C C . LYS B 1 72 ? 2.051 27.344 -5.094 1 97.81 72 LYS B C 1
ATOM 2806 O O . LYS B 1 72 ? 2.326 27.078 -6.27 1 97.81 72 LYS B O 1
ATOM 2811 N N . LEU B 1 73 ? 1.205 26.703 -4.406 1 98.69 73 LEU B N 1
ATOM 2812 C CA . LEU B 1 73 ? 0.54 25.516 -4.93 1 98.69 73 LEU B CA 1
ATOM 2813 C C . LEU B 1 73 ? -0.375 25.859 -6.098 1 98.69 73 LEU B C 1
ATOM 2815 O O . LEU B 1 73 ? -0.37 25.188 -7.125 1 98.69 73 LEU B O 1
ATOM 2819 N N . GLU B 1 74 ? -1.129 26.953 -5.922 1 98.75 74 GLU B N 1
ATOM 2820 C CA . GLU B 1 74 ? -2.029 27.391 -6.984 1 98.75 74 GLU B CA 1
ATOM 2821 C C . GLU B 1 74 ? -1.252 27.797 -8.234 1 98.75 74 GLU B C 1
ATOM 2823 O O . GLU B 1 74 ? -1.646 27.469 -9.352 1 98.75 74 GLU B O 1
ATOM 2828 N N . LYS B 1 75 ? -0.194 28.5 -8.016 1 98.19 75 LYS B N 1
ATOM 2829 C CA . LYS B 1 75 ? 0.629 28.938 -9.141 1 98.19 75 LYS B CA 1
ATOM 2830 C C . LYS B 1 75 ? 1.219 27.734 -9.883 1 98.19 75 LYS B C 1
ATOM 2832 O O . LYS B 1 75 ? 1.229 27.703 -11.117 1 98.19 75 LYS B O 1
ATOM 2837 N N . ALA B 1 76 ? 1.689 26.703 -9.156 1 97.94 76 AL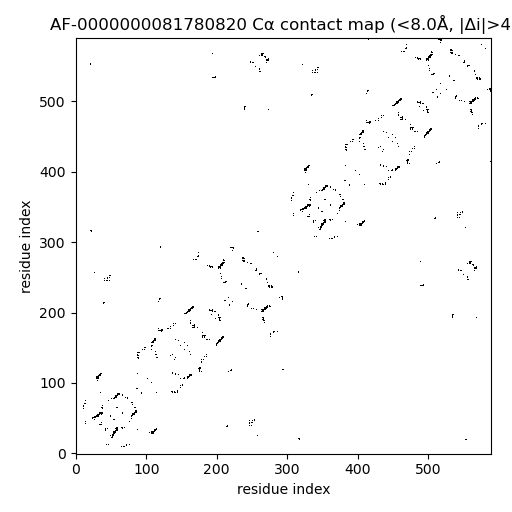A B N 1
ATOM 2838 C CA . ALA B 1 76 ? 2.396 25.562 -9.727 1 97.94 76 ALA B CA 1
ATOM 2839 C C . ALA B 1 76 ? 1.428 24.625 -10.43 1 97.94 76 ALA B C 1
ATOM 2841 O O . ALA B 1 76 ? 1.814 23.906 -11.359 1 97.94 76 ALA B O 1
ATOM 2842 N N . THR B 1 77 ? 0.137 24.609 -10.023 1 98.31 77 THR B N 1
ATOM 2843 C CA . THR B 1 77 ? -0.713 23.5 -10.461 1 98.31 77 THR B CA 1
ATOM 2844 C C . THR B 1 77 ? -1.932 24.031 -11.219 1 98.31 77 THR B C 1
ATOM 2846 O O . THR B 1 77 ? -2.609 23.281 -11.914 1 98.31 77 THR B O 1
ATOM 2849 N N . GLY B 1 78 ? -2.307 25.297 -10.984 1 98.06 78 GLY B N 1
ATOM 2850 C CA . GLY B 1 78 ? -3.49 25.891 -11.586 1 98.06 78 GLY B CA 1
ATOM 2851 C C . GLY B 1 78 ? -4.773 25.516 -10.875 1 98.06 78 GLY B C 1
ATOM 2852 O O . GLY B 1 78 ? -5.867 25.875 -11.312 1 98.06 78 GLY B O 1
ATOM 2853 N N . GLN B 1 79 ? -4.703 24.719 -9.836 1 98.62 79 GLN B N 1
ATOM 2854 C CA . GLN B 1 79 ? -5.867 24.312 -9.047 1 98.62 79 GLN B CA 1
ATOM 2855 C C . GLN B 1 79 ? -6.086 25.25 -7.867 1 98.62 79 GLN B C 1
ATOM 2857 O O . GLN B 1 79 ? -5.219 26.062 -7.547 1 98.62 79 GLN B O 1
ATOM 2862 N N . GLN B 1 80 ? -7.227 25.156 -7.215 1 98.75 80 GLN B N 1
ATOM 2863 C CA . GLN B 1 80 ? -7.531 25.969 -6.051 1 98.75 80 GLN B CA 1
ATOM 2864 C C . GLN B 1 80 ? -6.996 25.344 -4.773 1 98.75 80 GLN B C 1
ATOM 2866 O O . GLN B 1 80 ? -7.078 24.125 -4.598 1 98.75 80 GLN B O 1
ATOM 2871 N N . CYS B 1 81 ? -6.465 26.141 -3.975 1 98.88 81 CYS B N 1
ATOM 2872 C CA . CYS B 1 81 ? -6.016 25.75 -2.645 1 98.88 81 CYS B CA 1
ATOM 2873 C C . CYS B 1 81 ? -6.5 26.734 -1.59 1 98.88 81 CYS B C 1
ATOM 2875 O O . CYS B 1 81 ? -6.07 27.891 -1.57 1 98.88 81 CYS B O 1
ATOM 2877 N N . LEU B 1 82 ? -7.395 26.297 -0.691 1 98.88 82 LEU B N 1
ATOM 2878 C CA . LEU B 1 82 ? -7.945 27.141 0.361 1 98.88 82 LEU B CA 1
ATOM 2879 C C . LEU B 1 82 ? -7.113 27.031 1.635 1 98.88 82 LEU B C 1
ATOM 2881 O O . LEU B 1 82 ? -7.039 25.969 2.25 1 98.88 82 LEU B O 1
ATOM 2885 N N . PRO B 1 83 ? -6.434 28.094 1.981 1 98.88 83 PRO B N 1
ATOM 2886 C CA . PRO B 1 83 ? -5.73 28.094 3.268 1 98.88 83 PRO B CA 1
ATOM 2887 C C . PRO B 1 83 ? -6.66 28.375 4.445 1 98.88 83 PRO B C 1
ATOM 2889 O O . PRO B 1 83 ? -7.488 29.297 4.379 1 98.88 83 PRO B O 1
ATOM 2892 N N . LEU B 1 84 ? -6.559 27.578 5.52 1 98.75 84 LEU B N 1
ATOM 2893 C CA . LEU B 1 84 ? -7.379 27.781 6.711 1 98.75 84 LEU B CA 1
ATOM 2894 C C . LEU B 1 84 ? -6.52 27.734 7.973 1 98.75 84 LEU B C 1
ATOM 2896 O O . LEU B 1 84 ? -5.605 26.922 8.086 1 98.75 84 LEU B O 1
ATOM 2900 N N . GLN B 1 85 ? -6.797 28.609 8.82 1 98.31 85 GLN B N 1
ATOM 2901 C CA . GLN B 1 85 ? -6.199 28.562 10.156 1 98.31 85 GLN B CA 1
ATOM 2902 C C . GLN B 1 85 ? -7.07 27.766 11.125 1 98.31 85 GLN B C 1
ATOM 2904 O O . GLN B 1 85 ? -8.258 28.062 11.289 1 98.31 85 GLN B O 1
ATOM 2909 N N . LEU B 1 86 ? -6.488 26.734 11.695 1 97.56 86 LEU B N 1
ATOM 2910 C CA . LEU B 1 86 ? -7.184 26.016 12.75 1 97.56 86 LEU B CA 1
ATOM 2911 C C . LEU B 1 86 ? -6.199 25.219 13.602 1 97.56 86 LEU B C 1
ATOM 2913 O O . LEU B 1 86 ? -5.098 24.906 13.156 1 97.56 86 LEU B O 1
ATOM 2917 N N . ASP B 1 87 ? -6.531 25.016 14.875 1 98.38 87 ASP B N 1
ATOM 2918 C CA . ASP B 1 87 ? -5.824 24.141 15.805 1 98.38 87 ASP B CA 1
ATOM 2919 C C . ASP B 1 87 ? -6.539 22.797 15.961 1 98.38 87 ASP B C 1
ATOM 2921 O O . ASP B 1 87 ? -7.652 22.734 16.484 1 98.38 87 ASP B O 1
ATOM 2925 N N . VAL B 1 88 ? -5.867 21.719 15.523 1 98.75 88 VAL B N 1
ATOM 2926 C CA . VAL B 1 88 ? -6.512 20.406 15.484 1 98.75 88 VAL B CA 1
ATOM 2927 C C . VAL B 1 88 ? -6.809 19.938 16.906 1 98.75 88 VAL B C 1
ATOM 2929 O O . VAL B 1 88 ? -7.605 19.016 17.109 1 98.75 88 VAL B O 1
ATOM 2932 N N . ARG B 1 89 ? -6.207 20.516 17.922 1 98.12 89 ARG B N 1
ATOM 2933 C CA . ARG B 1 89 ? -6.422 20.141 19.312 1 98.12 89 ARG B CA 1
ATOM 2934 C C . ARG B 1 89 ? -7.773 20.641 19.812 1 98.12 89 ARG B C 1
ATOM 2936 O O . ARG B 1 89 ? -8.25 20.219 20.875 1 98.12 89 ARG B O 1
ATOM 2943 N N . LYS B 1 90 ? -8.336 21.562 19.062 1 98.56 90 LYS B N 1
ATOM 2944 C CA . LYS B 1 90 ? -9.578 22.203 19.469 1 98.56 90 LYS B CA 1
ATOM 2945 C C . LYS B 1 90 ? -10.727 21.812 18.547 1 98.56 90 LYS B C 1
ATOM 2947 O O . LYS B 1 90 ? -10.875 22.391 17.453 1 98.56 90 LYS B O 1
ATOM 2952 N N . PRO B 1 91 ? -11.664 20.969 18.953 1 97.88 91 PRO B N 1
ATOM 2953 C CA . PRO B 1 91 ? -12.75 20.469 18.109 1 97.88 91 PRO B CA 1
ATOM 2954 C C . PRO B 1 91 ? -13.562 21.594 17.469 1 97.88 91 PRO B C 1
ATOM 2956 O O . PRO B 1 91 ? -13.945 21.5 16.297 1 97.88 91 PRO B O 1
ATOM 2959 N N . GLN B 1 92 ? -13.789 22.656 18.234 1 98.19 92 GLN B N 1
ATOM 2960 C CA . GLN B 1 92 ? -14.602 23.75 17.703 1 98.19 92 GLN B CA 1
ATOM 2961 C C . GLN B 1 92 ? -13.898 24.453 16.547 1 98.19 92 GLN B C 1
ATOM 2963 O O . GLN B 1 92 ? -14.539 24.828 15.57 1 98.19 92 GLN B O 1
ATOM 2968 N N . ASP B 1 93 ? -12.57 24.641 16.688 1 97.81 93 ASP B N 1
ATOM 2969 C CA . ASP B 1 93 ? -11.789 25.203 15.586 1 97.81 93 ASP B CA 1
ATOM 2970 C C . ASP B 1 93 ? -11.859 24.328 14.344 1 97.81 93 ASP B C 1
ATOM 2972 O O . ASP B 1 93 ? -12.023 24.828 13.234 1 97.81 93 ASP B O 1
ATOM 2976 N N . VAL B 1 94 ? -11.805 23.062 14.57 1 98.69 94 VAL B N 1
ATOM 2977 C CA . VAL B 1 94 ? -11.82 22.094 13.484 1 98.69 94 VAL B CA 1
ATOM 2978 C C . VAL B 1 94 ? -13.172 22.125 12.773 1 98.69 94 VAL B C 1
ATOM 2980 O O . VAL B 1 94 ? -13.227 22.203 11.539 1 98.69 94 VAL B O 1
ATOM 2983 N N . MET B 1 95 ? -14.234 22.125 13.539 1 98.69 95 MET B N 1
ATOM 2984 C CA . MET B 1 95 ? -15.578 22.156 12.969 1 98.69 95 MET B CA 1
ATOM 2985 C C . MET B 1 95 ? -15.781 23.406 12.125 1 98.69 95 MET B C 1
ATOM 2987 O O . MET B 1 95 ? -16.359 23.344 11.039 1 98.69 95 MET B O 1
ATOM 2991 N N . LYS B 1 96 ? -15.297 24.531 12.602 1 98.69 96 LYS B N 1
ATOM 2992 C CA . LYS B 1 96 ? -15.391 25.781 11.844 1 98.69 96 LYS B CA 1
ATOM 2993 C C . LYS B 1 96 ? -14.609 25.688 10.539 1 98.69 96 LYS B C 1
ATOM 2995 O O . LYS B 1 96 ? -15.062 26.172 9.5 1 98.69 96 LYS B O 1
ATOM 3000 N N . GLY B 1 97 ? -13.422 25.141 10.617 1 98.75 97 GLY B N 1
ATOM 3001 C CA . GLY B 1 97 ? -12.625 24.922 9.414 1 98.75 97 GLY B CA 1
ATOM 3002 C C . GLY B 1 97 ? -13.305 24.031 8.398 1 98.75 97 GLY B C 1
ATOM 3003 O O . GLY B 1 97 ? -13.289 24.328 7.199 1 98.75 97 GLY B O 1
ATOM 3004 N N . VAL B 1 98 ? -13.93 22.953 8.891 1 98.88 98 VAL B N 1
ATOM 3005 C CA . VAL B 1 98 ? -14.641 22.016 8.016 1 98.88 98 VAL B CA 1
ATOM 3006 C C . VAL B 1 98 ? -15.828 22.734 7.375 1 98.88 98 VAL B C 1
ATOM 3008 O O . VAL B 1 98 ? -16.078 22.578 6.18 1 98.88 98 VAL B O 1
ATOM 3011 N N . ASP B 1 99 ? -16.516 23.562 8.172 1 98.88 99 ASP B N 1
ATOM 3012 C CA . ASP B 1 99 ? -17.609 24.344 7.625 1 98.88 99 ASP B CA 1
ATOM 3013 C C . ASP B 1 99 ? -17.125 25.281 6.516 1 98.88 99 ASP B C 1
ATOM 3015 O O . ASP B 1 99 ? -17.781 25.422 5.48 1 98.88 99 ASP B O 1
ATOM 3019 N N . ALA B 1 100 ? -16.031 25.938 6.719 1 98.81 100 ALA B N 1
ATOM 3020 C CA . ALA B 1 100 ? -15.469 26.844 5.719 1 98.81 100 ALA B CA 1
ATOM 3021 C C . ALA B 1 100 ? -15.133 26.094 4.434 1 98.81 100 ALA B C 1
ATOM 3023 O O . ALA B 1 100 ? -15.406 26.594 3.332 1 98.81 100 ALA B O 1
ATOM 3024 N N . ALA B 1 101 ? -14.547 24.938 4.566 1 98.81 101 ALA B N 1
ATOM 3025 C CA . ALA B 1 101 ? -14.203 24.109 3.408 1 98.81 101 ALA B CA 1
ATOM 3026 C C . ALA B 1 101 ? -15.461 23.703 2.633 1 98.81 101 ALA B C 1
ATOM 3028 O O . ALA B 1 101 ? -15.492 23.812 1.403 1 98.81 101 ALA B O 1
ATOM 3029 N N . LEU B 1 102 ? -16.453 23.266 3.35 1 98.88 102 LEU B N 1
ATOM 3030 C CA . LEU B 1 102 ? -17.703 22.844 2.729 1 98.88 102 LEU B CA 1
ATOM 3031 C C . LEU B 1 102 ? -18.422 24.016 2.094 1 98.88 102 LEU B C 1
ATOM 3033 O O . LEU B 1 102 ? -19.078 23.859 1.062 1 98.88 102 LEU B O 1
ATOM 3037 N N . GLY B 1 103 ? -18.344 25.172 2.783 1 98.81 103 GLY B N 1
ATOM 3038 C CA . GLY B 1 103 ? -18.922 26.375 2.189 1 98.81 103 GLY B CA 1
ATOM 3039 C C . GLY B 1 103 ? -18.266 26.766 0.879 1 98.81 103 GLY B C 1
ATOM 3040 O O . GLY B 1 103 ? -18.938 27.234 -0.04 1 98.81 103 GLY B O 1
ATOM 3041 N N . HIS B 1 104 ? -16.969 26.547 0.777 1 98.69 104 HIS B N 1
ATOM 3042 C CA . HIS B 1 104 ? -16.188 26.969 -0.383 1 98.69 104 HIS B CA 1
ATOM 3043 C C . HIS B 1 104 ? -16.312 25.953 -1.521 1 98.69 104 HIS B C 1
ATOM 3045 O O . HIS B 1 104 ? -16.516 26.344 -2.676 1 98.69 104 HIS B O 1
ATOM 3051 N N . PHE B 1 105 ? -16.203 24.625 -1.262 1 98.75 105 PHE B N 1
ATOM 3052 C CA . PHE B 1 105 ? -16.094 23.625 -2.318 1 98.75 105 PHE B CA 1
ATOM 3053 C C . PHE B 1 105 ? -17.375 22.781 -2.398 1 98.75 105 PHE B C 1
ATOM 3055 O O . PHE B 1 105 ? -17.594 22.078 -3.385 1 98.75 105 PHE B O 1
ATOM 3062 N N . GLY B 1 106 ? -18.188 22.719 -1.321 1 98.75 106 GLY B N 1
ATOM 3063 C CA . GLY B 1 106 ? -19.438 21.969 -1.292 1 98.75 106 GLY B CA 1
ATOM 3064 C C . GLY B 1 106 ? -19.234 20.5 -0.927 1 98.75 106 GLY B C 1
ATOM 3065 O O . GLY B 1 106 ? -20.203 19.766 -0.76 1 98.75 106 GLY B O 1
ATOM 3066 N N . LYS B 1 107 ? -17.969 20.047 -0.852 1 98.88 107 LYS B N 1
ATOM 3067 C CA . LYS B 1 107 ? -17.703 18.641 -0.545 1 98.88 107 LYS B CA 1
ATOM 3068 C C . LYS B 1 107 ? -16.297 18.453 0.007 1 98.88 107 LYS B C 1
ATOM 3070 O O . LYS B 1 107 ? -15.461 19.359 -0.092 1 98.88 107 LYS B O 1
ATOM 3075 N N . ILE B 1 108 ? -16.062 17.391 0.643 1 98.94 108 ILE B N 1
ATOM 3076 C CA . ILE B 1 108 ? -14.773 16.859 1.058 1 98.94 108 ILE B CA 1
ATOM 3077 C C . ILE B 1 108 ? -14.703 15.359 0.734 1 98.94 108 ILE B C 1
ATOM 3079 O O . ILE B 1 108 ? -15.266 14.539 1.453 1 98.94 108 ILE B O 1
ATOM 3083 N N . ASP B 1 109 ? -13.938 15 -0.265 1 98.94 109 ASP B N 1
ATOM 3084 C CA . ASP B 1 109 ? -13.852 13.617 -0.718 1 98.94 109 ASP B CA 1
ATOM 3085 C C . ASP B 1 109 ? -12.734 12.867 0.013 1 98.94 109 ASP B C 1
ATOM 3087 O O . ASP B 1 109 ? -12.82 11.656 0.202 1 98.94 109 ASP B O 1
ATOM 3091 N N . ILE B 1 110 ? -11.688 13.625 0.358 1 98.94 110 ILE B N 1
ATOM 3092 C CA . ILE B 1 110 ? -10.477 13.047 0.935 1 98.94 110 ILE B CA 1
ATOM 3093 C C . ILE B 1 110 ? -10.055 13.859 2.156 1 98.94 110 ILE B C 1
ATOM 3095 O O . ILE B 1 110 ? -10.008 15.094 2.107 1 98.94 110 ILE B O 1
ATOM 3099 N N . LEU B 1 111 ? -9.828 13.203 3.268 1 98.94 111 LEU B N 1
ATOM 3100 C CA . LEU B 1 111 ? -9.211 13.805 4.445 1 98.94 111 LEU B CA 1
ATOM 3101 C C . LEU B 1 111 ? -7.816 13.242 4.684 1 98.94 111 LEU B C 1
ATOM 3103 O O . LEU B 1 111 ? -7.629 12.023 4.691 1 98.94 111 LEU B O 1
ATOM 3107 N N . ILE B 1 112 ? -6.855 14.094 4.781 1 98.94 112 ILE B N 1
ATOM 3108 C CA . ILE B 1 112 ? -5.508 13.695 5.168 1 98.94 112 ILE B CA 1
ATOM 3109 C C . ILE B 1 112 ? -5.152 14.328 6.516 1 98.94 112 ILE B C 1
ATOM 3111 O O . ILE B 1 112 ? -5.012 15.547 6.621 1 98.94 112 ILE B O 1
ATOM 3115 N N . ASN B 1 113 ? -5.066 13.5 7.504 1 98.94 113 ASN B N 1
ATOM 3116 C CA . ASN B 1 113 ? -4.574 13.922 8.812 1 98.94 113 ASN B CA 1
ATOM 3117 C C . ASN B 1 113 ? -3.047 13.922 8.859 1 98.94 113 ASN B C 1
ATOM 3119 O O . ASN B 1 113 ? -2.434 12.867 9.047 1 98.94 113 ASN B O 1
ATOM 3123 N N . GLY B 1 114 ? -2.473 15.125 8.734 1 98.62 114 GLY B N 1
ATOM 3124 C CA . GLY B 1 114 ? -1.024 15.219 8.648 1 98.62 114 GLY B CA 1
ATOM 3125 C C . GLY B 1 114 ? -0.421 16.109 9.719 1 98.62 114 GLY B C 1
ATOM 3126 O O . GLY B 1 114 ? 0.802 16.188 9.852 1 98.62 114 GLY B O 1
ATOM 3127 N N . ALA B 1 115 ? -1.222 16.891 10.5 1 97.69 115 ALA B N 1
ATOM 3128 C CA . ALA B 1 115 ? -0.715 17.719 11.594 1 97.69 115 ALA B CA 1
ATOM 3129 C C . ALA B 1 115 ? -0.016 16.859 12.641 1 97.69 115 ALA B C 1
ATOM 3131 O O . ALA B 1 115 ? -0.56 15.852 13.094 1 97.69 115 ALA B O 1
ATOM 3132 N N . ALA B 1 116 ? 1.172 17.25 12.945 1 96.12 116 ALA B N 1
ATOM 3133 C CA . ALA B 1 116 ? 1.938 16.469 13.906 1 96.12 116 ALA B CA 1
ATOM 3134 C C . ALA B 1 116 ? 3.01 17.328 14.578 1 96.12 116 ALA B C 1
ATOM 3136 O O . ALA B 1 116 ? 3.438 18.344 14.031 1 96.12 116 ALA B O 1
ATOM 3137 N N . GLY B 1 117 ? 3.342 16.953 15.75 1 92.38 117 GLY B N 1
ATOM 3138 C CA . GLY B 1 117 ? 4.488 17.453 16.484 1 92.38 117 GLY B CA 1
ATOM 3139 C C . GLY B 1 117 ? 5.352 16.359 17.078 1 92.38 117 GLY B C 1
ATOM 3140 O O . GLY B 1 117 ? 4.836 15.336 17.531 1 92.38 117 GLY B O 1
ATOM 3141 N N . ASN B 1 118 ? 6.633 16.625 16.984 1 91.12 118 ASN B N 1
ATOM 3142 C CA . ASN B 1 118 ? 7.574 15.664 17.547 1 91.12 118 ASN B CA 1
ATOM 3143 C C . ASN B 1 118 ? 8.891 16.328 17.953 1 91.12 118 ASN B C 1
ATOM 3145 O O . ASN B 1 118 ? 9.195 17.438 17.484 1 91.12 118 ASN B O 1
ATOM 3149 N N . PHE B 1 119 ? 9.578 15.812 18.859 1 88.88 119 PHE B N 1
ATOM 3150 C CA . PHE B 1 119 ? 10.914 16.188 19.297 1 88.88 119 PHE B CA 1
ATOM 3151 C C . PHE B 1 119 ? 11.633 15.008 19.938 1 88.88 119 PHE B C 1
ATOM 3153 O O . PHE B 1 119 ? 10.984 14.078 20.438 1 88.88 119 PHE B O 1
ATOM 3160 N N . LEU B 1 120 ? 13.008 15.078 19.906 1 88.88 120 LEU B N 1
ATOM 3161 C CA . LEU B 1 120 ? 13.789 14.008 20.516 1 88.88 120 LEU B CA 1
ATOM 3162 C C . LEU B 1 120 ? 14 14.273 22.016 1 88.88 120 LEU B C 1
ATOM 3164 O O . LEU B 1 120 ? 14.391 15.375 22.406 1 88.88 120 LEU B O 1
ATOM 3168 N N . VAL B 1 121 ? 13.703 13.266 22.812 1 89.81 121 VAL B N 1
ATOM 3169 C CA . VAL B 1 121 ? 13.922 13.383 24.25 1 89.81 121 VAL B CA 1
ATOM 3170 C C . VAL B 1 121 ? 13.938 12 24.891 1 89.81 121 VAL B C 1
ATOM 3172 O O . VAL B 1 121 ? 13.148 11.133 24.531 1 89.81 121 VAL B O 1
ATOM 3175 N N . PRO B 1 122 ? 14.953 11.742 25.781 1 88.12 122 PRO B N 1
ATOM 3176 C CA . PRO B 1 122 ? 14.836 10.492 26.531 1 88.12 122 PRO B CA 1
ATOM 3177 C C . PRO B 1 122 ? 13.578 10.438 27.391 1 88.12 122 PRO B C 1
ATOM 3179 O O . PRO B 1 122 ? 13.07 11.477 27.828 1 88.12 122 PRO B O 1
ATOM 3182 N N . ALA B 1 123 ? 13.148 9.203 27.703 1 90.94 123 ALA B N 1
ATOM 3183 C CA . ALA B 1 123 ? 11.93 9.016 28.484 1 90.94 123 ALA B CA 1
ATOM 3184 C C . ALA B 1 123 ? 12.047 9.68 29.859 1 90.94 123 ALA B C 1
ATOM 3186 O O . ALA B 1 123 ? 11.078 10.242 30.375 1 90.94 123 ALA B O 1
ATOM 3187 N N . SER B 1 124 ? 13.227 9.641 30.391 1 91.5 124 SER B N 1
ATOM 3188 C CA . SER B 1 124 ? 13.461 10.203 31.703 1 91.5 124 SER B CA 1
ATOM 3189 C C . SER B 1 124 ? 13.336 11.719 31.703 1 91.5 124 SER B C 1
ATOM 3191 O O . SER B 1 124 ? 13.031 12.328 32.719 1 91.5 124 SER B O 1
ATOM 3193 N N . GLY B 1 125 ? 13.57 12.328 30.547 1 93.06 125 GLY B N 1
ATOM 3194 C CA . GLY B 1 125 ? 13.539 13.773 30.438 1 93.06 125 GLY B CA 1
ATOM 3195 C C . GLY B 1 125 ? 12.242 14.289 29.844 1 93.06 125 GLY B C 1
ATOM 3196 O O . GLY B 1 125 ? 12.031 15.5 29.75 1 93.06 125 GLY B O 1
ATOM 3197 N N . LEU B 1 126 ? 11.375 13.406 29.422 1 94.38 126 LEU B N 1
ATOM 3198 C CA . LEU B 1 126 ? 10.109 13.797 28.812 1 94.38 126 LEU B CA 1
ATOM 3199 C C . LEU B 1 126 ? 9.133 14.297 29.875 1 94.38 126 LEU B C 1
ATOM 3201 O O . LEU B 1 126 ? 8.766 13.555 30.781 1 94.38 126 LEU B O 1
ATOM 3205 N N . SER B 1 127 ? 8.695 15.547 29.75 1 96.81 127 SER B N 1
ATOM 3206 C CA . SER B 1 127 ? 7.77 16.125 30.719 1 96.81 127 SER B CA 1
ATOM 3207 C C . SER B 1 127 ? 6.348 15.625 30.5 1 96.81 127 SER B C 1
ATOM 3209 O O . SER B 1 127 ? 6.004 15.195 29.391 1 96.81 127 SER B O 1
ATOM 3211 N N . TYR B 1 128 ? 5.512 15.75 31.562 1 95.56 128 TYR B N 1
ATOM 3212 C CA . TYR B 1 128 ? 4.098 15.422 31.438 1 95.56 128 TYR B CA 1
ATOM 3213 C C . TYR B 1 128 ? 3.439 16.234 30.328 1 95.56 128 TYR B C 1
ATOM 3215 O O . TYR B 1 128 ? 2.66 15.703 29.531 1 95.56 128 TYR B O 1
ATOM 3223 N N . ASN B 1 129 ? 3.795 17.422 30.328 1 97 129 ASN B N 1
ATOM 3224 C CA . ASN B 1 129 ? 3.232 18.312 29.312 1 97 129 ASN B CA 1
ATOM 3225 C C . ASN B 1 129 ? 3.746 17.969 27.922 1 97 129 ASN B C 1
ATOM 3227 O O . ASN B 1 129 ? 3.008 18.078 26.938 1 97 129 ASN B O 1
ATOM 3231 N N . GLY B 1 130 ? 5.023 17.672 27.828 1 96.44 130 GLY B N 1
ATOM 3232 C CA . GLY B 1 130 ? 5.566 17.266 26.547 1 96.44 130 GLY B CA 1
ATOM 3233 C C . GLY B 1 130 ? 4.836 16.078 25.953 1 96.44 130 GLY B C 1
ATOM 3234 O O . GLY B 1 130 ? 4.5 16.078 24.766 1 96.44 130 GLY B O 1
ATOM 3235 N N . PHE B 1 131 ? 4.578 15.047 26.797 1 96.12 131 PHE B N 1
ATOM 3236 C CA . PHE B 1 131 ? 3.822 13.883 26.344 1 96.12 131 PHE B CA 1
ATOM 3237 C C . PHE B 1 131 ? 2.424 14.281 25.891 1 96.12 131 PHE B C 1
ATOM 3239 O O . PHE B 1 131 ? 1.995 13.922 24.797 1 96.12 131 PHE B O 1
ATOM 3246 N N . ARG B 1 132 ? 1.744 15.047 26.672 1 96.75 132 ARG B N 1
ATOM 3247 C CA . ARG B 1 132 ? 0.377 15.477 26.391 1 96.75 132 ARG B CA 1
ATOM 3248 C C . ARG B 1 132 ? 0.31 16.281 25.109 1 96.75 132 ARG B C 1
ATOM 3250 O O . ARG B 1 132 ? -0.616 16.125 24.312 1 96.75 132 ARG B O 1
ATOM 3257 N N . THR B 1 133 ? 1.251 17.125 24.922 1 97.25 133 THR B N 1
ATOM 3258 C CA . THR B 1 133 ? 1.254 18 23.766 1 97.25 133 THR B CA 1
ATOM 3259 C C . THR B 1 133 ? 1.284 17.203 22.469 1 97.25 133 THR B C 1
ATOM 3261 O O . THR B 1 133 ? 0.498 17.453 21.547 1 97.25 133 THR B O 1
ATOM 3264 N N . VAL B 1 134 ? 2.141 16.203 22.406 1 97.25 134 VAL B N 1
ATOM 3265 C CA . VAL B 1 134 ? 2.264 15.406 21.188 1 97.25 134 VAL B CA 1
ATOM 3266 C C . VAL B 1 134 ? 1.025 14.523 21.016 1 97.25 134 VAL B C 1
ATOM 3268 O O . VAL B 1 134 ? 0.501 14.383 19.922 1 97.25 134 VAL B O 1
ATOM 3271 N N . MET B 1 135 ? 0.495 14 22.109 1 97.56 135 MET B N 1
ATOM 3272 C CA . MET B 1 135 ? -0.747 13.234 22.047 1 97.56 135 MET B CA 1
ATOM 3273 C C . MET B 1 135 ? -1.895 14.102 21.531 1 97.56 135 MET B C 1
ATOM 3275 O O . MET B 1 135 ? -2.689 13.656 20.703 1 97.56 135 MET B O 1
ATOM 3279 N N . ASP B 1 136 ? -1.958 15.328 22 1 98 136 ASP B N 1
ATOM 3280 C CA . ASP B 1 136 ? -3.035 16.25 21.641 1 98 136 ASP B CA 1
ATOM 3281 C C . ASP B 1 136 ? -2.971 16.609 20.156 1 98 136 ASP B C 1
ATOM 3283 O O . ASP B 1 136 ? -3.998 16.656 19.484 1 98 136 ASP B O 1
ATOM 3287 N N . ILE B 1 137 ? -1.813 16.859 19.703 1 98.31 137 ILE B N 1
ATOM 3288 C CA . ILE B 1 137 ? -1.667 17.297 18.312 1 98.31 137 ILE B CA 1
ATOM 3289 C C . ILE B 1 137 ? -1.891 16.109 17.375 1 98.31 137 ILE B C 1
ATOM 3291 O O . ILE B 1 137 ? -2.738 16.172 16.484 1 98.31 137 ILE B O 1
ATOM 3295 N N . ASP B 1 138 ? -1.151 15 17.625 1 98.56 138 ASP B N 1
ATOM 3296 C CA . ASP B 1 138 ? -1.129 13.906 16.656 1 98.56 138 ASP B CA 1
ATOM 3297 C C . ASP B 1 138 ? -2.377 13.031 16.781 1 98.56 138 ASP B C 1
ATOM 3299 O O . ASP B 1 138 ? -3.164 12.922 15.844 1 98.56 138 ASP B O 1
ATOM 3303 N N . ALA B 1 139 ? -2.602 12.484 17.984 1 98.25 139 ALA B N 1
ATOM 3304 C CA . ALA B 1 139 ? -3.68 11.516 18.172 1 98.25 139 ALA B CA 1
ATOM 3305 C C . ALA B 1 139 ? -5.031 12.219 18.266 1 98.25 139 ALA B C 1
ATOM 3307 O O . ALA B 1 139 ? -5.941 11.945 17.484 1 98.25 139 ALA B O 1
ATOM 3308 N N . MET B 1 140 ? -5.137 13.164 19.188 1 98.31 140 MET B N 1
ATOM 3309 C CA . MET B 1 140 ? -6.418 13.836 19.375 1 98.31 140 MET B CA 1
ATOM 3310 C C . MET B 1 140 ? -6.773 14.664 18.141 1 98.31 140 MET B C 1
ATOM 3312 O O . MET B 1 140 ? -7.938 14.719 17.734 1 98.31 140 MET B O 1
ATOM 3316 N N . GLY B 1 141 ? -5.793 15.312 17.594 1 98.75 141 GLY B N 1
ATOM 3317 C CA . GLY B 1 141 ? -6.035 16.062 16.375 1 98.75 141 GLY B CA 1
ATOM 3318 C C . GLY B 1 141 ? -6.574 15.211 15.234 1 98.75 141 GLY B C 1
ATOM 3319 O O . GLY B 1 141 ? -7.484 15.625 14.523 1 98.75 141 GLY B O 1
ATOM 3320 N N . THR B 1 142 ? -6.016 14.008 15.07 1 98.81 142 THR B N 1
ATOM 3321 C CA . THR B 1 142 ? -6.48 13.062 14.062 1 98.81 142 THR B CA 1
ATOM 3322 C C . THR B 1 142 ? -7.934 12.672 14.312 1 98.81 142 THR B C 1
ATOM 3324 O O . THR B 1 142 ? -8.758 12.688 13.391 1 98.81 142 THR B O 1
ATOM 3327 N N . TYR B 1 143 ? -8.281 12.398 15.523 1 98.62 143 TYR B N 1
ATOM 3328 C CA . TYR B 1 143 ? -9.656 12.039 15.859 1 98.62 143 TYR B CA 1
ATOM 3329 C C . TYR B 1 143 ? -10.594 13.227 15.641 1 98.62 143 TYR B C 1
ATOM 3331 O O . TYR B 1 143 ? -11.641 13.086 15.008 1 98.62 143 TYR B O 1
ATOM 3339 N N . ASN B 1 144 ? -10.219 14.398 16.172 1 98.88 144 ASN B N 1
ATOM 3340 C CA . ASN B 1 144 ? -11.062 15.578 16.062 1 98.88 144 ASN B CA 1
ATOM 3341 C C . ASN B 1 144 ? -11.406 15.898 14.617 1 98.88 144 ASN B C 1
ATOM 3343 O O . ASN B 1 144 ? -12.562 16.188 14.289 1 98.88 144 ASN B O 1
ATOM 3347 N N . THR B 1 145 ? -10.43 15.836 13.797 1 98.94 145 THR B N 1
ATOM 3348 C CA . THR B 1 145 ? -10.648 16.203 12.398 1 98.94 145 THR B CA 1
ATOM 3349 C C . THR B 1 145 ? -11.453 15.125 11.68 1 98.94 145 THR B C 1
ATOM 3351 O O . THR B 1 145 ? -12.383 15.445 10.93 1 98.94 145 THR B O 1
ATOM 3354 N N . SER B 1 146 ? -11.133 13.859 11.914 1 98.88 146 SER B N 1
ATOM 3355 C CA . SER B 1 146 ? -11.906 12.766 11.328 1 98.88 146 SER B CA 1
ATOM 3356 C C . SER B 1 146 ? -13.367 12.836 11.742 1 98.88 146 SER B C 1
ATOM 3358 O O . SER B 1 146 ? -14.266 12.703 10.898 1 98.88 146 SER B O 1
ATOM 3360 N N . LYS B 1 147 ? -13.562 13.102 13 1 98.81 147 LYS B N 1
ATOM 3361 C CA . LYS B 1 147 ? -14.914 13.164 13.555 1 98.81 147 LYS B CA 1
ATOM 3362 C C . LYS B 1 147 ? -15.695 14.336 12.953 1 98.81 147 LYS B C 1
ATOM 3364 O O . LYS B 1 147 ? -16.859 14.188 12.602 1 98.81 147 LYS B O 1
ATOM 3369 N N . ALA B 1 148 ? -15.078 15.445 12.844 1 98.88 148 ALA B N 1
ATOM 3370 C CA . ALA B 1 148 ? -15.734 16.625 12.289 1 98.88 148 ALA B CA 1
ATOM 3371 C C . ALA B 1 148 ? -16.141 16.391 10.836 1 98.88 148 ALA B C 1
ATOM 3373 O O . ALA B 1 148 ? -17.266 16.672 10.445 1 98.88 148 ALA B O 1
ATOM 3374 N N . VAL B 1 149 ? -15.227 15.883 10.039 1 98.94 149 VAL B N 1
ATOM 3375 C CA . VAL B 1 149 ? -15.484 15.648 8.625 1 98.94 149 VAL B CA 1
ATOM 3376 C C . VAL B 1 149 ? -16.547 14.562 8.469 1 98.94 149 VAL B C 1
ATOM 3378 O O . VAL B 1 149 ? -17.422 14.664 7.605 1 98.94 149 VAL B O 1
ATOM 3381 N N . TYR B 1 150 ? -16.469 13.508 9.312 1 98.81 150 TYR B N 1
ATOM 3382 C CA . TYR B 1 150 ? -17.484 12.469 9.32 1 98.81 150 TYR B CA 1
ATOM 3383 C C . TYR B 1 150 ? -18.875 13.055 9.594 1 98.81 150 TYR B C 1
ATOM 3385 O O . TYR B 1 150 ? -19.797 12.867 8.805 1 98.81 150 TYR B O 1
ATOM 3393 N N . ASP B 1 151 ? -18.969 13.852 10.656 1 98.69 151 ASP B N 1
ATOM 3394 C CA . ASP B 1 151 ? -20.25 14.367 11.102 1 98.69 151 ASP B CA 1
ATOM 3395 C C . ASP B 1 151 ? -20.844 15.336 10.078 1 98.69 151 ASP B C 1
ATOM 3397 O O . ASP B 1 151 ? -22.062 15.344 9.859 1 98.69 151 ASP B O 1
ATOM 3401 N N . LYS B 1 152 ? -20.047 16 9.461 1 98.75 152 LYS B N 1
ATOM 3402 C CA . LYS B 1 152 ? -20.562 17.125 8.672 1 98.75 152 LYS B CA 1
ATOM 3403 C C . LYS B 1 152 ? -20.719 16.734 7.207 1 98.75 152 LYS B C 1
ATOM 3405 O O . LYS B 1 152 ? -21.422 17.406 6.453 1 98.75 152 LYS B O 1
ATOM 3410 N N . TYR B 1 153 ? -20.078 15.578 6.801 1 98.75 153 TYR B N 1
ATOM 3411 C CA . TYR B 1 153 ? -20.156 15.359 5.363 1 98.75 153 TYR B CA 1
ATOM 3412 C C . TYR B 1 153 ? -20.062 13.875 5.027 1 98.75 153 TYR B C 1
ATOM 3414 O O . TYR B 1 153 ? -21 13.312 4.43 1 98.75 153 TYR B O 1
ATOM 3422 N N . MET B 1 154 ? -19.078 13.109 5.461 1 98.69 154 MET B N 1
ATOM 3423 C CA . MET B 1 154 ? -18.719 11.797 4.918 1 98.69 154 MET B CA 1
ATOM 3424 C C . MET B 1 154 ? -19.75 10.75 5.336 1 98.69 154 MET B C 1
ATOM 3426 O O . MET B 1 154 ? -19.953 9.758 4.629 1 98.69 154 MET B O 1
ATOM 3430 N N . ASN B 1 155 ? -20.406 10.977 6.477 1 98 155 ASN B N 1
ATOM 3431 C CA . ASN B 1 155 ? -21.359 9.969 6.926 1 98 155 ASN B CA 1
ATOM 3432 C C . ASN B 1 155 ? -22.484 9.773 5.91 1 98 155 ASN B C 1
ATOM 3434 O O . ASN B 1 155 ? -23.094 8.703 5.859 1 98 155 ASN B O 1
ATOM 3438 N N . LYS B 1 156 ? -22.656 10.727 5.039 1 98.19 156 LYS B N 1
ATOM 3439 C CA . LYS B 1 156 ? -23.734 10.648 4.055 1 98.19 156 LYS B CA 1
ATOM 3440 C C . LYS B 1 156 ? -23.188 10.508 2.641 1 98.19 156 LYS B C 1
ATOM 3442 O O . LYS B 1 156 ? -23.922 10.219 1.701 1 98.19 156 LYS B O 1
ATOM 3447 N N . HIS B 1 157 ? -21.891 10.727 2.504 1 98.5 157 HIS B N 1
ATOM 3448 C CA . HIS B 1 157 ? -21.375 10.852 1.146 1 98.5 157 HIS B CA 1
ATOM 3449 C C . HIS B 1 157 ? -20.219 9.906 0.907 1 98.5 157 HIS B C 1
ATOM 3451 O O . HIS B 1 157 ? -19.781 9.719 -0.234 1 98.5 157 HIS B O 1
ATOM 3457 N N . GLY B 1 158 ? -19.719 9.227 1.949 1 98.44 158 GLY B N 1
ATOM 3458 C CA . GLY B 1 158 ? -18.516 8.422 1.82 1 98.44 158 GLY B CA 1
ATOM 3459 C C . GLY B 1 158 ? -17.25 9.242 1.64 1 98.44 158 GLY B C 1
ATOM 3460 O O . GLY B 1 158 ? -17.281 10.461 1.813 1 98.44 158 GLY B O 1
ATOM 3461 N N . GLY B 1 159 ? -16.141 8.562 1.431 1 98.69 159 GLY B N 1
ATOM 3462 C CA . GLY B 1 159 ? -14.852 9.227 1.215 1 98.69 159 GLY B CA 1
ATOM 3463 C C . GLY B 1 159 ? -13.672 8.391 1.673 1 98.69 159 GLY B C 1
ATOM 3464 O O . GLY B 1 159 ? -13.812 7.199 1.944 1 98.69 159 GLY B O 1
ATOM 3465 N N . VAL B 1 160 ? -12.5 9.016 1.611 1 98.88 160 VAL B N 1
ATOM 3466 C CA . VAL B 1 160 ? -11.266 8.367 2.039 1 98.88 160 VAL B CA 1
ATOM 3467 C C . VAL B 1 160 ? -10.578 9.219 3.107 1 98.88 160 VAL B C 1
ATOM 3469 O O . VAL B 1 160 ? -10.414 10.43 2.936 1 98.88 160 VAL B O 1
ATOM 3472 N N . ILE B 1 161 ? -10.289 8.625 4.238 1 98.94 161 ILE B N 1
ATOM 3473 C CA . ILE B 1 161 ? -9.477 9.234 5.285 1 98.94 161 ILE B CA 1
ATOM 3474 C C . ILE B 1 161 ? -8.086 8.602 5.285 1 98.94 161 ILE B C 1
ATOM 3476 O O . ILE B 1 161 ? -7.945 7.383 5.359 1 98.94 161 ILE B O 1
ATOM 3480 N N . MET B 1 162 ? -7.082 9.414 5.109 1 98.94 162 MET B N 1
ATOM 3481 C CA . MET B 1 162 ? -5.691 8.977 5.199 1 98.94 162 MET B CA 1
ATOM 3482 C C . MET B 1 162 ? -5.012 9.555 6.434 1 98.94 162 MET B C 1
ATOM 3484 O O . MET B 1 162 ? -5.035 10.766 6.648 1 98.94 162 MET B O 1
ATOM 3488 N N . ASN B 1 163 ? -4.473 8.734 7.262 1 98.94 163 ASN B N 1
ATOM 3489 C CA . ASN B 1 163 ? -3.729 9.133 8.453 1 98.94 163 ASN B CA 1
ATOM 3490 C C . ASN B 1 163 ? -2.223 8.984 8.25 1 98.94 163 ASN B C 1
ATOM 3492 O O . ASN B 1 163 ? -1.731 7.883 8.008 1 98.94 163 ASN B O 1
ATOM 3496 N N . ILE B 1 164 ? -1.526 10.078 8.281 1 98.75 164 ILE B N 1
ATOM 3497 C CA . ILE B 1 164 ? -0.07 10 8.234 1 98.75 164 ILE B CA 1
ATOM 3498 C C . ILE B 1 164 ? 0.458 9.508 9.578 1 98.75 164 ILE B C 1
ATOM 3500 O O . ILE B 1 164 ? 0.356 10.211 10.586 1 98.75 164 ILE B O 1
ATOM 3504 N N . SER B 1 165 ? 1.029 8.375 9.617 1 98.19 165 SER B N 1
ATOM 3505 C CA . SER B 1 165 ? 1.537 7.684 10.797 1 98.19 165 SER B CA 1
ATOM 3506 C C . SER B 1 165 ? 3.061 7.641 10.797 1 98.19 165 SER B C 1
ATOM 3508 O O . SER B 1 165 ? 3.717 8.617 10.422 1 98.19 165 SER B O 1
ATOM 3510 N N . ALA B 1 166 ? 3.633 6.691 11.43 1 97.25 166 ALA B N 1
ATOM 3511 C CA . ALA B 1 166 ? 5.062 6.41 11.5 1 97.25 166 ALA B CA 1
ATOM 3512 C C . ALA B 1 166 ? 5.316 4.984 11.992 1 97.25 166 ALA B C 1
ATOM 3514 O O . ALA B 1 166 ? 4.387 4.293 12.414 1 97.25 166 ALA B O 1
ATOM 3515 N N . THR B 1 167 ? 6.605 4.59 11.883 1 96.75 167 THR B N 1
ATOM 3516 C CA . THR B 1 167 ? 6.965 3.236 12.289 1 96.75 167 THR B CA 1
ATOM 3517 C C . THR B 1 167 ? 7.613 3.24 13.672 1 96.75 167 THR B C 1
ATOM 3519 O O . THR B 1 167 ? 8.242 2.26 14.07 1 96.75 167 THR B O 1
ATOM 3522 N N . LEU B 1 168 ? 7.484 4.242 14.414 1 95 168 LEU B N 1
ATOM 3523 C CA . LEU B 1 168 ? 8.211 4.461 15.664 1 95 168 LEU B CA 1
ATOM 3524 C C . LEU B 1 168 ? 7.855 3.389 16.688 1 95 168 LEU B C 1
ATOM 3526 O O . LEU B 1 168 ? 8.711 2.955 17.469 1 95 168 LEU B O 1
ATOM 3530 N N . ALA B 1 169 ? 6.637 2.979 16.719 1 94.88 169 ALA B N 1
ATOM 3531 C CA . ALA B 1 169 ? 6.172 2.051 17.75 1 94.88 169 ALA B CA 1
ATOM 3532 C C . ALA B 1 169 ? 6.52 0.61 17.391 1 94.88 169 ALA B C 1
ATOM 3534 O O . ALA B 1 169 ? 6.426 -0.287 18.234 1 94.88 169 ALA B O 1
ATOM 3535 N N . TYR B 1 170 ? 7.023 0.36 16.156 1 94.88 170 TYR B N 1
ATOM 3536 C CA . TYR B 1 170 ? 7.172 -1.008 15.672 1 94.88 170 TYR B CA 1
ATOM 3537 C C . TYR B 1 170 ? 8.305 -1.727 16.406 1 94.88 170 TYR B C 1
ATOM 3539 O O . TYR B 1 170 ? 8.188 -2.912 16.719 1 94.88 170 TYR B O 1
ATOM 3547 N N . ARG B 1 171 ? 9.398 -0.963 16.672 1 92.75 171 ARG B N 1
ATOM 3548 C CA . ARG B 1 171 ? 10.516 -1.533 17.422 1 92.75 171 ARG B CA 1
ATOM 3549 C C . ARG B 1 171 ? 10.734 -0.775 18.734 1 92.75 171 ARG B C 1
ATOM 3551 O O . ARG B 1 171 ? 11.773 -0.928 19.375 1 92.75 171 ARG B O 1
ATOM 3558 N N . GLY B 1 172 ? 9.711 0.124 19.172 1 91.62 172 GLY B N 1
ATOM 3559 C CA . GLY B 1 172 ? 9.922 0.946 20.344 1 91.62 172 GLY B CA 1
ATOM 3560 C C . GLY B 1 172 ? 11.086 1.906 20.203 1 91.62 172 GLY B C 1
ATOM 3561 O O . GLY B 1 172 ? 12.062 1.826 20.953 1 91.62 172 GLY B O 1
ATOM 3562 N N . GLN B 1 173 ? 10.977 2.814 19.25 1 91.81 173 GLN B N 1
ATOM 3563 C CA . GLN B 1 173 ? 12.055 3.742 18.938 1 91.81 173 GLN B CA 1
ATOM 3564 C C . GLN B 1 173 ? 12.438 4.574 20.172 1 91.81 173 GLN B C 1
ATOM 3566 O O . GLN B 1 173 ? 11.609 5.301 20.719 1 91.81 173 GLN B O 1
ATOM 3571 N N . MET B 1 174 ? 13.695 4.504 20.547 1 89.44 174 MET B N 1
ATOM 3572 C CA . MET B 1 174 ? 14.211 5.246 21.703 1 89.44 174 MET B CA 1
ATOM 3573 C C . MET B 1 174 ? 14.133 6.75 21.453 1 89.44 174 MET B C 1
ATOM 3575 O O . MET B 1 174 ? 14.258 7.203 20.312 1 89.44 174 MET B O 1
ATOM 3579 N N . PHE B 1 175 ? 13.828 7.547 22.5 1 90.62 175 PHE B N 1
ATOM 3580 C CA . PHE B 1 175 ? 13.812 9.008 22.562 1 90.62 175 PHE B CA 1
ATOM 3581 C C . PHE B 1 175 ? 12.57 9.562 21.875 1 90.62 175 PHE B C 1
ATOM 3583 O O . PHE B 1 175 ? 12.477 10.766 21.641 1 90.62 175 PHE B O 1
ATOM 3590 N N . GLN B 1 176 ? 11.664 8.625 21.516 1 94 176 GLN B N 1
ATOM 3591 C CA . GLN B 1 176 ? 10.453 9.047 20.812 1 94 176 GLN B CA 1
ATOM 3592 C C . GLN B 1 176 ? 9.203 8.438 21.438 1 94 176 GLN B C 1
ATOM 3594 O O . GLN B 1 176 ? 8.25 8.102 20.734 1 94 176 GLN B O 1
ATOM 3599 N N . LEU B 1 177 ? 9.195 8.25 22.75 1 93 177 LEU B N 1
ATOM 3600 C CA . LEU B 1 177 ? 8.102 7.609 23.469 1 93 177 LEU B CA 1
ATOM 3601 C C . LEU B 1 177 ? 6.77 8.266 23.141 1 93 177 LEU B C 1
ATOM 3603 O O . LEU B 1 177 ? 5.793 7.582 22.828 1 93 177 LEU B O 1
ATOM 3607 N N . HIS B 1 178 ? 6.703 9.57 23.172 1 95.56 178 HIS B N 1
ATOM 3608 C CA . HIS B 1 178 ? 5.48 10.336 22.969 1 95.56 178 HIS B CA 1
ATOM 3609 C C . HIS B 1 178 ? 4.977 10.203 21.547 1 95.56 178 HIS B C 1
ATOM 3611 O O . HIS B 1 178 ? 3.805 9.898 21.312 1 95.56 178 HIS B O 1
ATOM 3617 N N . ALA B 1 179 ? 5.832 10.359 20.609 1 96.69 179 ALA B N 1
ATOM 3618 C CA . ALA B 1 179 ? 5.445 10.25 19.203 1 96.69 179 ALA B CA 1
ATOM 3619 C C . ALA B 1 179 ? 5.078 8.812 18.844 1 96.69 179 ALA B C 1
ATOM 3621 O O . ALA B 1 179 ? 4.125 8.57 18.109 1 96.69 179 ALA B O 1
ATOM 3622 N N . ALA B 1 180 ? 5.812 7.863 19.391 1 97.06 180 ALA B N 1
ATOM 3623 C CA . ALA B 1 180 ? 5.496 6.453 19.172 1 97.06 180 ALA B CA 1
ATOM 3624 C C . ALA B 1 180 ? 4.102 6.113 19.688 1 97.06 180 ALA B C 1
ATOM 3626 O O . ALA B 1 180 ? 3.322 5.449 19 1 97.06 180 ALA B O 1
ATOM 3627 N N . ALA B 1 181 ? 3.816 6.598 20.859 1 96.81 181 ALA B N 1
ATOM 3628 C CA . ALA B 1 181 ? 2.504 6.352 21.453 1 96.81 181 ALA B CA 1
ATOM 3629 C C . ALA B 1 181 ? 1.396 6.992 20.625 1 96.81 181 ALA B C 1
ATOM 3631 O O . ALA B 1 181 ? 0.376 6.355 20.344 1 96.81 181 ALA B O 1
ATOM 3632 N N . ALA B 1 182 ? 1.575 8.203 20.219 1 98.19 182 ALA B N 1
ATOM 3633 C CA . ALA B 1 182 ? 0.572 8.93 19.438 1 98.19 182 ALA B CA 1
ATOM 3634 C C . ALA B 1 182 ? 0.31 8.234 18.109 1 98.19 182 ALA B C 1
ATOM 3636 O O . ALA B 1 182 ? -0.843 8.062 17.703 1 98.19 182 ALA B O 1
ATOM 3637 N N . LYS B 1 183 ? 1.369 7.867 17.453 1 98.5 183 LYS B N 1
ATOM 3638 C CA . LYS B 1 183 ? 1.222 7.242 16.156 1 98.5 183 LYS B CA 1
ATOM 3639 C C . LYS B 1 183 ? 0.628 5.84 16.266 1 98.5 183 LYS B C 1
ATOM 3641 O O . LYS B 1 183 ? -0.116 5.398 15.398 1 98.5 183 LYS B O 1
ATOM 3646 N N . ALA B 1 184 ? 0.934 5.152 17.359 1 97.69 184 ALA B N 1
ATOM 3647 C CA . ALA B 1 184 ? 0.268 3.881 17.609 1 97.69 184 ALA B CA 1
ATOM 3648 C C . ALA B 1 184 ? -1.235 4.074 17.797 1 97.69 184 ALA B C 1
ATOM 3650 O O . ALA B 1 184 ? -2.033 3.26 17.328 1 97.69 184 ALA B O 1
ATOM 3651 N N . ALA B 1 185 ? -1.604 5.113 18.5 1 98 185 ALA B N 1
ATOM 3652 C CA . ALA B 1 185 ? -3.02 5.438 18.656 1 98 185 ALA B CA 1
ATOM 3653 C C . ALA B 1 185 ? -3.68 5.699 17.312 1 98 185 ALA B C 1
ATOM 3655 O O . ALA B 1 185 ? -4.797 5.246 17.062 1 98 185 ALA B O 1
ATOM 3656 N N . ILE B 1 186 ? -3.012 6.375 16.453 1 98.56 186 ILE B N 1
ATOM 3657 C CA . ILE B 1 186 ? -3.51 6.688 15.117 1 98.56 186 ILE B CA 1
ATOM 3658 C C . ILE B 1 186 ? -3.705 5.402 14.32 1 98.56 186 ILE B C 1
ATOM 3660 O O . ILE B 1 186 ? -4.734 5.219 13.664 1 98.56 186 ILE B O 1
ATOM 3664 N N . ASP B 1 187 ? -2.74 4.477 14.367 1 98.12 187 ASP B N 1
ATOM 3665 C CA . ASP B 1 187 ? -2.855 3.191 13.68 1 98.12 187 ASP B CA 1
ATOM 3666 C C . ASP B 1 187 ? -4.055 2.4 14.195 1 98.12 187 ASP B C 1
ATOM 3668 O O . ASP B 1 187 ? -4.773 1.774 13.414 1 98.12 187 ASP B O 1
ATOM 3672 N N . SER B 1 188 ? -4.223 2.443 15.508 1 96.69 188 SER B N 1
ATOM 3673 C CA . SER B 1 188 ? -5.383 1.775 16.094 1 96.69 188 SER B CA 1
ATOM 3674 C C . SER B 1 188 ? -6.684 2.398 15.602 1 96.69 188 SER B C 1
ATOM 3676 O O . SER B 1 188 ? -7.621 1.685 15.234 1 96.69 188 SER B O 1
ATOM 3678 N N . MET B 1 189 ? -6.766 3.709 15.484 1 97.25 189 MET B N 1
ATOM 3679 C CA . MET B 1 189 ? -7.949 4.402 14.992 1 97.25 189 MET B CA 1
ATOM 3680 C C . MET B 1 189 ? -8.227 4.039 13.539 1 97.25 189 MET B C 1
ATOM 3682 O O . MET B 1 189 ? -9.383 3.922 13.125 1 97.25 189 MET B O 1
ATOM 3686 N N . THR B 1 190 ? -7.164 3.883 12.781 1 98.56 190 THR B N 1
ATOM 3687 C CA . THR B 1 190 ? -7.293 3.502 11.383 1 98.56 190 THR B CA 1
ATOM 3688 C C . THR B 1 190 ? -8.078 2.199 11.242 1 98.56 190 THR B C 1
ATOM 3690 O O . THR B 1 190 ? -9.008 2.109 10.438 1 98.56 190 THR B O 1
ATOM 3693 N N . ARG B 1 191 ? -7.805 1.242 12.055 1 96.69 191 ARG B N 1
ATOM 3694 C CA . ARG B 1 191 ? -8.461 -0.061 12 1 96.69 191 ARG B CA 1
ATOM 3695 C C . ARG B 1 191 ? -9.898 0.028 12.508 1 96.69 191 ARG B C 1
ATOM 3697 O O . ARG B 1 191 ? -10.82 -0.48 11.867 1 96.69 191 ARG B O 1
ATOM 3704 N N . THR B 1 192 ? -10.094 0.739 13.633 1 96.5 192 THR B N 1
ATOM 3705 C CA . THR B 1 192 ? -11.406 0.758 14.266 1 96.5 192 THR B CA 1
ATOM 3706 C C . THR B 1 192 ? -12.391 1.573 13.438 1 96.5 192 THR B C 1
ATOM 3708 O O . THR B 1 192 ? -13.539 1.155 13.234 1 96.5 192 THR B O 1
ATOM 3711 N N . LEU B 1 193 ? -11.969 2.699 12.922 1 97.31 193 LEU B N 1
ATOM 3712 C CA . LEU B 1 193 ? -12.852 3.533 12.109 1 97.31 193 LEU B CA 1
ATOM 3713 C C . LEU B 1 193 ? -13.203 2.842 10.797 1 97.31 193 LEU B C 1
ATOM 3715 O O . LEU B 1 193 ? -14.32 2.998 10.289 1 97.31 193 LEU B O 1
ATOM 3719 N N . CYS B 1 194 ? -12.234 2.127 10.234 1 96.69 194 CYS B N 1
ATOM 3720 C CA . CYS B 1 194 ? -12.5 1.313 9.055 1 96.69 194 CYS B CA 1
ATOM 3721 C C . CYS B 1 194 ? -13.688 0.389 9.289 1 96.69 194 CYS B C 1
ATOM 3723 O O . CYS B 1 194 ? -14.57 0.272 8.43 1 96.69 194 CYS B O 1
ATOM 3725 N N . ASN B 1 195 ? -13.75 -0.269 10.414 1 94.81 195 ASN B N 1
ATOM 3726 C CA . ASN B 1 195 ? -14.797 -1.237 10.742 1 94.81 195 ASN B CA 1
ATOM 3727 C C . ASN B 1 195 ? -16.156 -0.563 10.906 1 94.81 195 ASN B C 1
ATOM 3729 O O . ASN B 1 195 ? -17.172 -1.096 10.469 1 94.81 195 ASN B O 1
ATOM 3733 N N . GLU B 1 196 ? -16.125 0.588 11.492 1 95.94 196 GLU B N 1
ATOM 3734 C CA . GLU B 1 196 ? -17.375 1.239 11.852 1 95.94 196 GLU B CA 1
ATOM 3735 C C . GLU B 1 196 ? -17.922 2.084 10.703 1 95.94 196 GLU B C 1
ATOM 3737 O O . GLU B 1 196 ? -19.125 2.152 10.492 1 95.94 196 GLU B O 1
ATOM 3742 N N . TRP B 1 197 ? -17.031 2.74 9.969 1 97.81 197 TRP B N 1
ATOM 3743 C CA . TRP B 1 197 ? -17.469 3.703 8.969 1 97.81 197 TRP B CA 1
ATOM 3744 C C . TRP B 1 197 ? -17.453 3.088 7.574 1 97.81 197 TRP B C 1
ATOM 3746 O O . TRP B 1 197 ? -17.969 3.674 6.621 1 97.81 197 TRP B O 1
ATOM 3756 N N . GLY B 1 198 ? -16.906 1.88 7.41 1 96.88 198 GLY B N 1
ATOM 3757 C CA . GLY B 1 198 ? -16.828 1.181 6.137 1 96.88 198 GLY B CA 1
ATOM 3758 C C . GLY B 1 198 ? -18.172 1.059 5.445 1 96.88 198 GLY B C 1
ATOM 3759 O O . GLY B 1 198 ? -18.297 1.352 4.254 1 96.88 198 GLY B O 1
ATOM 3760 N N . PRO B 1 199 ? -19.172 0.656 6.156 1 94.81 199 PRO B N 1
ATOM 3761 C CA . PRO B 1 199 ? -20.484 0.477 5.543 1 94.81 199 PRO B CA 1
ATOM 3762 C C . PRO B 1 199 ? -21.047 1.775 4.977 1 94.81 199 PRO B C 1
ATOM 3764 O O . PRO B 1 199 ? -21.984 1.744 4.16 1 94.81 199 PRO B O 1
ATOM 3767 N N . GLN B 1 200 ? -20.578 2.889 5.422 1 96.75 200 GLN B N 1
ATOM 3768 C CA . GLN B 1 200 ? -21.031 4.176 4.902 1 96.75 200 GLN B CA 1
ATOM 3769 C C . GLN B 1 200 ? -20.156 4.633 3.729 1 96.75 200 GLN B C 1
ATOM 3771 O O . GLN B 1 200 ? -20.25 5.785 3.301 1 96.75 200 GLN B O 1
ATOM 3776 N N . GLY B 1 201 ? -19.312 3.744 3.252 1 97.25 201 GLY B N 1
ATOM 3777 C CA . GLY B 1 201 ? -18.516 4.047 2.072 1 97.25 201 GLY B CA 1
ATOM 3778 C C . GLY B 1 201 ? -17.266 4.844 2.389 1 97.25 201 GLY B C 1
ATOM 3779 O O . GLY B 1 201 ? -16.734 5.551 1.526 1 97.25 201 GLY B O 1
ATOM 3780 N N . ILE B 1 202 ? -16.844 4.785 3.643 1 98.56 202 ILE B N 1
ATOM 3781 C CA . ILE B 1 202 ? -15.633 5.504 4.035 1 98.56 202 ILE B CA 1
ATOM 3782 C C . ILE B 1 202 ? -14.469 4.52 4.184 1 98.56 202 ILE B C 1
ATOM 3784 O O . ILE B 1 202 ? -14.555 3.564 4.957 1 98.56 202 ILE B O 1
ATOM 3788 N N . ARG B 1 203 ? -13.414 4.672 3.402 1 98.81 203 ARG B N 1
ATOM 3789 C CA . ARG B 1 203 ? -12.164 3.943 3.605 1 98.81 203 ARG B CA 1
ATOM 3790 C C . ARG B 1 203 ? -11.227 4.719 4.523 1 98.81 203 ARG B C 1
ATOM 3792 O O . ARG B 1 203 ? -11.141 5.945 4.441 1 98.81 203 ARG B O 1
ATOM 3799 N N . VAL B 1 204 ? -10.555 4.047 5.438 1 98.88 204 VAL B N 1
ATOM 3800 C CA . VAL B 1 204 ? -9.57 4.625 6.352 1 98.88 204 VAL B CA 1
ATOM 3801 C C . VAL B 1 204 ? -8.234 3.91 6.191 1 98.88 204 VAL B C 1
ATOM 3803 O O . VAL B 1 204 ? -8.141 2.699 6.414 1 98.88 204 VAL B O 1
ATOM 3806 N N . VAL B 1 205 ? -7.199 4.656 5.793 1 98.88 205 VAL B N 1
ATOM 3807 C CA . VAL B 1 205 ? -5.914 4.059 5.449 1 98.88 205 VAL B CA 1
ATOM 3808 C C . VAL B 1 205 ? -4.785 4.848 6.113 1 98.88 205 VAL B C 1
ATOM 3810 O O . VAL B 1 205 ? -4.824 6.078 6.156 1 98.88 205 VAL B O 1
ATOM 3813 N N . GLY B 1 206 ? -3.834 4.168 6.699 1 98.81 206 GLY B N 1
ATOM 3814 C CA . GLY B 1 206 ? -2.621 4.797 7.195 1 98.81 206 GLY B CA 1
ATOM 3815 C C . GLY B 1 206 ? -1.487 4.789 6.188 1 98.81 206 GLY B C 1
ATOM 3816 O O . GLY B 1 206 ? -1.382 3.869 5.371 1 98.81 206 GLY B O 1
ATOM 3817 N N . ILE B 1 207 ? -0.657 5.75 6.156 1 98.88 207 ILE B N 1
ATOM 3818 C CA . ILE B 1 207 ? 0.645 5.781 5.5 1 98.88 207 ILE B CA 1
ATOM 3819 C C . ILE B 1 207 ? 1.735 6.082 6.523 1 98.88 207 ILE B C 1
ATOM 3821 O O . ILE B 1 207 ? 1.65 7.07 7.254 1 98.88 207 ILE B O 1
ATOM 3825 N N . ALA B 1 208 ? 2.695 5.23 6.656 1 98.69 208 ALA B N 1
ATOM 3826 C CA . ALA B 1 208 ? 3.783 5.398 7.617 1 98.69 208 ALA B CA 1
ATOM 3827 C C . ALA B 1 208 ? 5.102 5.684 6.906 1 98.69 208 ALA B C 1
ATOM 3829 O O . ALA B 1 208 ? 5.824 4.758 6.531 1 98.69 208 ALA B O 1
ATOM 3830 N N . PRO B 1 209 ? 5.438 7 6.793 1 98.06 209 PRO B N 1
ATOM 3831 C CA . PRO B 1 209 ? 6.719 7.348 6.172 1 98.06 209 PRO B CA 1
ATOM 3832 C C . PRO B 1 209 ? 7.914 6.965 7.035 1 98.06 209 PRO B C 1
ATOM 3834 O O . PRO B 1 209 ? 7.824 6.988 8.266 1 98.06 209 PRO B O 1
ATOM 3837 N N . GLY B 1 210 ? 9.039 6.578 6.355 1 94.75 210 GLY B N 1
ATOM 3838 C CA . GLY B 1 210 ? 10.336 6.484 7.012 1 94.75 210 GLY B CA 1
ATOM 3839 C C . GLY B 1 210 ? 11.094 7.801 7.027 1 94.75 210 GLY B C 1
ATOM 3840 O O . GLY B 1 210 ? 10.492 8.867 7.152 1 94.75 210 GLY B O 1
ATOM 3841 N N . PRO B 1 211 ? 12.422 7.703 7.098 1 92.62 211 PRO B N 1
ATOM 3842 C CA . PRO B 1 211 ? 13.219 8.93 6.98 1 92.62 211 PRO B CA 1
ATOM 3843 C C . PRO B 1 211 ? 13.062 9.602 5.617 1 92.62 211 PRO B C 1
ATOM 3845 O O . PRO B 1 211 ? 13.477 9.039 4.602 1 92.62 211 PRO B O 1
ATOM 3848 N N . ILE B 1 212 ? 12.453 10.758 5.621 1 94.75 212 ILE B N 1
ATOM 3849 C CA . ILE B 1 212 ? 12.195 11.516 4.402 1 94.75 212 ILE B CA 1
ATOM 3850 C C . ILE B 1 212 ? 13.055 12.773 4.383 1 94.75 212 ILE B C 1
ATOM 3852 O O . ILE B 1 212 ? 13.055 13.555 5.34 1 94.75 212 ILE B O 1
ATOM 3856 N N . GLY B 1 213 ? 13.758 12.922 3.271 1 90.25 213 GLY B N 1
ATOM 3857 C CA . GLY B 1 213 ? 14.641 14.07 3.137 1 90.25 213 GLY B CA 1
ATOM 3858 C C . GLY B 1 213 ? 13.891 15.383 3 1 90.25 213 GLY B C 1
ATOM 3859 O O . GLY B 1 213 ? 12.711 15.398 2.656 1 90.25 213 GLY B O 1
ATOM 3860 N N . ASP B 1 214 ? 14.531 16.469 3.379 1 84.56 214 ASP B N 1
ATOM 3861 C CA . ASP B 1 214 ? 14.078 17.844 3.168 1 84.56 214 ASP B CA 1
ATOM 3862 C C . ASP B 1 214 ? 12.797 18.125 3.957 1 84.56 214 ASP B C 1
ATOM 3864 O O . ASP B 1 214 ? 11.883 18.766 3.451 1 84.56 214 ASP B O 1
ATOM 3868 N N . THR B 1 215 ? 12.742 17.516 5.098 1 82.62 215 THR B N 1
ATOM 3869 C CA . THR B 1 215 ? 11.641 17.797 6.008 1 82.62 215 THR B CA 1
ATOM 3870 C C . THR B 1 215 ? 12.148 18.406 7.312 1 82.62 215 THR B C 1
ATOM 3872 O O . THR B 1 215 ? 13.328 18.25 7.652 1 82.62 215 THR B O 1
ATOM 3875 N N . GLU B 1 216 ? 11.25 19.125 7.988 1 67.94 216 GLU B N 1
ATOM 3876 C CA . GLU B 1 216 ? 11.57 19.688 9.297 1 67.94 216 GLU B CA 1
ATOM 3877 C C . GLU B 1 216 ? 11.977 18.609 10.289 1 67.94 216 GLU B C 1
ATOM 3879 O O . GLU B 1 216 ? 12.898 18.781 11.078 1 67.94 216 GLU B O 1
ATOM 3884 N N . GLY B 1 217 ? 11.336 17.469 10.188 1 64.25 217 GLY B N 1
ATOM 3885 C CA . GLY B 1 217 ? 11.672 16.359 11.07 1 64.25 217 GLY B CA 1
ATOM 3886 C C . GLY B 1 217 ? 13.102 15.883 10.898 1 64.25 217 GLY B C 1
ATOM 3887 O O . GLY B 1 217 ? 13.812 15.664 11.883 1 64.25 217 GLY B O 1
ATOM 3888 N N . MET B 1 218 ? 13.477 15.758 9.742 1 68.06 218 MET B N 1
ATOM 3889 C CA . MET B 1 218 ? 14.836 15.297 9.469 1 68.06 218 MET B CA 1
ATOM 3890 C C . MET B 1 218 ? 15.859 16.344 9.883 1 68.06 218 MET B C 1
ATOM 3892 O O . MET B 1 218 ? 16.938 16.016 10.383 1 68.06 218 MET B O 1
ATOM 3896 N N . ARG B 1 219 ? 15.477 17.578 9.664 1 63.28 219 ARG B N 1
ATOM 3897 C CA . ARG B 1 219 ? 16.359 18.672 10.086 1 63.28 219 ARG B CA 1
ATOM 3898 C C . ARG B 1 219 ? 16.469 18.719 11.609 1 63.28 219 ARG B C 1
ATOM 3900 O O . ARG B 1 219 ? 17.562 18.938 12.148 1 63.28 219 ARG B O 1
ATOM 3907 N N . ARG B 1 220 ? 15.375 18.547 12.211 1 61.06 220 ARG B N 1
ATOM 3908 C CA . ARG B 1 220 ? 15.336 18.609 13.672 1 61.06 220 ARG B CA 1
ATOM 3909 C C . ARG B 1 220 ? 15.93 17.359 14.297 1 61.06 220 ARG B C 1
ATOM 3911 O O . ARG B 1 220 ? 16.688 17.438 15.273 1 61.06 220 ARG B O 1
ATOM 3918 N N . LEU B 1 221 ? 15.461 16.281 13.719 1 57.84 221 LEU B N 1
ATOM 3919 C CA . LEU B 1 221 ? 15.875 14.984 14.258 1 57.84 221 LEU B CA 1
ATOM 3920 C C . LEU B 1 221 ? 17.297 14.641 13.82 1 57.84 221 LEU B C 1
ATOM 3922 O O . LEU B 1 221 ? 17.984 13.859 14.484 1 57.84 221 LEU B O 1
ATOM 3926 N N . GLY B 1 222 ? 17.703 15.023 12.531 1 55.56 222 GLY B N 1
ATOM 3927 C CA . GLY B 1 222 ? 19.016 14.711 11.969 1 55.56 222 GLY B CA 1
ATOM 3928 C C . GLY B 1 222 ? 20.141 15.539 12.578 1 55.56 222 GLY B C 1
ATOM 3929 O O . GLY B 1 222 ? 21.312 15.281 12.312 1 55.56 222 GLY B O 1
ATOM 3930 N N . GLY B 1 223 ? 19.969 16.172 13.68 1 47.44 223 GLY B N 1
ATOM 3931 C CA . GLY B 1 223 ? 21 16.984 14.328 1 47.44 223 GLY B CA 1
ATOM 3932 C C . GLY B 1 223 ? 21.766 17.859 13.359 1 47.44 223 GLY B C 1
ATOM 3933 O O . GLY B 1 223 ? 21.656 17.688 12.141 1 47.44 223 GLY B O 1
ATOM 3934 N N . GLY B 1 224 ? 22.453 18.984 13.75 1 43.25 224 GLY B N 1
ATOM 3935 C CA . GLY B 1 224 ? 23.25 19.953 13.023 1 43.25 224 GLY B CA 1
ATOM 3936 C C . GLY B 1 224 ? 24.141 19.328 11.977 1 43.25 224 GLY B C 1
ATOM 3937 O O . GLY B 1 224 ? 24.328 18.109 11.961 1 43.25 224 GLY B O 1
ATOM 3938 N N . SER B 1 225 ? 24.703 20.344 10.953 1 42.09 225 SER B N 1
ATOM 3939 C CA . SER B 1 225 ? 25.594 20.266 9.797 1 42.09 225 SER B CA 1
ATOM 3940 C C . SER B 1 225 ? 26.688 19.234 10.008 1 42.09 225 SER B C 1
ATOM 3942 O O . SER B 1 225 ? 27.578 19.078 9.164 1 42.09 225 SER B O 1
ATOM 3944 N N . ARG B 1 226 ? 27.141 19 11.211 1 45.09 226 ARG B N 1
ATOM 3945 C CA . ARG B 1 226 ? 28.578 18.766 11.125 1 45.09 226 ARG B CA 1
ATOM 3946 C C . ARG B 1 226 ? 28.891 17.562 10.242 1 45.09 226 ARG B C 1
ATOM 3948 O O . ARG B 1 226 ? 29.812 17.609 9.43 1 45.09 226 ARG B O 1
ATOM 3955 N N . ARG B 1 227 ? 28.859 16.109 10.641 1 48.16 227 ARG B N 1
ATOM 3956 C CA . ARG B 1 227 ? 29.734 15.219 9.883 1 48.16 227 ARG B CA 1
ATOM 3957 C C . ARG B 1 227 ? 28.969 14.5 8.773 1 48.16 227 ARG B C 1
ATOM 3959 O O . ARG B 1 227 ? 28.25 13.531 9.039 1 48.16 227 ARG B O 1
ATOM 3966 N N . LYS B 1 228 ? 28.656 15.094 7.605 1 51.91 228 LYS B N 1
ATOM 3967 C CA . LYS B 1 228 ? 28.203 14.547 6.332 1 51.91 228 LYS B CA 1
ATOM 3968 C C . LYS B 1 228 ? 28.422 13.031 6.281 1 51.91 228 LYS B C 1
ATOM 3970 O O . LYS B 1 228 ? 27.562 12.297 5.785 1 51.91 228 LYS B O 1
ATOM 3975 N N . GLN B 1 229 ? 29.578 12.617 6.758 1 52.94 229 GLN B N 1
ATOM 3976 C CA . GLN B 1 229 ? 29.938 11.203 6.703 1 52.94 229 GLN B CA 1
ATOM 3977 C C . GLN B 1 229 ? 29 10.359 7.555 1 52.94 229 GLN B C 1
ATOM 3979 O O . GLN B 1 229 ? 28.656 9.234 7.184 1 52.94 229 GLN B O 1
ATOM 3984 N N . GLU B 1 230 ? 28.562 10.953 8.68 1 56.84 230 GLU B N 1
ATOM 3985 C CA . GLU B 1 230 ? 27.703 10.164 9.562 1 56.84 230 GLU B CA 1
ATOM 3986 C C . GLU B 1 230 ? 26.281 10.047 9 1 56.84 230 GLU B C 1
ATOM 3988 O O . GLU B 1 230 ? 25.641 9 9.133 1 56.84 230 GLU B O 1
ATOM 3993 N N . LEU B 1 231 ? 25.891 11.031 8.367 1 58.53 231 LEU B N 1
ATOM 3994 C CA . LEU B 1 231 ? 24.594 10.969 7.707 1 58.53 231 LEU B CA 1
ATOM 3995 C C . LEU B 1 231 ? 24.594 9.922 6.598 1 58.53 231 LEU B C 1
ATOM 3997 O O . LEU B 1 231 ? 23.625 9.18 6.434 1 58.53 231 LEU B O 1
ATOM 4001 N N . GLU B 1 232 ? 25.719 9.961 5.934 1 61.12 232 GLU B N 1
ATOM 4002 C CA . GLU B 1 232 ? 25.844 8.969 4.871 1 61.12 232 GLU B CA 1
ATOM 4003 C C . GLU B 1 232 ? 25.812 7.551 5.434 1 61.12 232 GLU B C 1
ATOM 4005 O O . GLU B 1 232 ? 25.25 6.648 4.82 1 61.12 232 GLU B O 1
ATOM 4010 N N . ARG B 1 233 ? 26.406 7.359 6.633 1 64.12 233 ARG B N 1
ATOM 4011 C CA . ARG B 1 233 ? 26.438 6.027 7.23 1 64.12 233 ARG B CA 1
ATOM 4012 C C . ARG B 1 233 ? 25.047 5.605 7.68 1 64.12 233 ARG B C 1
ATOM 4014 O O . ARG B 1 233 ? 24.688 4.43 7.59 1 64.12 233 ARG B O 1
ATOM 4021 N N . ARG B 1 234 ? 24.312 6.57 8.031 1 66.06 234 ARG B N 1
ATOM 4022 C CA . ARG B 1 234 ? 22.969 6.277 8.508 1 66.06 234 ARG B CA 1
ATOM 4023 C C . ARG B 1 234 ? 22.078 5.777 7.367 1 66.06 234 ARG B C 1
ATOM 4025 O O . ARG B 1 234 ? 21.281 4.863 7.551 1 66.06 234 ARG B O 1
ATOM 4032 N N . PHE B 1 235 ? 22.375 6.238 6.262 1 80.31 235 PHE B N 1
ATOM 4033 C CA . PHE B 1 235 ? 21.547 5.844 5.125 1 80.31 235 PHE B CA 1
ATOM 4034 C C . PHE B 1 235 ? 21.938 4.453 4.633 1 80.31 235 PHE B C 1
ATOM 4036 O O . PHE B 1 235 ? 21.125 3.758 4.027 1 80.31 235 PHE B O 1
ATOM 4043 N N . GLN B 1 236 ? 23.109 4.09 5.184 1 82.5 236 GLN B N 1
ATOM 4044 C CA . GLN B 1 236 ? 23.594 2.779 4.758 1 82.5 236 GLN B CA 1
ATOM 4045 C C . GLN B 1 236 ? 22.891 1.66 5.512 1 82.5 236 GLN B C 1
ATOM 4047 O O . GLN B 1 236 ? 22.891 0.509 5.07 1 82.5 236 GLN B O 1
ATOM 4052 N N . ASN B 1 237 ? 22.281 2.037 6.602 1 88 237 ASN B N 1
ATOM 4053 C CA . ASN B 1 237 ? 21.562 1.023 7.371 1 88 237 ASN B CA 1
ATOM 4054 C C . ASN B 1 237 ? 20.141 0.809 6.844 1 88 237 ASN B C 1
ATOM 4056 O O . ASN B 1 237 ? 19.5 -0.177 7.191 1 88 237 ASN B O 1
ATOM 4060 N N . ILE B 1 238 ? 19.734 1.688 6.02 1 93.25 238 ILE B N 1
ATOM 4061 C CA . ILE B 1 238 ? 18.453 1.493 5.371 1 93.25 238 ILE B CA 1
ATOM 4062 C C . ILE B 1 238 ? 18.578 0.46 4.254 1 93.25 238 ILE B C 1
ATOM 4064 O O . ILE B 1 238 ? 19.453 0.577 3.395 1 93.25 238 ILE B O 1
ATOM 4068 N N . PRO B 1 239 ? 17.703 -0.599 4.227 1 95 239 PRO B N 1
ATOM 4069 C CA . PRO B 1 239 ? 17.828 -1.62 3.184 1 95 239 PRO B CA 1
ATOM 4070 C C . PRO B 1 239 ? 17.938 -1.024 1.782 1 95 239 PRO B C 1
ATOM 4072 O O . PRO B 1 239 ? 18.781 -1.441 0.991 1 95 239 PRO B O 1
ATOM 4075 N N . LEU B 1 240 ? 17.219 0.024 1.46 1 96.44 240 LEU B N 1
ATOM 4076 C CA . LEU B 1 240 ? 17.281 0.618 0.129 1 96.44 240 LEU B CA 1
ATOM 4077 C C . LEU B 1 240 ? 18.422 1.635 0.044 1 96.44 240 LEU B C 1
ATOM 4079 O O . LEU B 1 240 ? 18.578 2.312 -0.974 1 96.44 240 LEU B O 1
ATOM 4083 N N . GLN B 1 241 ? 19.188 1.933 1.062 1 94.31 241 GLN B N 1
ATOM 4084 C CA . GLN B 1 241 ? 20.469 2.631 1.099 1 94.31 241 GLN B CA 1
ATOM 4085 C C . GLN B 1 241 ? 20.297 4.121 0.822 1 94.31 241 GLN B C 1
ATOM 4087 O O . GLN B 1 241 ? 21.203 4.773 0.302 1 94.31 241 GLN B O 1
ATOM 4092 N N . ARG B 1 242 ? 19.109 4.668 1.086 1 93.44 242 ARG B N 1
ATOM 4093 C CA . ARG B 1 242 ? 18.812 6.09 0.92 1 93.44 242 ARG B CA 1
ATOM 4094 C C . ARG B 1 242 ? 17.625 6.508 1.768 1 93.44 242 ARG B C 1
ATOM 4096 O O . ARG B 1 242 ? 16.844 5.66 2.213 1 93.44 242 ARG B O 1
ATOM 4103 N N . VAL B 1 243 ? 17.547 7.848 2.053 1 94.06 243 VAL B N 1
ATOM 4104 C CA . VAL B 1 243 ? 16.312 8.383 2.602 1 94.06 243 VAL B CA 1
ATOM 4105 C C . VAL B 1 243 ? 15.266 8.516 1.494 1 94.06 243 VAL B C 1
ATOM 4107 O O . VAL B 1 243 ? 15.602 8.484 0.309 1 94.06 243 VAL B O 1
ATOM 4110 N N . GLY B 1 244 ? 14.031 8.547 1.896 1 96.06 244 GLY B N 1
ATOM 4111 C CA . GLY B 1 244 ? 12.953 8.75 0.936 1 96.06 244 GLY B CA 1
ATOM 4112 C C . GLY B 1 244 ? 12.742 10.203 0.579 1 96.06 244 GLY B C 1
ATOM 4113 O O . GLY B 1 244 ? 13.367 11.094 1.168 1 96.06 244 GLY B O 1
ATOM 4114 N N . THR B 1 245 ? 11.883 10.461 -0.42 1 96.5 245 THR B N 1
ATOM 4115 C CA . THR B 1 245 ? 11.484 11.805 -0.83 1 96.5 245 THR B CA 1
ATOM 4116 C C . THR B 1 245 ? 10.031 12.078 -0.461 1 96.5 245 THR B C 1
ATOM 4118 O O . THR B 1 245 ? 9.234 11.148 -0.329 1 96.5 245 THR B O 1
ATOM 4121 N N . LYS B 1 246 ? 9.68 13.344 -0.327 1 97.44 246 LYS B N 1
ATOM 4122 C CA . LYS B 1 246 ? 8.289 13.727 -0.093 1 97.44 246 LYS B CA 1
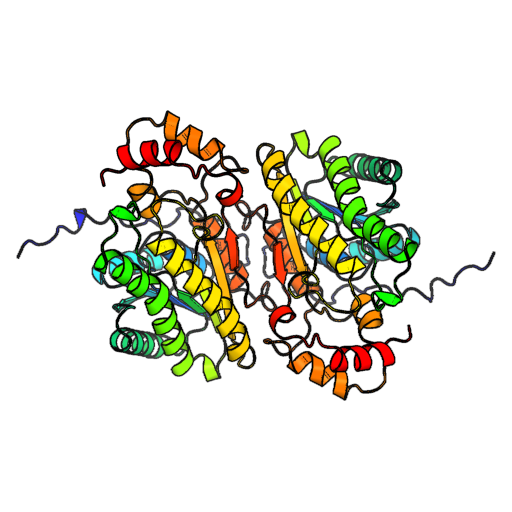ATOM 4123 C C . LYS B 1 246 ? 7.387 13.25 -1.229 1 97.44 246 LYS B C 1
ATOM 4125 O O . LYS B 1 246 ? 6.238 12.867 -0.997 1 97.44 246 LYS B O 1
ATOM 4130 N N . ARG B 1 247 ? 7.934 13.203 -2.4 1 97.81 247 ARG B N 1
ATOM 4131 C CA . ARG B 1 247 ? 7.184 12.773 -3.574 1 97.81 247 ARG B CA 1
ATOM 4132 C C . ARG B 1 247 ? 6.738 11.32 -3.432 1 97.81 247 ARG B C 1
ATOM 4134 O O . ARG B 1 247 ? 5.617 10.969 -3.799 1 97.81 247 ARG B O 1
ATOM 4141 N N . GLU B 1 248 ? 7.586 10.477 -2.924 1 98.25 248 GLU B N 1
ATOM 4142 C CA . GLU B 1 248 ? 7.258 9.062 -2.779 1 98.25 248 GLU B CA 1
ATOM 4143 C C . GLU B 1 248 ? 6.086 8.859 -1.822 1 98.25 248 GLU B C 1
ATOM 4145 O O . GLU B 1 248 ? 5.242 7.992 -2.039 1 98.25 248 GLU B O 1
ATOM 4150 N N . ILE B 1 249 ? 6.008 9.664 -0.791 1 98.62 249 ILE B N 1
ATOM 4151 C CA . ILE B 1 249 ? 4.863 9.602 0.116 1 98.62 249 ILE B CA 1
ATOM 4152 C C . ILE B 1 249 ? 3.615 10.125 -0.593 1 98.62 249 ILE B C 1
ATOM 4154 O O . ILE B 1 249 ? 2.541 9.523 -0.485 1 98.62 249 ILE B O 1
ATOM 4158 N N . ALA B 1 250 ? 3.799 11.227 -1.305 1 98.88 250 ALA B N 1
ATOM 4159 C CA . ALA B 1 250 ? 2.678 11.836 -2.014 1 98.88 250 ALA B CA 1
ATOM 4160 C C . ALA B 1 250 ? 2.1 10.883 -3.053 1 98.88 250 ALA B C 1
ATOM 4162 O O . ALA B 1 250 ? 0.879 10.805 -3.221 1 98.88 250 ALA B O 1
ATOM 4163 N N . GLU B 1 251 ? 2.936 10.164 -3.73 1 98.75 251 GLU B N 1
ATOM 4164 C CA . GLU B 1 251 ? 2.477 9.227 -4.75 1 98.75 251 GLU B CA 1
ATOM 4165 C C . GLU B 1 251 ? 1.746 8.039 -4.121 1 98.75 251 GLU B C 1
ATOM 4167 O O . GLU B 1 251 ? 0.771 7.535 -4.684 1 98.75 251 GLU B O 1
ATOM 4172 N N . CYS B 1 252 ? 2.197 7.555 -3.025 1 98.81 252 CYS B N 1
ATOM 4173 C CA . CYS B 1 252 ? 1.437 6.559 -2.283 1 98.81 252 CYS B CA 1
ATOM 4174 C C . CYS B 1 252 ? 0.047 7.078 -1.937 1 98.81 252 CYS B C 1
ATOM 4176 O O . CYS B 1 252 ? -0.939 6.348 -2.047 1 98.81 252 CYS B O 1
ATOM 4178 N N . ALA B 1 253 ? 0.001 8.359 -1.548 1 98.94 253 ALA B N 1
ATOM 4179 C CA . ALA B 1 253 ? -1.285 8.969 -1.219 1 98.94 253 ALA B CA 1
ATOM 4180 C C . ALA B 1 253 ? -2.193 9.023 -2.443 1 98.94 253 ALA B C 1
ATOM 4182 O O . ALA B 1 253 ? -3.406 8.82 -2.336 1 98.94 253 ALA B O 1
ATOM 4183 N N . VAL B 1 254 ? -1.663 9.352 -3.629 1 98.94 254 VAL B N 1
ATOM 4184 C CA . VAL B 1 254 ? -2.459 9.344 -4.852 1 98.94 254 VAL B CA 1
ATOM 4185 C C . VAL B 1 254 ? -3.018 7.941 -5.098 1 98.94 254 VAL B C 1
ATOM 4187 O O . VAL B 1 254 ? -4.199 7.785 -5.414 1 98.94 254 VAL B O 1
ATOM 4190 N N . PHE B 1 255 ? -2.186 6.902 -4.941 1 98.88 255 PHE B N 1
ATOM 4191 C CA . PHE B 1 255 ? -2.639 5.523 -5.066 1 98.88 255 PHE B CA 1
ATOM 4192 C C . PHE B 1 255 ? -3.818 5.254 -4.141 1 98.88 255 PHE B C 1
ATOM 4194 O O . PHE B 1 255 ? -4.867 4.789 -4.582 1 98.88 255 PHE B O 1
ATOM 4201 N N . VAL B 1 256 ? -3.699 5.621 -2.865 1 98.88 256 VAL B N 1
ATOM 4202 C CA . VAL B 1 256 ? -4.715 5.348 -1.854 1 98.88 256 VAL B CA 1
ATOM 4203 C C . VAL B 1 256 ? -6.004 6.082 -2.207 1 98.88 256 VAL B C 1
ATOM 4205 O O . VAL B 1 256 ? -7.102 5.551 -2.018 1 98.88 256 VAL B O 1
ATOM 4208 N N . ALA B 1 257 ? -5.895 7.289 -2.748 1 98.75 257 ALA B N 1
ATOM 4209 C CA . ALA B 1 257 ? -7.062 8.117 -3.053 1 98.75 257 ALA B CA 1
ATOM 4210 C C . ALA B 1 257 ? -7.73 7.664 -4.348 1 98.75 257 ALA B C 1
ATOM 4212 O O . ALA B 1 257 ? -8.883 8.008 -4.609 1 98.75 257 ALA B O 1
ATOM 4213 N N . SER B 1 258 ? -7.012 6.945 -5.223 1 98.56 258 SER B N 1
ATOM 4214 C CA . SER B 1 258 ? -7.496 6.59 -6.555 1 98.56 258 SER B CA 1
ATOM 4215 C C . SER B 1 258 ? -8.383 5.348 -6.504 1 98.56 258 SER B C 1
ATOM 4217 O O . SER B 1 258 ? -8.398 4.625 -5.504 1 98.56 258 SER B O 1
ATOM 4219 N N . PRO B 1 259 ? -9.086 5.047 -7.605 1 96.94 259 PRO B N 1
ATOM 4220 C CA . PRO B 1 259 ? -9.898 3.834 -7.691 1 96.94 259 PRO B CA 1
ATOM 4221 C C . PRO B 1 259 ? -9.062 2.557 -7.613 1 96.94 259 PRO B C 1
ATOM 4223 O O . PRO B 1 259 ? -9.602 1.479 -7.352 1 96.94 259 PRO B O 1
ATOM 4226 N N . ALA B 1 260 ? -7.75 2.67 -7.797 1 97.81 260 ALA B N 1
ATOM 4227 C CA . ALA B 1 260 ? -6.875 1.501 -7.758 1 97.81 260 ALA B CA 1
ATOM 4228 C C . ALA B 1 260 ? -6.828 0.894 -6.359 1 97.81 260 ALA B C 1
ATOM 4230 O O . ALA B 1 260 ? -6.465 -0.273 -6.195 1 97.81 260 ALA B O 1
ATOM 4231 N N . ALA B 1 261 ? -7.148 1.671 -5.328 1 98.38 261 ALA B N 1
ATOM 4232 C CA . ALA B 1 261 ? -7.078 1.204 -3.947 1 98.38 261 ALA B CA 1
ATOM 4233 C C . ALA B 1 261 ? -8.469 1.082 -3.34 1 98.38 261 ALA B C 1
ATOM 4235 O O . ALA B 1 261 ? -8.641 1.186 -2.121 1 98.38 261 ALA B O 1
ATOM 4236 N N . SER B 1 262 ? -9.531 0.901 -4.199 1 97.62 262 SER B N 1
ATOM 4237 C CA . SER B 1 262 ? -10.922 0.955 -3.77 1 97.62 262 SER B CA 1
ATOM 4238 C C . SER B 1 262 ? -11.242 -0.162 -2.779 1 97.62 262 SER B C 1
ATOM 4240 O O . SER B 1 262 ? -12.266 -0.121 -2.098 1 97.62 262 SER B O 1
ATOM 4242 N N . TYR B 1 263 ? -10.344 -1.227 -2.656 1 98 263 TYR B N 1
ATOM 4243 C CA . TYR B 1 263 ? -10.602 -2.336 -1.742 1 98 263 TYR B CA 1
ATOM 4244 C C . TYR B 1 263 ? -9.578 -2.352 -0.608 1 98 263 TYR B C 1
ATOM 4246 O O . TYR B 1 263 ? -9.406 -3.373 0.062 1 98 263 TYR B O 1
ATOM 4254 N N . LEU B 1 264 ? -8.891 -1.241 -0.434 1 98.56 264 LEU B N 1
ATOM 4255 C CA . LEU B 1 264 ? -7.879 -1.071 0.608 1 98.56 264 LEU B CA 1
ATOM 4256 C C . LEU B 1 264 ? -8.398 -0.169 1.724 1 98.56 264 LEU B C 1
ATOM 4258 O O . LEU B 1 264 ? -8.672 1.011 1.495 1 98.56 264 LEU B O 1
ATOM 4262 N N . THR B 1 265 ? -8.586 -0.7 2.932 1 98.62 265 THR B N 1
ATOM 4263 C CA . THR B 1 265 ? -9.008 0.046 4.113 1 98.62 265 THR B CA 1
ATOM 4264 C C . THR B 1 265 ? -8.539 -0.654 5.387 1 98.62 265 THR B C 1
ATOM 4266 O O . THR B 1 265 ? -8.172 -1.832 5.355 1 98.62 265 THR B O 1
ATOM 4269 N N . GLY B 1 266 ? -8.383 0.121 6.465 1 98 266 GLY B N 1
ATOM 4270 C CA . GLY B 1 266 ? -8.023 -0.425 7.762 1 98 266 GLY B CA 1
ATOM 4271 C C . GLY B 1 266 ? -6.574 -0.864 7.844 1 98 266 GLY B C 1
ATOM 4272 O O . GLY B 1 266 ? -6.203 -1.646 8.719 1 98 266 GLY B O 1
ATOM 4273 N N . HIS B 1 267 ? -5.766 -0.449 6.91 1 97 267 HIS B N 1
ATOM 4274 C CA . HIS B 1 267 ? -4.375 -0.876 6.777 1 97 267 HIS B CA 1
ATOM 4275 C C . HIS B 1 267 ? -3.436 0.322 6.727 1 97 267 HIS B C 1
ATOM 4277 O O . HIS B 1 267 ? -3.803 1.386 6.223 1 97 267 HIS B O 1
ATOM 4283 N N . THR B 1 268 ? -2.256 0.197 7.359 1 98.31 268 THR B N 1
ATOM 4284 C CA . THR B 1 268 ? -1.222 1.221 7.258 1 98.31 268 THR B CA 1
ATOM 4285 C C . THR B 1 268 ? -0.099 0.766 6.332 1 98.31 268 THR B C 1
ATOM 4287 O O . THR B 1 268 ? 0.585 -0.22 6.613 1 98.31 268 THR B O 1
ATOM 4290 N N . ILE B 1 269 ? 0.079 1.457 5.234 1 98.69 269 ILE B N 1
ATOM 4291 C CA . ILE B 1 269 ? 1.14 1.163 4.277 1 98.69 269 ILE B CA 1
ATOM 4292 C C . ILE B 1 269 ? 2.451 1.786 4.754 1 98.69 269 ILE B C 1
ATOM 4294 O O . ILE B 1 269 ? 2.539 3.002 4.934 1 98.69 269 ILE B O 1
ATOM 4298 N N . VAL B 1 270 ? 3.479 0.983 4.953 1 98.62 270 VAL B N 1
ATOM 4299 C CA . VAL B 1 270 ? 4.789 1.453 5.383 1 98.62 270 VAL B CA 1
ATOM 4300 C C . VAL B 1 270 ? 5.633 1.819 4.164 1 98.62 270 VAL B C 1
ATOM 4302 O O . VAL B 1 270 ? 5.867 0.981 3.289 1 98.62 270 VAL B O 1
ATOM 4305 N N . VAL B 1 271 ? 6.016 3.07 4.074 1 98.62 271 VAL B N 1
ATOM 4306 C CA . VAL B 1 271 ? 6.867 3.596 3.01 1 98.62 271 VAL B CA 1
ATOM 4307 C C . VAL B 1 271 ? 8.164 4.145 3.607 1 98.62 271 VAL B C 1
ATOM 4309 O O . VAL B 1 271 ? 8.289 5.352 3.834 1 98.62 271 VAL B O 1
ATOM 4312 N N . ASP B 1 272 ? 9.133 3.217 3.883 1 97.44 272 ASP B N 1
ATOM 4313 C CA . ASP B 1 272 ? 10.258 3.684 4.684 1 97.44 272 ASP B CA 1
ATOM 4314 C C . ASP B 1 272 ? 11.57 3.072 4.191 1 97.44 272 ASP B C 1
ATOM 4316 O O . ASP B 1 272 ? 12.562 3.051 4.922 1 97.44 272 ASP B O 1
ATOM 4320 N N . GLY B 1 273 ? 11.539 2.428 2.998 1 97.25 273 GLY B N 1
ATOM 4321 C CA . GLY B 1 273 ? 12.742 1.832 2.43 1 97.25 273 GLY B CA 1
ATOM 4322 C C . GLY B 1 273 ? 13.258 0.657 3.236 1 97.25 273 GLY B C 1
ATOM 4323 O O . GLY B 1 273 ? 14.43 0.287 3.115 1 97.25 273 GLY B O 1
ATOM 4324 N N . GLY B 1 274 ? 12.453 0.127 4.102 1 96.25 274 GLY B N 1
ATOM 4325 C CA . GLY B 1 274 ? 12.859 -0.949 4.992 1 96.25 274 GLY B CA 1
ATOM 4326 C C . GLY B 1 274 ? 13.539 -0.455 6.254 1 96.25 274 GLY B C 1
ATOM 4327 O O . GLY B 1 274 ? 14.086 -1.25 7.023 1 96.25 274 GLY B O 1
ATOM 4328 N N . SER B 1 275 ? 13.477 0.731 6.637 1 94.88 275 SER B N 1
ATOM 4329 C CA . SER B 1 275 ? 14.305 1.396 7.641 1 94.88 275 SER B CA 1
ATOM 4330 C C . SER B 1 275 ? 13.984 0.889 9.047 1 94.88 275 SER B C 1
ATOM 4332 O O . SER B 1 275 ? 14.891 0.644 9.844 1 94.88 275 SER B O 1
ATOM 4334 N N . TRP B 1 276 ? 12.742 0.749 9.359 1 93.81 276 TRP B N 1
ATOM 4335 C CA . TRP B 1 276 ? 12.398 0.49 10.75 1 93.81 276 TRP B CA 1
ATOM 4336 C C . TRP B 1 276 ? 12.953 -0.853 11.211 1 93.81 276 TRP B C 1
ATOM 4338 O O . TRP B 1 276 ? 13.156 -1.071 12.406 1 93.81 276 TRP B O 1
ATOM 4348 N N . MET B 1 277 ? 13.242 -1.706 10.266 1 93.31 277 MET B N 1
ATOM 4349 C CA . MET B 1 277 ? 13.672 -3.061 10.602 1 93.31 277 MET B CA 1
ATOM 4350 C C . MET B 1 277 ? 15.172 -3.102 10.883 1 93.31 277 MET B C 1
ATOM 4352 O O . MET B 1 277 ? 15.656 -4.023 11.547 1 93.31 277 MET B O 1
ATOM 4356 N N . THR B 1 278 ? 15.891 -2.129 10.383 1 91.56 278 THR B N 1
ATOM 4357 C CA . THR B 1 278 ? 17.344 -2.262 10.422 1 91.56 278 THR B CA 1
ATOM 4358 C C . THR B 1 278 ? 17.969 -1.068 11.133 1 91.56 278 THR B C 1
ATOM 4360 O O . THR B 1 278 ? 19.172 -1.08 11.43 1 91.56 278 THR B O 1
ATOM 4363 N N . GLY B 1 279 ? 17.234 -0.027 11.352 1 86.19 279 GLY B N 1
ATOM 4364 C CA . GLY B 1 279 ? 17.781 1.155 11.992 1 86.19 279 GLY B CA 1
ATOM 4365 C C . GLY B 1 279 ? 18.328 0.875 13.375 1 86.19 279 GLY B C 1
ATOM 4366 O O . GLY B 1 279 ? 17.781 0.051 14.117 1 86.19 279 GLY B O 1
ATOM 4367 N N . ASP B 1 280 ? 19.375 1.61 13.688 1 85.06 280 ASP B N 1
ATOM 4368 C CA . ASP B 1 280 ? 19.938 1.481 15.023 1 85.06 280 ASP B CA 1
ATOM 4369 C C . ASP B 1 280 ? 18.938 1.946 16.094 1 85.06 280 ASP B C 1
ATOM 4371 O O . ASP B 1 280 ? 18.281 2.971 15.922 1 85.06 280 ASP B O 1
ATOM 4375 N N . ASN B 1 281 ? 18.828 1.146 17.156 1 87.75 281 ASN B N 1
ATOM 4376 C CA . ASN B 1 281 ? 17.922 1.464 18.25 1 87.75 281 ASN B CA 1
ATOM 4377 C C . ASN B 1 281 ? 18.469 0.936 19.578 1 87.75 281 ASN B C 1
ATOM 4379 O O . ASN B 1 281 ? 17.828 0.095 20.219 1 87.75 281 ASN B O 1
ATOM 4383 N N . ASN B 1 282 ? 19.641 1.383 19.875 1 84.25 282 ASN B N 1
ATOM 4384 C CA . ASN B 1 282 ? 20.297 1.057 21.141 1 84.25 282 ASN B CA 1
ATOM 4385 C C . ASN B 1 282 ? 20.906 2.295 21.781 1 84.25 282 ASN B C 1
ATOM 4387 O O . ASN B 1 282 ? 20.984 3.354 21.156 1 84.25 282 ASN B O 1
ATOM 4391 N N . GLN B 1 283 ? 21.25 2.141 23.047 1 79.88 283 GLN B N 1
ATOM 4392 C CA . GLN B 1 283 ? 21.672 3.283 23.859 1 79.88 283 GLN B CA 1
ATOM 4393 C C . GLN B 1 283 ? 22.891 3.967 23.25 1 79.88 283 GLN B C 1
ATOM 4395 O O . GLN B 1 283 ? 22.953 5.195 23.188 1 79.88 283 GLN B O 1
ATOM 4400 N N . GLU B 1 284 ? 23.797 3.205 22.75 1 78.06 284 GLU B N 1
ATOM 4401 C CA . GLU B 1 284 ? 25.031 3.752 22.203 1 78.06 284 GLU B CA 1
ATOM 4402 C C . GLU B 1 284 ? 24.766 4.574 20.938 1 78.06 284 GLU B C 1
ATOM 4404 O O . GLU B 1 284 ? 25.219 5.711 20.828 1 78.06 284 GLU B O 1
ATOM 4409 N N . ALA B 1 285 ? 24.047 4.008 20.016 1 78.06 285 ALA B N 1
ATOM 4410 C CA . ALA B 1 285 ? 23.734 4.688 18.75 1 78.06 285 ALA B CA 1
ATOM 4411 C C . ALA B 1 285 ? 22.906 5.938 19 1 78.06 285 ALA B C 1
ATOM 4413 O O . ALA B 1 285 ? 23.141 6.98 18.375 1 78.06 285 ALA B O 1
ATOM 4414 N N . MET B 1 286 ? 22.031 5.816 19.953 1 78.25 286 MET B N 1
ATOM 4415 C CA . MET B 1 286 ? 21.109 6.922 20.203 1 78.25 286 MET B CA 1
ATOM 4416 C C . MET B 1 286 ? 21.797 8.047 20.953 1 78.25 286 MET B C 1
ATOM 4418 O O . MET B 1 286 ? 21.516 9.227 20.734 1 78.25 286 MET B O 1
ATOM 4422 N N . ARG B 1 287 ? 22.594 7.734 21.891 1 72.75 287 ARG B N 1
ATOM 4423 C CA . ARG B 1 287 ? 23.359 8.742 22.609 1 72.75 287 ARG B CA 1
ATOM 4424 C C . ARG B 1 287 ? 24.203 9.586 21.656 1 72.75 287 ARG B C 1
ATOM 4426 O O . ARG B 1 287 ? 24.344 10.797 21.844 1 72.75 287 ARG B O 1
ATOM 4433 N N . ARG B 1 288 ? 24.703 8.898 20.688 1 71.94 288 ARG B N 1
ATOM 4434 C CA . ARG B 1 288 ? 25.484 9.617 19.688 1 71.94 288 ARG B CA 1
ATOM 4435 C C . ARG B 1 288 ? 24.609 10.602 18.906 1 71.94 288 ARG B C 1
ATOM 4437 O O . ARG B 1 288 ? 25.047 11.711 18.594 1 71.94 288 ARG B O 1
ATOM 4444 N N . ARG B 1 289 ? 23.359 10.234 18.688 1 66.56 289 ARG B N 1
ATOM 4445 C CA . ARG B 1 289 ? 22.422 11.07 17.953 1 66.56 289 ARG B CA 1
ATOM 4446 C C . ARG B 1 289 ? 21.969 12.266 18.781 1 66.56 289 ARG B C 1
ATOM 4448 O O . ARG B 1 289 ? 21.797 13.367 18.266 1 66.56 289 ARG B O 1
ATOM 4455 N N . LEU B 1 290 ? 21.719 12.016 20.094 1 63.12 290 LEU B N 1
ATOM 4456 C CA . LEU B 1 290 ? 21.266 13.062 21 1 63.12 290 LEU B CA 1
ATOM 4457 C C . LEU B 1 290 ? 22.328 14.156 21.141 1 63.12 290 LEU B C 1
ATOM 4459 O O . LEU B 1 290 ? 21.984 15.336 21.219 1 63.12 290 LEU B O 1
ATOM 4463 N N . LEU B 1 291 ? 23.516 13.656 21.297 1 58.41 291 LEU B N 1
ATOM 4464 C CA . LEU B 1 291 ? 24.594 14.625 21.422 1 58.41 291 LEU B CA 1
ATOM 4465 C C . LEU B 1 291 ? 24.656 15.539 20.203 1 58.41 291 LEU B C 1
ATOM 4467 O O . LEU B 1 291 ? 25.031 16.703 20.312 1 58.41 291 LEU B O 1
ATOM 4471 N N . ASP B 1 292 ? 24.141 14.953 19.156 1 53.5 292 ASP B N 1
ATOM 4472 C CA . ASP B 1 292 ? 24.125 15.758 17.938 1 53.5 292 ASP B CA 1
ATOM 4473 C C . ASP B 1 292 ? 22.875 16.625 17.875 1 53.5 292 ASP B C 1
ATOM 4475 O O . ASP B 1 292 ? 22.859 17.641 17.172 1 53.5 292 ASP B O 1
ATOM 4479 N N . ALA B 1 293 ? 21.859 16.094 18.516 1 52.16 293 ALA B N 1
ATOM 4480 C CA . ALA B 1 293 ? 20.578 16.797 18.516 1 52.16 293 ALA B CA 1
ATOM 4481 C C . ALA B 1 293 ? 20.562 17.922 19.531 1 52.16 293 ALA B C 1
ATOM 4483 O O . ALA B 1 293 ? 21.047 17.766 20.656 1 52.16 293 ALA B O 1
ATOM 4484 N N . LYS B 1 294 ? 20.984 19.109 19.188 1 46.91 294 LYS B N 1
ATOM 4485 C CA . LYS B 1 294 ? 20.891 20.234 20.109 1 46.91 294 LYS B CA 1
ATOM 4486 C C . LYS B 1 294 ? 19.578 20.188 20.891 1 46.91 294 LYS B C 1
ATOM 4488 O O . LYS B 1 294 ? 18.516 20.484 20.359 1 46.91 294 LYS B O 1
ATOM 4493 N N . LEU B 1 295 ? 19.438 19.188 21.688 1 39.88 295 LEU B N 1
ATOM 4494 C CA . LEU B 1 295 ? 18.281 19.328 22.578 1 39.88 295 LEU B CA 1
ATOM 4495 C C . LEU B 1 295 ? 18.5 20.484 23.547 1 39.88 295 LEU B C 1
ATOM 4497 O O . LEU B 1 295 ? 19.625 20.719 24 1 39.88 295 LEU B O 1
#

Sequence (590 aa):
MAAVSADKFEFDVCMPTYDYVFQPDVLRNKVAFITGGGSGICFTIAEVFMRHQCQTVIASRNLQRVQVAAKKLEKATGQQCLPLQLDVRKPQDVMKGVDAALGHFGKIDILINGAAGNFLVPASGLSYNGFRTVMDIDAMGTYNTSKAVYDKYMNKHGGVIMNISATLAYRGQMFQLHAAAAKAAIDSMTRTLCNEWGPQGIRVVGIAPGPIGDTEGMRRLGGGSRRKQELERRFQNIPLQRVGTKREIAECAVFVASPAASYLTGHTIVVDGGSWMTGDNNQEAMRRRLLDAKLMAAVSADKFEFDVCMPTYDYVFQPDVLRNKVAFITGGGSGICFTIAEVFMRHQCQTVIASRNLQRVQVAAKKLEKATGQQCLPLQLDVRKPQDVMKGVDAALGHFGKIDILINGAAGNFLVPASGLSYNGFRTVMDIDAMGTYNTSKAVYDKYMNKHGGVIMNISATLAYRGQMFQLHAAAAKAAIDSMTRTLCNEWGPQGIRVVGIAPGPIGDTEGMRRLGGGSRRKQELERRFQNIPLQRVGTKREIAECAVFVASPAASYLTGHTIVVDGGSWMTGDNNQEAMRRRLLDAKL

Organism: Acanthaster planci (NCBI:txid133434)

Nearest PDB structures (foldseek):
  4fc7-assembly1_D  TM=9.830E-01  e=3.203E-42  Homo sapiens
  4jro-assembly1_B  TM=9.406E-01  e=7.286E-24  Listeria monocytogenes EGD-e
  4jro-assembly1_D  TM=9.517E-01  e=1.444E-23  Listeria monocytogenes EGD-e
  8pa2-assembly1_B  TM=9.189E-01  e=5.004E-23  Thermus thermophilus HB8
  1ae1-assembly1_B  TM=8.918E-01  e=5.636E-21  Datura stramonium

Foldseek 3Di:
DDPPPPVPDPFDAADPDDDDPDDQQLQALAEEEEEVCLFDLNVHLLLSSLSSHYEYEYEEQDQVSQVVSQVRSCVNRVHHYHYYHAQLLDLVRLLVVLVVSCVVSVAHAEYEYDFFDFAFAAPVGQDPVNLVVRLSGQQSSLVSNVVSNCVPHCLQPAHEYEYEAACCLVVVAGRTNSNNVNRVNVLVCQQVCCVVSVVSNYAREYEHEAAEPPHPCCDQQVFDDDDPVVVQVQLCQQLQSHFHYSNVSSVVVSCCRGVVCSVPHSYYHYHHSNDVVRGDGDPVVVVVSVVRRPD/DDPPPPPPDPFDAADPDDDDPDDQQLQALAEEEEEVCLFDLNVHLLLSSLSSHYEYEYEEQDQVSQVVSQVRSCVNRVHHYHYYHAQLLDLVRLLVSLVVSCVVSVAHAEYEYDFFDFAFAAPVGQDPVNLVVRLSGQQSSLVSNVVSNCVPHCLQPAHEYEYEAACCLVVVAGRTNSNNVNRVNVLVCQQVCCVVSVVSNYAREYEHEAAEPPHPCCDQQVFDDDDPVVVQVQLCQQLQSHFHYSNVSSVVVSCCRGVVCSVPHSYYHYHHSNDVVRGDGDPVVVVVSVVRRPD